Protein AF-A0A2H0RDQ5-F1 (afdb_monomer)

Organism: NCBI:txid1975045

InterPro domains:
  IPR001279 Metallo-beta-lactamase [PF00753] (103-285)
  IPR001279 Metallo-beta-lactamase [SM00849] (85-294)
  IPR035681 ComA-like, MBL domain [cd07731] (76-269)
  IPR036415 Lamin tail domain superfamily [SSF74853] (389-441)
  IPR036866 Ribonuclease Z/Hydroxyacylglutathione hydrolase-like [G3DSA:3.60.15.10] (73-338)
  IPR036866 Ribonuclease Z/Hydroxyacylglutathione hydrolase-like [SSF56281] (77-329)
  IPR052159 Bacterial competence-related DNA uptake protein [PTHR30619] (74-329)

Secondary structure (DSSP, 8-state):
--SSSTTSSSSSTTS--------------THHHHHHHHHHHHHHHHHHHHHHHHHHHHHHHHHHHHHHS--PPPPEEEE---SSS--EEEEEPPPTT-S--EEEEE---STTSHHHHHHHHH--TT--EEEEEE-SSS-HHHHTTHHHHHHH-EEEEEEE-SPPPPTTTHHHHHHHHHHHHHTT--EEE--TT-EEEETTEEEEEEE--HHHHHH--TTTT--EEEEEEEETTEEEEEEE-TT--HHHHHHHHHS-S----SEEEPGGGG-TTSS-HHHHHHH--SEEEE---S-SS-PSPHHHHHHHHHTTPEEEEHHHHSEEEEES-SS----------SHHHHHHHHHHTGGGSPPEEE--HHHHHHHPPP------PPPPTT--------SEEEEEE-TT-BTTBTT--EEEEEE-SSS--B-TT-EEEETTS--EEE--TT-B-SSSEEEEES-TTGGGTT---SEE--S---SEEEEEEEE-TT--EEEEEEEEEE-SS-BTTTTB-EEEEETTEEEE-SSTT-----

pLDDT: mean 84.04, std 17.93, range [32.81, 98.88]

Structure (mmCIF, N/CA/C/O backbone):
data_AF-A0A2H0RDQ5-F1
#
_entry.id   AF-A0A2H0RDQ5-F1
#
loop_
_atom_site.group_PDB
_atom_site.id
_atom_site.type_symbol
_atom_site.label_atom_id
_atom_site.label_alt_id
_atom_site.label_comp_id
_atom_site.label_asym_id
_atom_site.label_entity_id
_atom_site.label_seq_id
_atom_site.pdbx_PDB_ins_code
_atom_site.Cartn_x
_atom_site.Cartn_y
_atom_site.Cartn_z
_atom_site.occupancy
_atom_site.B_iso_or_equiv
_atom_site.auth_seq_id
_atom_site.auth_comp_id
_atom_site.auth_asym_id
_atom_site.auth_atom_id
_atom_site.pdbx_PDB_model_num
ATOM 1 N N . MET A 1 1 ? -41.367 -5.348 68.944 1.00 43.16 1 MET A N 1
ATOM 2 C CA . MET A 1 1 ? -42.322 -4.527 69.720 1.00 43.16 1 MET A CA 1
ATOM 3 C C . MET A 1 1 ? -43.709 -4.784 69.155 1.00 43.16 1 MET A C 1
ATOM 5 O O . MET A 1 1 ? -44.011 -4.296 68.083 1.00 43.16 1 MET A O 1
ATOM 9 N N . SER A 1 2 ? -44.482 -5.665 69.790 1.00 45.16 2 SER A N 1
ATOM 10 C CA . SER A 1 2 ? -45.829 -6.071 69.350 1.00 45.16 2 SER A CA 1
ATOM 11 C C . SER A 1 2 ? -46.594 -6.604 70.563 1.00 45.16 2 SER A C 1
ATOM 13 O O . SER A 1 2 ? -46.839 -7.805 70.663 1.00 45.16 2 SER A O 1
ATOM 15 N N . LYS A 1 3 ? -46.865 -5.726 71.538 1.00 37.56 3 LYS A N 1
ATOM 16 C CA . LYS A 1 3 ? -47.727 -6.021 72.698 1.00 37.56 3 LYS A CA 1
ATOM 17 C C . LYS A 1 3 ? -48.544 -4.830 73.234 1.00 37.56 3 LYS A C 1
ATOM 19 O O . LYS A 1 3 ? -49.211 -5.003 74.242 1.00 37.56 3 LYS A O 1
ATOM 24 N N . ASP A 1 4 ? -48.581 -3.680 72.555 1.00 42.00 4 ASP A N 1
ATOM 25 C CA . ASP A 1 4 ? -49.214 -2.462 73.107 1.00 42.00 4 ASP A CA 1
ATOM 26 C C . ASP A 1 4 ? -50.395 -1.902 72.291 1.00 42.00 4 ASP A C 1
ATOM 28 O O . ASP A 1 4 ? -50.753 -0.740 72.454 1.00 42.00 4 ASP A O 1
ATOM 32 N N . VAL A 1 5 ? -51.039 -2.700 71.429 1.00 45.81 5 VAL A N 1
ATOM 33 C CA . VAL A 1 5 ? -52.200 -2.222 70.638 1.00 45.81 5 VAL A CA 1
ATOM 34 C C . VAL A 1 5 ? -53.548 -2.763 71.145 1.00 45.81 5 VAL A C 1
ATOM 36 O O . VAL A 1 5 ? -54.566 -2.103 70.966 1.00 45.81 5 VAL A O 1
ATOM 39 N N . ASP A 1 6 ? -53.573 -3.866 71.897 1.00 47.53 6 ASP A N 1
ATOM 40 C CA . ASP A 1 6 ? -54.835 -4.514 72.307 1.00 47.53 6 ASP A CA 1
ATOM 41 C C . ASP A 1 6 ? -55.457 -3.980 73.610 1.00 47.53 6 ASP A C 1
ATOM 43 O O . ASP A 1 6 ? -56.505 -4.457 74.033 1.00 47.53 6 ASP A O 1
ATOM 47 N N . LYS A 1 7 ? -54.860 -2.972 74.263 1.00 43.56 7 LYS A N 1
ATOM 48 C CA . LYS A 1 7 ? -55.325 -2.507 75.586 1.00 43.56 7 LYS A CA 1
ATOM 49 C C . LYS A 1 7 ? -56.245 -1.278 75.575 1.00 43.56 7 LYS A C 1
ATOM 51 O O . LYS A 1 7 ? -56.783 -0.931 76.617 1.00 43.56 7 LYS A O 1
ATOM 56 N N . ASN A 1 8 ? -56.469 -0.651 74.418 1.00 47.31 8 ASN A N 1
ATOM 57 C CA . ASN A 1 8 ? -57.258 0.589 74.314 1.00 47.31 8 ASN A CA 1
ATOM 58 C C . ASN A 1 8 ? -58.670 0.405 73.723 1.00 47.31 8 ASN A C 1
ATOM 60 O O . ASN A 1 8 ? -59.388 1.390 73.565 1.00 47.31 8 ASN A O 1
ATOM 64 N N . LEU A 1 9 ? -59.090 -0.827 73.404 1.00 45.56 9 LEU A N 1
ATOM 65 C CA . LEU A 1 9 ? -60.404 -1.087 72.793 1.00 45.56 9 LEU A CA 1
ATOM 66 C C . LEU A 1 9 ? -61.506 -1.449 73.809 1.00 45.56 9 LEU A C 1
ATOM 68 O O . LEU A 1 9 ? -62.681 -1.197 73.550 1.00 45.56 9 LEU A O 1
ATOM 72 N N . GLU A 1 10 ? -61.149 -1.979 74.983 1.00 46.50 10 GLU A N 1
ATOM 73 C CA . GLU A 1 10 ? -62.127 -2.376 76.015 1.00 46.50 10 GLU A CA 1
ATOM 74 C C . GLU A 1 10 ? -62.616 -1.199 76.881 1.00 46.50 10 GLU A C 1
ATOM 76 O O . GLU A 1 10 ? -63.694 -1.263 77.470 1.00 46.50 10 GLU A O 1
ATOM 81 N N . GLU A 1 11 ? -61.892 -0.075 76.911 1.00 44.78 11 GLU A N 1
ATOM 82 C CA . GLU A 1 11 ? -62.228 1.071 77.774 1.00 44.78 11 GLU A CA 1
ATOM 83 C C . GLU A 1 11 ? -63.252 2.043 77.145 1.00 44.78 11 GLU A C 1
ATOM 85 O O . GLU A 1 11 ? -63.847 2.870 77.838 1.00 44.78 11 GLU A O 1
ATOM 90 N N . TYR A 1 12 ? -63.542 1.906 75.843 1.00 44.88 12 TYR A N 1
ATOM 91 C CA . TYR A 1 12 ? -64.518 2.747 75.130 1.00 44.88 12 TYR A CA 1
ATOM 92 C C . TYR A 1 12 ? -65.939 2.156 75.074 1.00 44.88 12 TYR A C 1
ATOM 94 O O . TYR A 1 12 ? -66.896 2.880 74.800 1.00 44.88 12 TYR A O 1
ATOM 102 N N . GLN A 1 13 ? -66.114 0.867 75.391 1.00 43.88 13 GLN A N 1
ATOM 103 C CA . GLN A 1 13 ? -67.421 0.191 75.333 1.00 43.88 13 GLN A CA 1
ATOM 104 C C . GLN A 1 13 ? -68.231 0.266 76.643 1.00 43.88 13 GLN A C 1
ATOM 106 O O . GLN A 1 13 ? -69.400 -0.111 76.667 1.00 43.88 13 GLN A O 1
ATOM 111 N N . ALA A 1 14 ? -67.676 0.833 77.720 1.00 40.91 14 ALA A N 1
ATOM 112 C CA . ALA A 1 14 ? -68.327 0.893 79.035 1.00 40.91 14 ALA A CA 1
ATOM 113 C C . ALA A 1 14 ? -69.081 2.210 79.346 1.00 40.91 14 ALA A C 1
ATOM 115 O O . ALA A 1 14 ? -69.493 2.427 80.486 1.00 40.91 14 ALA A O 1
ATOM 116 N N . LYS A 1 15 ? -69.287 3.109 78.369 1.00 42.56 15 LYS A N 1
ATOM 117 C CA . LYS A 1 15 ? -69.902 4.440 78.601 1.00 42.56 15 LYS A CA 1
ATOM 118 C C . LYS A 1 15 ? -71.188 4.750 77.825 1.00 42.56 15 LYS A C 1
ATOM 120 O O . LYS A 1 15 ? -71.630 5.895 77.831 1.00 42.56 15 LYS A O 1
ATOM 125 N N . ALA A 1 16 ? -71.840 3.752 77.229 1.00 40.50 16 ALA A N 1
ATOM 126 C CA . ALA A 1 16 ? -73.060 3.953 76.439 1.00 40.50 16 ALA A CA 1
ATOM 127 C C . ALA A 1 16 ? -74.215 3.009 76.830 1.00 40.50 16 ALA A C 1
ATOM 129 O O . ALA A 1 16 ? -74.852 2.407 75.973 1.00 40.50 16 ALA A O 1
ATOM 130 N N . SER A 1 17 ? -74.527 2.877 78.123 1.00 39.38 17 SER A N 1
ATOM 131 C CA . SER A 1 17 ? -75.740 2.165 78.555 1.00 39.38 17 SER A CA 1
ATOM 132 C C . SER A 1 17 ? -76.432 2.858 79.730 1.00 39.38 17 SER A C 1
ATOM 134 O O . SER A 1 17 ? -76.298 2.441 80.877 1.00 39.38 17 SER A O 1
ATOM 136 N N . ASN A 1 18 ? -77.166 3.939 79.453 1.00 36.38 18 ASN A N 1
ATOM 137 C CA . ASN A 1 18 ? -78.372 4.310 80.204 1.00 36.38 18 ASN A CA 1
ATOM 138 C C . ASN A 1 18 ? -78.985 5.598 79.645 1.00 36.38 18 ASN A C 1
ATOM 140 O O . ASN A 1 18 ? -78.577 6.679 80.050 1.00 36.38 18 ASN A O 1
ATOM 144 N N . THR A 1 19 ? -79.987 5.503 78.762 1.00 36.56 19 THR A N 1
ATOM 145 C CA . THR A 1 19 ? -81.272 6.228 78.895 1.00 36.56 19 THR A CA 1
ATOM 146 C C . THR A 1 19 ? -82.233 5.957 77.725 1.00 36.56 19 THR A C 1
ATOM 148 O O . THR A 1 19 ? -82.002 6.356 76.597 1.00 36.56 19 THR A O 1
ATOM 151 N N . LYS A 1 20 ? -83.364 5.334 78.081 1.00 33.84 20 LYS A N 1
ATOM 152 C CA . LYS A 1 20 ? -84.758 5.618 77.679 1.00 33.84 20 LYS A CA 1
ATOM 153 C C . LYS A 1 20 ? -85.194 5.689 76.195 1.00 33.84 20 LYS A C 1
ATOM 155 O O . LYS A 1 20 ? -84.941 6.656 75.495 1.00 33.84 20 LYS A O 1
ATOM 160 N N . LYS A 1 21 ? -86.218 4.846 75.981 1.00 32.81 21 LYS A N 1
ATOM 161 C CA . LYS A 1 21 ? -87.572 5.111 75.440 1.00 32.81 21 LYS A CA 1
ATOM 162 C C . LYS A 1 21 ? -87.823 4.877 73.946 1.00 32.81 21 LYS A C 1
ATOM 164 O O . LYS A 1 21 ? -87.295 5.540 73.071 1.00 32.81 21 LYS A O 1
ATOM 169 N N . SER A 1 22 ? -88.788 3.981 73.744 1.00 41.91 22 SER A N 1
ATOM 170 C CA . SER A 1 22 ? -89.616 3.755 72.563 1.00 41.91 22 SER A CA 1
ATOM 171 C C . SER A 1 22 ? -90.131 5.039 71.907 1.00 41.91 22 SER A C 1
ATOM 173 O O . SER A 1 22 ? -90.765 5.827 72.607 1.00 41.91 22 SER A O 1
ATOM 175 N N . VAL A 1 23 ? -89.983 5.152 70.584 1.00 34.81 23 VAL A N 1
ATOM 176 C CA . VAL A 1 23 ? -91.051 5.363 69.579 1.00 34.81 23 VAL A CA 1
ATOM 177 C C . VAL A 1 23 ? -90.502 4.827 68.243 1.00 34.81 23 VAL A C 1
ATOM 179 O O . VAL A 1 23 ? -89.314 4.971 67.974 1.00 34.81 23 VAL A O 1
ATOM 182 N N . GLY A 1 24 ? -91.343 4.143 67.464 1.00 42.44 24 GLY A N 1
ATOM 183 C CA . GLY A 1 24 ? -90.973 3.462 66.222 1.00 42.44 24 GLY A CA 1
ATOM 184 C C . GLY A 1 24 ? -90.476 4.380 65.102 1.00 42.44 24 GLY A C 1
ATOM 185 O O . GLY A 1 24 ? -90.933 5.510 64.947 1.00 42.44 24 GLY A O 1
ATOM 186 N N . GLY A 1 25 ? -89.557 3.832 64.314 1.00 35.56 25 GLY A N 1
ATOM 187 C CA . GLY A 1 25 ? -88.998 4.396 63.090 1.00 35.56 25 GLY A CA 1
ATOM 188 C C . GLY A 1 25 ? -87.800 3.544 62.679 1.00 35.56 25 GLY A C 1
ATOM 189 O O . GLY A 1 25 ? -86.949 3.265 63.521 1.00 35.56 25 GLY A O 1
ATOM 190 N N . ASP A 1 26 ? -87.778 3.074 61.433 1.00 42.59 26 ASP A N 1
ATOM 191 C CA . ASP A 1 26 ? -86.733 2.206 60.885 1.00 42.59 26 ASP A CA 1
ATOM 192 C C . ASP A 1 26 ? -85.334 2.805 61.096 1.00 42.59 26 ASP A C 1
ATOM 194 O O . ASP A 1 26 ? -84.991 3.846 60.533 1.00 42.59 26 ASP A O 1
ATOM 198 N N . ILE A 1 27 ? -84.515 2.136 61.911 1.00 37.66 27 ILE A N 1
ATOM 199 C CA . ILE A 1 27 ? -83.090 2.438 62.060 1.00 37.66 27 ILE A CA 1
ATOM 200 C C . ILE A 1 27 ? -82.342 1.477 61.139 1.00 37.66 27 ILE A C 1
ATOM 202 O O . ILE A 1 27 ? -82.136 0.313 61.476 1.00 37.66 27 ILE A O 1
ATOM 206 N N . ILE A 1 28 ? -81.920 1.972 59.975 1.00 42.31 28 ILE A N 1
ATOM 207 C CA . ILE A 1 28 ? -80.841 1.344 59.208 1.00 42.31 28 ILE A CA 1
ATOM 208 C C . ILE A 1 28 ? -79.576 1.500 60.060 1.00 42.31 28 ILE A C 1
ATOM 210 O O . ILE A 1 28 ? -79.129 2.619 60.322 1.00 42.31 28 ILE A O 1
ATOM 214 N N . SER A 1 29 ? -79.033 0.389 60.561 1.00 41.31 29 SER A N 1
ATOM 215 C CA . SER A 1 29 ? -77.824 0.400 61.378 1.00 41.31 29 SER A CA 1
ATOM 216 C C . SER A 1 29 ? -76.620 0.820 60.536 1.00 41.31 29 SER A C 1
ATOM 218 O O . SER A 1 29 ? -76.196 0.110 59.628 1.00 41.31 29 SER A O 1
ATOM 220 N N . TYR A 1 30 ? -76.031 1.965 60.880 1.00 43.41 30 TYR A N 1
ATOM 221 C CA . TYR A 1 30 ? -74.803 2.509 60.287 1.00 43.41 30 TYR A CA 1
ATOM 222 C C . TYR A 1 30 ? -73.545 1.635 60.504 1.00 43.41 30 TYR A C 1
ATOM 224 O O . TYR A 1 30 ? -72.471 1.985 60.028 1.00 43.41 30 TYR A O 1
ATOM 232 N N . THR A 1 31 ? -73.653 0.497 61.194 1.00 47.44 31 THR A N 1
ATOM 233 C CA . THR A 1 31 ? -72.521 -0.370 61.565 1.00 47.44 31 THR A CA 1
ATOM 234 C C . THR A 1 31 ? -72.053 -1.324 60.459 1.00 47.44 31 THR A C 1
ATOM 236 O O . THR A 1 31 ? -70.894 -1.741 60.482 1.00 47.44 31 THR A O 1
ATOM 239 N N . ASP A 1 32 ? -72.895 -1.637 59.468 1.00 45.34 32 ASP A N 1
ATOM 240 C CA . ASP A 1 32 ? -72.541 -2.595 58.401 1.00 45.34 32 ASP A CA 1
ATOM 241 C C . ASP A 1 32 ? -71.835 -1.934 57.201 1.00 45.34 32 ASP A C 1
ATOM 243 O O . ASP A 1 32 ? -71.043 -2.567 56.507 1.00 45.34 32 ASP A O 1
ATOM 247 N N . VAL A 1 33 ? -72.036 -0.628 56.983 1.00 49.09 33 VAL A N 1
ATOM 248 C CA . VAL A 1 33 ? -71.400 0.104 55.868 1.00 49.09 33 VAL A CA 1
ATOM 249 C C . VAL A 1 33 ? -69.920 0.400 56.156 1.00 49.09 33 VAL A C 1
ATOM 251 O O . VAL A 1 33 ? -69.089 0.373 55.248 1.00 49.09 33 VAL A O 1
ATOM 254 N N . GLU A 1 34 ? -69.555 0.628 57.420 1.00 48.06 34 GLU A N 1
ATOM 255 C CA . GLU A 1 34 ? -68.161 0.876 57.816 1.00 48.06 34 GLU A CA 1
ATOM 256 C C . GLU A 1 34 ? -67.299 -0.396 57.774 1.00 48.06 34 GLU A C 1
ATOM 258 O O . GLU A 1 34 ? -66.130 -0.339 57.394 1.00 48.06 34 GLU A O 1
ATOM 263 N N . THR A 1 35 ? -67.859 -1.565 58.097 1.00 50.41 35 THR A N 1
ATOM 264 C CA . THR A 1 35 ? -67.100 -2.826 58.140 1.00 50.41 35 THR A CA 1
ATOM 265 C C . THR A 1 35 ? -66.796 -3.396 56.753 1.00 50.41 35 THR A C 1
ATOM 267 O O . THR A 1 35 ? -65.694 -3.915 56.546 1.00 50.41 35 THR A O 1
ATOM 270 N N . ASP A 1 36 ? -67.700 -3.248 55.783 1.00 51.41 36 ASP A N 1
ATOM 271 C CA . ASP A 1 36 ? -67.456 -3.672 54.398 1.00 51.41 36 ASP A CA 1
ATOM 272 C C . ASP A 1 36 ? -66.530 -2.712 53.639 1.00 51.41 36 ASP A C 1
ATOM 274 O O . ASP A 1 36 ? -65.670 -3.157 52.872 1.00 51.41 36 ASP A O 1
ATOM 278 N N . MET A 1 37 ? -66.608 -1.406 53.911 1.00 51.28 37 MET A N 1
ATOM 279 C CA . MET A 1 37 ? -65.684 -0.428 53.332 1.00 51.28 37 MET A CA 1
ATOM 280 C C . MET A 1 37 ? -64.254 -0.629 53.860 1.00 51.28 37 MET A C 1
ATOM 282 O O . MET A 1 37 ? -63.300 -0.631 53.083 1.00 51.28 37 MET A O 1
ATOM 286 N N . VAL A 1 38 ? -64.092 -0.895 55.161 1.00 52.03 38 VAL A N 1
ATOM 287 C CA . VAL A 1 38 ? -62.784 -1.188 55.767 1.00 52.03 38 VAL A CA 1
ATOM 288 C C . VAL A 1 38 ? -62.222 -2.524 55.256 1.00 52.03 38 VAL A C 1
ATOM 290 O O . VAL A 1 38 ? -61.055 -2.573 54.871 1.00 52.03 38 VAL A O 1
ATOM 293 N N . LYS A 1 39 ? -63.023 -3.594 55.135 1.00 49.81 39 LYS A N 1
ATOM 294 C CA . LYS A 1 39 ? -62.571 -4.863 54.522 1.00 49.81 39 LYS A CA 1
ATOM 295 C C . LYS A 1 39 ? -62.193 -4.713 53.045 1.00 49.81 39 LYS A C 1
ATOM 297 O O . LYS A 1 39 ? -61.202 -5.307 52.620 1.00 49.81 39 LYS A O 1
ATOM 302 N N . GLY A 1 40 ? -62.932 -3.909 52.279 1.00 51.78 40 GLY A N 1
ATOM 303 C CA . GLY A 1 40 ? -62.617 -3.590 50.884 1.00 51.78 40 GLY A CA 1
ATOM 304 C C . GLY A 1 40 ? -61.300 -2.825 50.740 1.00 51.78 40 GLY A C 1
ATOM 305 O O . GLY A 1 40 ? -60.479 -3.168 49.890 1.00 51.78 40 GLY A O 1
ATOM 306 N N . ILE A 1 41 ? -61.046 -1.858 51.627 1.00 51.47 41 ILE A N 1
ATOM 307 C CA . ILE A 1 41 ? -59.788 -1.107 51.683 1.00 51.47 41 ILE A CA 1
ATOM 308 C C . ILE A 1 41 ? -58.632 -2.042 52.073 1.00 51.47 41 ILE A C 1
ATOM 310 O O . ILE A 1 41 ? -57.660 -2.131 51.331 1.00 51.47 41 ILE A O 1
ATOM 314 N N . TYR A 1 42 ? -58.733 -2.827 53.150 1.00 48.28 42 TYR A N 1
ATOM 315 C CA . TYR A 1 42 ? -57.666 -3.763 53.546 1.00 48.28 42 TYR A CA 1
ATOM 316 C C . TYR A 1 42 ? -57.405 -4.870 52.504 1.00 48.28 42 TYR A C 1
ATOM 318 O O . TYR A 1 42 ? -56.252 -5.247 52.285 1.00 48.28 42 TYR A O 1
ATOM 326 N N . GLY A 1 43 ? -58.441 -5.357 51.813 1.00 50.81 43 GLY A N 1
ATOM 327 C CA . GLY A 1 43 ? -58.311 -6.294 50.694 1.00 50.81 43 GLY A CA 1
ATOM 328 C C . GLY A 1 43 ? -57.627 -5.673 49.472 1.00 50.81 43 GLY A C 1
ATOM 329 O O . GLY A 1 43 ? -56.740 -6.294 48.886 1.00 50.81 43 GLY A O 1
ATOM 330 N N . ALA A 1 44 ? -57.967 -4.426 49.134 1.00 50.88 44 ALA A N 1
ATOM 331 C CA . ALA A 1 44 ? -57.322 -3.666 48.065 1.00 50.88 44 ALA A CA 1
ATOM 332 C C . ALA A 1 44 ? -55.860 -3.325 48.400 1.00 50.88 44 ALA A C 1
ATOM 334 O O . ALA A 1 44 ? -54.994 -3.485 47.545 1.00 50.88 44 ALA A O 1
ATOM 335 N N . TYR A 1 45 ? -55.551 -2.955 49.648 1.00 49.44 45 TYR A N 1
ATOM 336 C CA . TYR A 1 45 ? -54.178 -2.744 50.124 1.00 49.44 45 TYR A CA 1
ATOM 337 C C . TYR A 1 45 ? -53.363 -4.050 50.117 1.00 49.44 45 TYR A C 1
ATOM 339 O O . TYR A 1 45 ? -52.201 -4.049 49.710 1.00 49.44 45 TYR A O 1
ATOM 347 N N . GLY A 1 46 ? -53.955 -5.189 50.495 1.00 54.84 46 GLY A N 1
ATOM 348 C CA . GLY A 1 46 ? -53.314 -6.510 50.434 1.00 54.84 46 GLY A CA 1
ATOM 349 C C . GLY A 1 46 ? -53.086 -7.031 49.007 1.00 54.84 46 GLY A C 1
ATOM 350 O O . GLY A 1 46 ? -52.076 -7.676 48.727 1.00 54.84 46 GLY A O 1
ATOM 351 N N . ALA A 1 47 ? -54.003 -6.739 48.082 1.00 56.25 47 ALA A N 1
ATOM 352 C CA . ALA A 1 47 ? -53.860 -7.077 46.668 1.00 56.25 47 ALA A CA 1
ATOM 353 C C . ALA A 1 47 ? -52.855 -6.155 45.958 1.00 56.25 47 ALA A C 1
ATOM 355 O O . ALA A 1 47 ? -52.006 -6.642 45.215 1.00 56.25 47 ALA A O 1
ATOM 356 N N . ALA A 1 48 ? -52.890 -4.849 46.242 1.00 59.00 48 ALA A N 1
ATOM 357 C CA . ALA A 1 48 ? -51.945 -3.873 45.708 1.00 59.00 48 ALA A CA 1
ATOM 358 C C . ALA A 1 48 ? -50.514 -4.142 46.193 1.00 59.00 48 ALA A C 1
ATOM 360 O O . ALA A 1 48 ? -49.583 -4.109 45.398 1.00 59.00 48 ALA A O 1
ATOM 361 N N . THR A 1 49 ? -50.320 -4.497 47.467 1.00 69.25 49 THR A N 1
ATOM 362 C CA . THR A 1 49 ? -48.992 -4.868 47.994 1.00 69.25 49 THR A CA 1
ATOM 363 C C . THR A 1 49 ? -48.453 -6.161 47.379 1.00 69.25 49 THR A C 1
ATOM 365 O O . THR A 1 49 ? -47.268 -6.226 47.054 1.00 69.25 49 THR A O 1
ATOM 368 N N . LYS A 1 50 ? -49.305 -7.167 47.131 1.00 70.38 50 LYS A N 1
ATOM 369 C CA . LYS A 1 50 ? -48.918 -8.384 46.394 1.00 70.38 50 LYS A CA 1
ATOM 370 C C . LYS A 1 50 ? -48.588 -8.098 44.928 1.00 70.38 50 LYS A C 1
ATOM 372 O O . LYS A 1 50 ? -47.590 -8.612 44.435 1.00 70.38 50 LYS A O 1
ATOM 377 N N . ALA A 1 51 ? -49.376 -7.267 44.246 1.00 73.31 51 ALA A N 1
ATOM 378 C CA . ALA A 1 51 ? -49.115 -6.868 42.864 1.00 73.31 51 ALA A CA 1
ATOM 379 C C . ALA A 1 51 ? -47.800 -6.080 42.738 1.00 73.31 51 ALA A C 1
ATOM 381 O O . ALA A 1 51 ? -46.994 -6.378 41.860 1.00 73.31 51 ALA A O 1
ATOM 382 N N . SER A 1 52 ? -47.532 -5.151 43.661 1.00 75.56 52 SER A N 1
ATOM 383 C CA . SER A 1 52 ? -46.269 -4.406 43.724 1.00 75.56 52 SER A CA 1
ATOM 384 C C . SER A 1 52 ? -45.067 -5.310 44.002 1.00 75.56 52 SER A C 1
ATOM 386 O O . SER A 1 52 ? -44.013 -5.121 43.401 1.00 75.56 52 SER A O 1
ATOM 388 N N . LEU A 1 53 ? -45.215 -6.323 44.863 1.00 83.25 53 LEU A N 1
ATOM 389 C CA . LEU A 1 53 ? -44.155 -7.300 45.128 1.00 83.25 53 LEU A CA 1
ATOM 390 C C . LEU A 1 53 ? -43.863 -8.165 43.892 1.00 83.25 53 LEU A C 1
ATOM 392 O O . LEU A 1 53 ? -42.703 -8.377 43.553 1.00 83.25 53 LEU A O 1
ATOM 396 N N . VAL A 1 54 ? -44.903 -8.626 43.190 1.00 86.81 54 VAL A N 1
ATOM 397 C CA . VAL A 1 54 ? -44.757 -9.389 41.940 1.00 86.81 54 VAL A CA 1
ATOM 398 C C . VAL A 1 54 ? -44.102 -8.537 40.854 1.00 86.81 54 VAL A C 1
ATOM 400 O O . VAL A 1 54 ? -43.190 -9.016 40.186 1.00 86.81 54 VAL A O 1
ATOM 403 N N . ALA A 1 55 ? -44.501 -7.270 40.710 1.00 85.94 55 ALA A N 1
ATOM 404 C CA . ALA A 1 55 ? -43.888 -6.342 39.762 1.00 85.94 55 ALA A CA 1
ATOM 405 C C . ALA A 1 55 ? -42.410 -6.073 40.091 1.00 85.94 55 ALA A C 1
ATOM 407 O O . ALA A 1 55 ? -41.576 -6.083 39.190 1.00 85.94 55 ALA A O 1
ATOM 408 N N . LEU A 1 56 ? -42.062 -5.903 41.371 1.00 90.06 56 LEU A N 1
ATOM 409 C CA . LEU A 1 56 ? -40.678 -5.710 41.812 1.00 90.06 56 LEU A CA 1
ATOM 410 C C . LEU A 1 56 ? -39.810 -6.944 41.533 1.00 90.06 56 LEU A C 1
ATOM 412 O O . LEU A 1 56 ? -38.690 -6.814 41.039 1.00 90.06 56 LEU A O 1
ATOM 416 N N . VAL A 1 57 ? -40.327 -8.142 41.823 1.00 91.88 57 VAL A N 1
ATOM 417 C CA . VAL A 1 57 ? -39.638 -9.408 41.537 1.00 91.88 57 VAL A CA 1
ATOM 418 C C . VAL A 1 57 ? -39.480 -9.601 40.032 1.00 91.88 57 VAL A C 1
ATOM 420 O O . VAL A 1 57 ? -38.385 -9.920 39.587 1.00 91.88 57 VAL A O 1
ATOM 423 N N . ALA A 1 58 ? -40.520 -9.344 39.237 1.00 89.38 58 ALA A N 1
ATOM 424 C CA . ALA A 1 58 ? -40.441 -9.411 37.780 1.00 89.38 58 ALA A CA 1
ATOM 425 C C . ALA A 1 58 ? -39.431 -8.401 37.214 1.00 89.38 58 ALA A C 1
ATOM 427 O O . ALA A 1 58 ? -38.646 -8.758 36.344 1.00 89.38 58 ALA A O 1
ATOM 428 N N . PHE A 1 59 ? -39.389 -7.177 37.746 1.00 89.06 59 PHE A N 1
ATOM 429 C CA . PHE A 1 59 ? -38.416 -6.155 37.357 1.00 89.06 59 PHE A CA 1
ATOM 430 C C . PHE A 1 59 ? -36.986 -6.529 37.758 1.00 89.06 59 PHE A C 1
ATOM 432 O O . PHE A 1 59 ? -36.058 -6.336 36.982 1.00 89.06 59 PHE A O 1
ATOM 439 N N . THR A 1 60 ? -36.800 -7.127 38.935 1.00 90.12 60 THR A N 1
ATOM 440 C CA . THR A 1 60 ? -35.490 -7.610 39.391 1.00 90.12 60 THR A CA 1
ATOM 441 C C . THR A 1 60 ? -35.033 -8.809 38.566 1.00 90.12 60 THR A C 1
ATOM 443 O O . THR A 1 60 ? -33.873 -8.869 38.185 1.00 90.12 60 THR A O 1
ATOM 446 N N . ILE A 1 61 ? -35.934 -9.735 38.222 1.00 88.06 61 ILE A N 1
ATOM 447 C CA . ILE A 1 61 ? -35.645 -10.834 37.294 1.00 88.06 61 ILE A CA 1
ATOM 448 C C . ILE A 1 61 ? -35.319 -10.280 35.909 1.00 88.06 61 ILE A C 1
ATOM 450 O O . ILE A 1 61 ? -34.373 -10.752 35.302 1.00 88.06 61 ILE A O 1
ATOM 454 N N . TRP A 1 62 ? -36.043 -9.273 35.419 1.00 84.50 62 TRP A N 1
ATOM 455 C CA . TRP A 1 62 ? -35.762 -8.625 34.138 1.00 84.50 62 TRP A CA 1
ATOM 456 C C . TRP A 1 62 ? -34.401 -7.911 34.137 1.00 84.50 62 TRP A C 1
ATOM 458 O O . TRP A 1 62 ? -33.640 -8.068 33.188 1.00 84.50 62 TRP A O 1
ATOM 468 N N . LEU A 1 63 ? -34.043 -7.219 35.223 1.00 83.50 63 LEU A N 1
ATOM 469 C CA . LEU A 1 63 ? -32.718 -6.620 35.424 1.00 83.50 63 LEU A CA 1
ATOM 470 C C . LEU A 1 63 ? -31.611 -7.675 35.492 1.00 83.50 63 LEU A C 1
ATOM 472 O O . LEU A 1 63 ? -30.598 -7.545 34.813 1.00 83.50 63 LEU A O 1
ATOM 476 N N . LEU A 1 64 ? -31.799 -8.729 36.292 1.00 80.25 64 LEU A N 1
ATOM 477 C CA . LEU A 1 64 ? -30.848 -9.835 36.409 1.00 80.25 64 LEU A CA 1
ATOM 478 C C . LEU A 1 64 ? -30.717 -10.589 35.089 1.00 80.25 64 LEU A C 1
ATOM 480 O O . LEU A 1 64 ? -29.614 -10.961 34.719 1.00 80.25 64 LEU A O 1
ATOM 484 N N . PHE A 1 65 ? -31.815 -10.778 34.361 1.00 74.38 65 PHE A N 1
ATOM 485 C CA . PHE A 1 65 ? -31.811 -11.362 33.029 1.00 74.38 65 PHE A CA 1
ATOM 486 C C . PHE A 1 65 ? -31.032 -10.467 32.069 1.00 74.38 65 PHE A C 1
ATOM 488 O O . PHE A 1 65 ? -30.105 -10.960 31.456 1.00 74.38 65 PHE A O 1
ATOM 495 N N . GLY A 1 66 ? -31.285 -9.155 32.028 1.00 62.75 66 GLY A N 1
ATOM 496 C CA . GLY A 1 66 ? -30.501 -8.212 31.221 1.00 62.75 66 GLY A CA 1
ATOM 497 C C . GLY A 1 66 ? -29.005 -8.188 31.570 1.00 62.75 66 GLY A C 1
ATOM 498 O O . GLY A 1 66 ? -28.173 -8.092 30.675 1.00 62.75 66 GLY A O 1
ATOM 499 N N . LEU A 1 67 ? -28.652 -8.346 32.851 1.00 64.88 67 LEU A N 1
ATOM 500 C CA . LEU A 1 67 ? -27.265 -8.474 33.317 1.00 64.88 67 LEU A CA 1
ATOM 501 C C . LEU A 1 67 ? -26.631 -9.822 32.930 1.00 64.88 67 LEU A C 1
ATOM 503 O O . LEU A 1 67 ? -25.452 -9.869 32.590 1.00 64.88 67 LEU A O 1
ATOM 507 N N . LEU A 1 68 ? -27.397 -10.916 32.974 1.00 57.03 68 LEU A N 1
ATOM 508 C CA . LEU A 1 68 ? -26.940 -12.277 32.659 1.00 57.03 68 LEU A CA 1
ATOM 509 C C . LEU A 1 68 ? -26.933 -12.575 31.152 1.00 57.03 68 LEU A C 1
ATOM 511 O O . LEU A 1 68 ? -26.160 -13.416 30.700 1.00 57.03 68 LEU A O 1
ATOM 515 N N . THR A 1 69 ? -27.786 -11.904 30.379 1.00 52.91 69 THR A N 1
ATOM 516 C CA . THR A 1 69 ? -27.914 -12.042 28.922 1.00 52.91 69 THR A CA 1
ATOM 517 C C . THR A 1 69 ? -27.369 -10.839 28.169 1.00 52.91 69 THR A C 1
ATOM 519 O O . THR A 1 69 ? -27.680 -10.691 26.986 1.00 52.91 69 THR A O 1
ATOM 522 N N . GLY A 1 70 ? -26.597 -9.971 28.831 1.00 53.59 70 GLY A N 1
ATOM 523 C CA . GLY A 1 70 ? -25.905 -8.871 28.170 1.00 53.59 70 GLY A CA 1
ATOM 524 C C . GLY A 1 70 ? -25.199 -9.398 26.923 1.00 53.59 70 GLY A C 1
ATOM 525 O O . GLY A 1 70 ? -24.498 -10.413 26.980 1.00 53.59 70 GLY A O 1
ATOM 526 N N . THR A 1 71 ? -25.452 -8.763 25.779 1.00 54.84 71 THR A N 1
ATOM 527 C CA . THR A 1 71 ? -24.836 -9.142 24.508 1.00 54.84 71 THR A CA 1
ATOM 528 C C . THR A 1 71 ? -23.329 -9.084 24.686 1.00 54.84 71 THR A C 1
ATOM 530 O O . THR A 1 71 ? -22.774 -8.012 24.930 1.00 54.84 71 THR A O 1
ATOM 533 N N . LYS A 1 72 ? -22.657 -10.237 24.613 1.00 64.81 72 LYS A N 1
ATOM 534 C CA . LYS A 1 72 ? -21.197 -10.256 24.587 1.00 64.81 72 LYS A CA 1
ATOM 535 C C . LYS A 1 72 ? -20.756 -9.476 23.353 1.00 64.81 72 LYS A C 1
ATOM 537 O O . LYS A 1 72 ? -21.078 -9.878 22.239 1.00 64.81 72 LYS A O 1
ATOM 542 N N . VAL A 1 73 ? -20.057 -8.366 23.574 1.00 75.06 73 VAL A N 1
ATOM 543 C CA . VAL A 1 73 ? -19.350 -7.650 22.512 1.00 75.06 73 VAL A CA 1
ATOM 544 C C . VAL A 1 73 ? -18.312 -8.617 21.958 1.00 75.06 73 VAL A C 1
ATOM 546 O O . VAL A 1 73 ? -17.494 -9.132 22.717 1.00 75.06 73 VAL A O 1
ATOM 549 N N . GLU A 1 74 ? -18.397 -8.925 20.668 1.00 82.56 74 GLU A N 1
ATOM 550 C CA . GLU A 1 74 ? -17.433 -9.791 19.993 1.00 82.56 74 GLU A CA 1
ATOM 551 C C . GLU A 1 74 ? -16.293 -8.947 19.423 1.00 82.56 74 GLU A C 1
ATOM 553 O O . GLU A 1 74 ? -16.542 -7.928 18.772 1.00 82.56 74 GLU A O 1
ATOM 558 N N . SER A 1 75 ? -15.051 -9.397 19.622 1.00 90.44 75 SER A N 1
ATOM 559 C CA . SER A 1 75 ? -13.881 -8.772 19.011 1.00 90.44 75 SER A CA 1
ATOM 560 C C . SER A 1 75 ? -14.049 -8.746 17.489 1.00 90.44 75 SER A C 1
ATOM 562 O O . SER A 1 75 ? -14.314 -9.778 16.869 1.00 90.44 75 SER A O 1
ATOM 564 N N . SER A 1 76 ? -13.948 -7.569 16.880 1.00 94.06 76 SER A N 1
ATOM 565 C CA . SER A 1 76 ? -14.196 -7.358 15.451 1.00 94.06 76 SER A CA 1
ATOM 566 C C . SER A 1 76 ? -13.306 -6.244 14.917 1.00 94.06 76 SER A C 1
ATOM 568 O O . SER A 1 76 ? -13.110 -5.229 15.583 1.00 94.06 76 SER A O 1
ATOM 570 N N . LEU A 1 77 ? -12.811 -6.420 13.696 1.00 97.31 77 LEU A N 1
ATOM 571 C CA . LEU A 1 77 ? -12.150 -5.370 12.932 1.00 97.31 77 LEU A CA 1
ATOM 572 C C . LEU A 1 77 ? -13.085 -4.888 11.826 1.00 97.31 77 LEU A C 1
ATOM 574 O O . LEU A 1 77 ? -13.628 -5.703 11.086 1.00 97.31 77 LEU A O 1
ATOM 578 N N . TYR A 1 78 ? -13.242 -3.580 11.692 1.00 97.75 78 TYR A N 1
ATOM 579 C CA . TYR A 1 78 ? -14.012 -2.959 10.628 1.00 97.75 78 TYR A CA 1
ATOM 580 C C . TYR A 1 78 ? -13.103 -2.123 9.732 1.00 97.75 78 TYR A C 1
ATOM 582 O O . TYR A 1 78 ? -12.293 -1.351 10.239 1.00 97.75 78 TYR A O 1
ATOM 590 N N . PHE A 1 79 ? -13.286 -2.229 8.419 1.00 97.81 79 PHE A N 1
ATOM 591 C CA . PHE A 1 79 ? -12.854 -1.223 7.450 1.00 97.81 79 PHE A CA 1
ATOM 592 C C . PHE A 1 79 ? -14.079 -0.371 7.136 1.00 97.81 79 PHE A C 1
ATOM 594 O O . PHE A 1 79 ? -15.032 -0.868 6.533 1.00 97.81 79 PHE A O 1
ATOM 601 N N . LEU A 1 80 ? -14.096 0.861 7.635 1.00 96.62 80 LEU A N 1
ATOM 602 C CA . LEU A 1 80 ? -15.260 1.737 7.560 1.00 96.62 80 LEU A CA 1
ATOM 603 C C . LEU A 1 80 ? -15.374 2.348 6.162 1.00 96.62 80 LEU A C 1
ATOM 605 O O . LEU A 1 80 ? -14.386 2.838 5.619 1.00 96.62 80 LEU A O 1
ATOM 609 N N . ASP A 1 81 ? -16.578 2.340 5.591 1.00 94.38 81 ASP A N 1
ATOM 610 C CA . ASP A 1 81 ? -16.840 3.039 4.335 1.00 94.38 81 ASP A CA 1
ATOM 611 C C . ASP A 1 81 ? -17.040 4.533 4.582 1.00 94.38 81 ASP A C 1
ATOM 613 O O . ASP A 1 81 ? -18.068 4.980 5.088 1.00 94.38 81 ASP A O 1
ATOM 617 N N . ILE A 1 82 ? -16.002 5.289 4.250 1.00 93.12 82 ILE A N 1
ATOM 618 C CA . ILE A 1 82 ? -15.911 6.744 4.398 1.00 93.12 82 ILE A CA 1
ATOM 619 C C . ILE A 1 82 ? -15.618 7.431 3.052 1.00 93.12 82 ILE A C 1
ATOM 621 O O . ILE A 1 82 ? -15.197 8.590 3.009 1.00 93.12 82 ILE A O 1
ATOM 625 N N . GLY A 1 83 ? -15.807 6.714 1.938 1.00 90.88 83 GLY A N 1
ATOM 626 C CA . GLY A 1 83 ? -15.382 7.151 0.614 1.00 90.88 83 GLY A CA 1
ATOM 627 C C . GLY A 1 83 ? -13.866 7.044 0.425 1.00 90.88 83 GLY A C 1
ATOM 628 O O . GLY A 1 83 ? -13.272 6.006 0.701 1.00 90.88 83 GLY A O 1
ATOM 629 N N . GLN A 1 84 ? -13.241 8.099 -0.110 1.00 89.19 84 GLN A N 1
ATOM 630 C CA . GLN A 1 84 ? -11.788 8.139 -0.295 1.00 89.19 84 GLN A CA 1
ATOM 631 C C . GLN A 1 84 ? -11.092 8.520 1.018 1.00 89.19 84 GLN A C 1
ATOM 633 O O . GLN A 1 84 ? -11.284 9.635 1.509 1.00 89.19 84 GLN A O 1
ATOM 638 N N . GLY A 1 85 ? -10.266 7.610 1.532 1.00 91.38 85 GLY A N 1
ATOM 639 C CA . GLY A 1 85 ? -9.489 7.769 2.758 1.00 91.38 85 GLY A CA 1
ATOM 640 C C . GLY A 1 85 ? -9.489 6.484 3.581 1.00 91.38 85 GLY A C 1
ATOM 641 O O . GLY A 1 85 ? -10.104 5.484 3.196 1.00 91.38 85 GLY A O 1
ATOM 642 N N . ASP A 1 86 ? -8.851 6.546 4.748 1.00 94.19 86 ASP A N 1
ATOM 643 C CA . ASP A 1 86 ? -8.751 5.416 5.668 1.00 94.19 86 ASP A CA 1
ATOM 644 C C . ASP A 1 86 ? -9.501 5.625 6.978 1.00 94.19 86 ASP A C 1
ATOM 646 O O . ASP A 1 86 ? -9.473 6.693 7.583 1.00 94.19 86 ASP A O 1
ATOM 650 N N . ALA A 1 87 ? -10.177 4.564 7.417 1.00 97.56 87 ALA A N 1
ATOM 651 C CA . ALA A 1 87 ? -10.728 4.441 8.757 1.00 97.56 87 ALA A CA 1
ATOM 652 C C . ALA A 1 87 ? -10.904 2.958 9.109 1.00 97.56 87 ALA A C 1
ATOM 654 O O . ALA A 1 87 ? -11.591 2.205 8.407 1.00 97.56 87 ALA A O 1
ATOM 655 N N . GLN A 1 88 ? -10.262 2.511 10.185 1.00 98.50 88 GLN A N 1
ATOM 656 C CA . GLN A 1 88 ? -10.415 1.166 10.723 1.00 98.50 88 GLN A CA 1
ATOM 657 C C . GLN A 1 88 ? -10.834 1.220 12.182 1.00 98.50 88 GLN A C 1
ATOM 659 O O . GLN A 1 88 ? -10.165 1.823 13.013 1.00 98.50 88 GLN A O 1
ATOM 664 N N . LEU A 1 89 ? -11.925 0.536 12.512 1.00 97.94 89 LEU A N 1
ATOM 665 C CA . LEU A 1 89 ? -12.386 0.403 13.887 1.00 97.94 89 LEU A CA 1
ATOM 666 C C . LEU A 1 89 ? -12.058 -1.003 14.387 1.00 97.94 89 LEU A C 1
ATOM 668 O O . LEU A 1 89 ? -12.604 -1.988 13.898 1.00 97.94 89 LEU A O 1
ATOM 672 N N . LEU A 1 90 ? -11.193 -1.099 15.387 1.00 97.44 90 LEU A N 1
ATOM 673 C CA . LEU A 1 90 ? -10.919 -2.327 16.117 1.00 97.44 90 LEU A CA 1
ATOM 674 C C . LEU A 1 90 ? -11.700 -2.306 17.433 1.00 97.44 90 LEU A C 1
ATOM 676 O O . LEU A 1 90 ? -11.414 -1.521 18.337 1.00 97.44 90 LEU A O 1
ATOM 680 N N . VAL A 1 91 ? -12.687 -3.189 17.540 1.00 94.38 91 VAL A N 1
ATOM 681 C CA . VAL A 1 91 ? -13.433 -3.434 18.775 1.00 94.38 91 VAL A CA 1
ATOM 682 C C . VAL A 1 91 ? -12.855 -4.684 19.417 1.00 94.38 91 VAL A C 1
ATOM 684 O O . VAL A 1 91 ? -12.877 -5.749 18.805 1.00 94.38 91 VAL A O 1
ATOM 687 N N . LEU A 1 92 ? -12.343 -4.572 20.640 1.00 91.31 92 LEU A N 1
ATOM 688 C CA . LEU A 1 92 ? -11.815 -5.704 21.401 1.00 91.31 92 LEU A CA 1
ATOM 689 C C . LEU A 1 92 ? -12.757 -6.020 22.552 1.00 91.31 92 LEU A C 1
ATOM 691 O O . LEU A 1 92 ? -13.056 -5.156 23.382 1.00 91.31 92 LEU A O 1
ATOM 695 N N . ALA A 1 93 ? -13.229 -7.264 22.597 1.00 86.62 93 ALA A N 1
ATOM 696 C CA . ALA A 1 93 ? -14.033 -7.754 23.699 1.00 86.62 93 ALA A CA 1
ATOM 697 C C . ALA A 1 93 ? -13.250 -7.673 25.014 1.00 86.62 93 ALA A C 1
ATOM 699 O O . ALA A 1 93 ? -12.027 -7.793 25.044 1.00 86.62 93 ALA A O 1
ATOM 700 N N . ALA A 1 94 ? -13.978 -7.496 26.114 1.00 79.62 94 ALA A N 1
ATOM 701 C CA . ALA A 1 94 ? -13.405 -7.479 27.450 1.00 79.62 94 ALA A CA 1
ATOM 702 C C . ALA A 1 94 ? -12.663 -8.800 27.751 1.00 79.62 94 ALA A C 1
ATOM 704 O O . ALA A 1 94 ? -13.313 -9.851 27.734 1.00 79.62 94 ALA A O 1
ATOM 705 N N . PRO A 1 95 ? -11.359 -8.777 28.103 1.00 71.06 95 PRO A N 1
ATOM 706 C CA . PRO A 1 95 ? -10.692 -9.922 28.702 1.00 71.06 95 PRO A CA 1
ATOM 707 C C . PRO A 1 95 ? -11.459 -10.417 29.924 1.00 71.06 95 PRO A C 1
ATOM 709 O O . PRO A 1 95 ? -12.147 -9.639 30.601 1.00 71.06 95 PRO A O 1
ATOM 712 N N . GLU A 1 96 ? -11.299 -11.698 30.244 1.00 63.16 96 GLU A N 1
ATOM 713 C CA . GLU A 1 96 ? -11.872 -12.279 31.453 1.00 63.16 96 GLU A CA 1
ATOM 714 C C . GLU A 1 96 ? -11.442 -11.442 32.678 1.00 63.16 96 GLU A C 1
ATOM 716 O O . GLU A 1 96 ? -10.262 -11.159 32.872 1.00 63.16 96 GLU A O 1
ATOM 721 N N . HIS A 1 97 ? -12.417 -10.970 33.467 1.00 58.28 97 HIS A N 1
ATOM 722 C CA . HIS A 1 97 ? -12.230 -10.080 34.631 1.00 58.28 97 HIS A CA 1
ATOM 723 C C . HIS A 1 97 ? -11.819 -8.611 34.364 1.00 58.28 97 HIS A C 1
ATOM 725 O O . HIS A 1 97 ? -11.367 -7.929 35.286 1.00 58.28 97 HIS A O 1
ATOM 731 N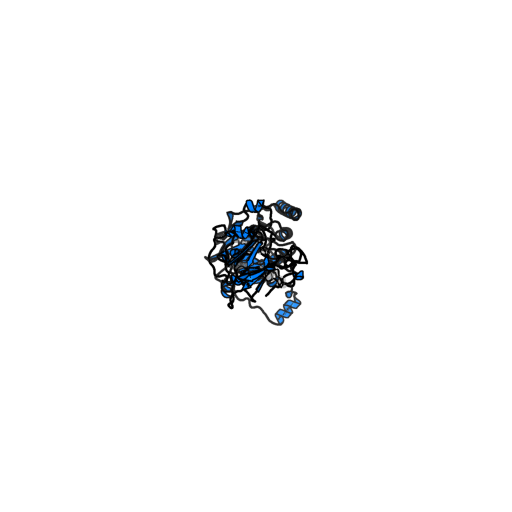 N . SER A 1 98 ? -12.015 -8.081 33.153 1.00 64.12 98 SER A N 1
ATOM 732 C CA . SER A 1 98 ? -11.744 -6.667 32.822 1.00 64.12 98 SER A CA 1
ATOM 733 C C . SER A 1 98 ? -12.988 -5.755 32.854 1.00 64.12 98 SER A C 1
ATOM 735 O O . SER A 1 98 ? -14.124 -6.214 32.977 1.00 64.12 98 SER A O 1
ATOM 737 N N . LYS A 1 99 ? -12.766 -4.430 32.778 1.00 57.78 99 LYS A N 1
ATOM 738 C CA . LYS A 1 99 ? -13.786 -3.379 32.984 1.00 57.78 99 LYS A CA 1
ATOM 739 C C . LYS A 1 99 ? -14.709 -3.096 31.785 1.00 57.78 99 LYS A C 1
ATOM 741 O O . LYS A 1 99 ? -15.592 -2.256 31.922 1.00 57.78 99 LYS A O 1
ATOM 746 N N . GLY A 1 100 ? -14.552 -3.785 30.657 1.00 76.12 100 GLY A N 1
ATOM 747 C CA . GLY A 1 100 ? -15.379 -3.578 29.461 1.00 76.12 100 GLY A CA 1
ATOM 748 C C . GLY A 1 100 ? -14.549 -3.552 28.184 1.00 76.12 100 GLY A C 1
ATOM 749 O O . GLY A 1 100 ? -13.337 -3.377 28.260 1.00 76.12 100 GLY A O 1
ATOM 750 N N . SER A 1 101 ? -15.203 -3.767 27.041 1.00 87.38 101 SER A N 1
ATOM 751 C CA . SER A 1 101 ? -14.598 -3.744 25.702 1.00 87.38 101 SER A CA 1
ATOM 752 C C . SER A 1 101 ? -13.976 -2.390 25.377 1.00 87.38 101 SER A C 1
ATOM 754 O O . SER A 1 101 ? -14.533 -1.375 25.793 1.00 87.38 101 SER A O 1
ATOM 756 N N . ILE A 1 102 ? -12.917 -2.374 24.567 1.00 91.50 102 ILE A N 1
ATOM 757 C CA . ILE A 1 102 ? -12.308 -1.130 24.073 1.00 91.50 102 ILE A CA 1
ATOM 758 C C . ILE A 1 102 ? -12.511 -0.956 22.569 1.00 91.50 102 ILE A C 1
ATOM 760 O O . ILE A 1 102 ? -12.577 -1.935 21.821 1.00 91.50 102 ILE A O 1
ATOM 764 N N . LYS A 1 103 ? -12.598 0.301 22.136 1.00 95.06 103 LYS A N 1
ATOM 765 C CA . LYS A 1 103 ? -12.749 0.731 20.746 1.00 95.06 103 LYS A CA 1
ATOM 766 C C . LYS A 1 103 ? -11.540 1.568 20.340 1.00 95.06 103 LYS A C 1
ATOM 768 O O . LYS A 1 103 ? -11.314 2.647 20.885 1.00 95.06 103 LYS A O 1
ATOM 773 N N . VAL A 1 104 ? -10.770 1.061 19.384 1.00 97.94 104 VAL A N 1
ATOM 774 C CA . VAL A 1 104 ? -9.621 1.751 18.789 1.00 97.94 104 VAL A CA 1
ATOM 775 C C . VAL A 1 104 ? -9.993 2.138 17.366 1.00 97.94 104 VAL A C 1
ATOM 777 O O . VAL A 1 104 ? -10.250 1.261 16.546 1.00 97.94 104 VAL A O 1
ATOM 780 N N . LEU A 1 105 ? -10.047 3.434 17.075 1.00 98.56 105 LEU A N 1
ATOM 781 C CA . LEU A 1 105 ? -10.272 3.949 15.728 1.00 98.56 105 LEU A CA 1
ATOM 782 C C . LEU A 1 105 ? -8.939 4.440 15.159 1.00 98.56 105 LEU A C 1
ATOM 784 O O . LEU A 1 105 ? -8.332 5.357 15.708 1.00 98.56 105 LEU A O 1
ATOM 788 N N . ILE A 1 106 ? -8.488 3.796 14.089 1.00 98.69 106 ILE A N 1
ATOM 789 C CA . ILE A 1 106 ? -7.271 4.117 13.346 1.00 98.69 106 ILE A CA 1
ATOM 790 C C . ILE A 1 106 ? -7.702 4.850 12.081 1.00 98.69 106 ILE A C 1
ATOM 792 O O . ILE A 1 106 ? -8.362 4.255 11.232 1.00 98.69 106 ILE A O 1
ATOM 796 N N . ASP A 1 107 ? -7.344 6.125 11.985 1.00 98.38 107 ASP A N 1
ATOM 797 C CA . ASP A 1 107 ? -7.808 7.079 10.980 1.00 98.38 107 ASP A CA 1
ATOM 798 C C . ASP A 1 107 ? -9.349 7.245 10.947 1.00 98.38 107 ASP A C 1
ATOM 800 O O . ASP A 1 107 ? -10.120 6.525 11.588 1.00 98.38 107 ASP A O 1
ATOM 804 N N . ALA A 1 108 ? -9.820 8.276 10.256 1.00 96.69 108 ALA A N 1
ATOM 805 C CA . ALA A 1 108 ? -11.218 8.690 10.183 1.00 96.69 108 ALA A CA 1
ATOM 806 C C . ALA A 1 108 ? -11.597 9.333 8.842 1.00 96.69 108 ALA A C 1
ATOM 808 O O . ALA A 1 108 ? -12.690 9.894 8.732 1.00 96.69 108 ALA A O 1
ATOM 809 N N . GLY A 1 109 ? -10.734 9.275 7.827 1.00 93.88 109 GLY A N 1
ATOM 810 C CA . GLY A 1 109 ? -11.035 9.894 6.545 1.00 93.88 109 GLY A CA 1
ATOM 811 C C . GLY A 1 109 ? -11.044 11.413 6.571 1.00 93.88 109 GLY A C 1
ATOM 812 O O . GLY A 1 109 ? -10.673 12.062 7.550 1.00 93.88 109 GLY A O 1
ATOM 813 N N . ARG A 1 110 ? -11.598 11.982 5.499 1.00 92.38 110 ARG A N 1
ATOM 814 C CA . ARG A 1 110 ? -12.044 13.380 5.472 1.00 92.38 110 ARG A CA 1
ATOM 815 C C . ARG A 1 110 ? -13.326 13.545 6.301 1.00 92.38 110 ARG A C 1
ATOM 817 O O . ARG A 1 110 ? -14.038 12.584 6.589 1.00 92.38 110 ARG A O 1
ATOM 824 N N . ALA A 1 111 ? -13.670 14.784 6.641 1.00 87.56 111 ALA A N 1
ATOM 825 C CA . ALA A 1 111 ? -14.922 15.079 7.341 1.00 87.56 111 ALA A CA 1
ATOM 826 C C . ALA A 1 111 ? -16.172 14.670 6.528 1.00 87.56 111 ALA A C 1
ATOM 828 O O . ALA A 1 111 ? -16.204 14.828 5.306 1.00 87.56 111 ALA A O 1
ATOM 829 N N . GLY A 1 112 ? -17.224 14.209 7.214 1.00 84.25 112 GLY A N 1
ATOM 830 C CA . GLY A 1 112 ? -18.573 14.030 6.668 1.00 84.25 112 GLY A CA 1
ATOM 831 C C . GLY A 1 112 ? -19.141 12.609 6.718 1.00 84.25 112 GLY A C 1
ATOM 832 O O . GLY A 1 112 ? -20.361 12.465 6.763 1.00 84.25 112 GLY A O 1
ATOM 833 N N . GLN A 1 113 ? -18.311 11.557 6.693 1.00 85.50 113 GLN A N 1
ATOM 834 C CA . GLN A 1 113 ? -18.810 10.170 6.580 1.00 85.50 113 GLN A CA 1
ATOM 835 C C . GLN A 1 113 ? -18.525 9.286 7.799 1.00 85.50 113 GLN A C 1
ATOM 837 O O . GLN A 1 113 ? -19.277 8.346 8.055 1.00 85.50 113 GLN A O 1
ATOM 842 N N . VAL A 1 114 ? -17.500 9.602 8.599 1.00 91.69 114 VAL A N 1
ATOM 843 C CA . VAL A 1 114 ? -17.065 8.731 9.705 1.00 91.69 114 VAL A CA 1
ATOM 844 C C . VAL A 1 114 ? -18.159 8.479 10.744 1.00 91.69 114 VAL A C 1
ATOM 846 O O . VAL A 1 114 ? -18.290 7.361 11.230 1.00 91.69 114 VAL A O 1
ATOM 849 N N . LEU A 1 115 ? -18.996 9.476 11.058 1.00 90.88 115 LEU A N 1
ATOM 850 C CA . LEU A 1 115 ? -20.086 9.304 12.024 1.00 90.88 115 LEU A CA 1
ATOM 851 C C . LEU A 1 115 ? -21.125 8.287 11.553 1.00 90.88 115 LEU A C 1
ATOM 853 O O . LEU A 1 115 ? -21.577 7.468 12.350 1.00 90.88 115 LEU A O 1
ATOM 857 N N . HIS A 1 116 ? -21.482 8.337 10.268 1.00 88.00 116 HIS A N 1
ATOM 858 C CA . HIS A 1 116 ? -22.418 7.392 9.670 1.00 88.00 116 HIS A CA 1
ATOM 859 C C . HIS A 1 116 ? -21.833 5.980 9.669 1.00 88.00 116 HIS A C 1
ATOM 861 O O . HIS A 1 116 ? -22.485 5.051 10.135 1.00 88.00 116 HIS A O 1
ATOM 867 N N . ALA A 1 117 ? -20.571 5.834 9.258 1.00 90.81 117 ALA A N 1
ATOM 868 C CA . ALA A 1 117 ? -19.906 4.538 9.257 1.00 90.81 117 ALA A CA 1
ATOM 869 C C . ALA A 1 117 ? -19.763 3.941 10.672 1.00 90.81 117 ALA A C 1
ATOM 871 O O . ALA A 1 117 ? -19.909 2.731 10.852 1.00 90.81 117 ALA A O 1
ATOM 872 N N . LEU A 1 118 ? -19.518 4.776 11.690 1.00 92.00 118 LEU A N 1
ATOM 873 C CA . LEU A 1 118 ? -19.483 4.352 13.093 1.00 92.00 118 LEU A CA 1
ATOM 874 C C . LEU A 1 118 ? -20.864 3.954 13.624 1.00 92.00 118 LEU A C 1
ATOM 876 O O . LEU A 1 118 ? -20.956 2.974 14.363 1.00 92.00 118 LEU A O 1
ATOM 880 N N . ASP A 1 119 ? -21.921 4.687 13.264 1.00 87.31 119 ASP A N 1
ATOM 881 C CA . ASP A 1 119 ? -23.300 4.336 13.626 1.00 87.31 119 ASP A CA 1
ATOM 882 C C . ASP A 1 119 ? -23.684 2.956 13.075 1.00 87.31 119 ASP A C 1
ATOM 884 O O . ASP A 1 119 ? -24.289 2.155 13.793 1.00 87.31 119 ASP A O 1
ATOM 888 N N . ASP A 1 120 ? -23.282 2.659 11.839 1.00 82.88 120 ASP A N 1
ATOM 889 C CA . ASP A 1 120 ? -23.537 1.368 11.202 1.00 82.88 120 ASP A CA 1
ATOM 890 C C . ASP A 1 120 ? -22.688 0.243 11.808 1.00 82.88 120 ASP A C 1
ATOM 892 O O . ASP A 1 120 ? -23.185 -0.861 12.022 1.00 82.88 120 ASP A O 1
ATOM 896 N N . ALA A 1 121 ? -21.414 0.507 12.120 1.00 88.81 121 ALA A N 1
ATOM 897 C CA . ALA A 1 121 ? -20.503 -0.501 12.664 1.00 88.81 121 ALA A CA 1
ATOM 898 C C . ALA A 1 121 ? -20.804 -0.877 14.124 1.00 88.81 121 ALA A C 1
ATOM 900 O O . ALA A 1 121 ? -20.594 -2.024 14.522 1.00 88.81 121 ALA A O 1
ATOM 901 N N . LEU A 1 122 ? -21.255 0.081 14.939 1.00 85.25 122 LEU A N 1
ATOM 902 C CA . LEU A 1 122 ? -21.482 -0.128 16.371 1.00 85.25 122 LEU A CA 1
ATOM 903 C C . LEU A 1 122 ? -22.919 -0.539 16.710 1.00 85.25 122 LEU A C 1
ATOM 905 O O . LEU A 1 122 ? -23.160 -0.932 17.851 1.00 85.25 122 LEU A O 1
ATOM 909 N N . GLU A 1 123 ? -23.866 -0.426 15.769 1.00 72.00 123 GLU A N 1
ATOM 910 C CA . GLU A 1 123 ? -25.302 -0.761 15.903 1.00 72.00 123 GLU A CA 1
ATOM 911 C C . GLU A 1 123 ? -26.035 -0.065 17.084 1.00 72.00 123 GLU A C 1
ATOM 913 O O . GLU A 1 123 ? -27.247 -0.206 17.265 1.00 72.00 123 GLU A O 1
ATOM 918 N N . SER A 1 124 ? -25.326 0.738 17.885 1.00 64.50 124 SER A N 1
ATOM 919 C CA . SER A 1 124 ? -25.783 1.394 19.107 1.00 64.50 124 SER A CA 1
ATOM 920 C C . SER A 1 124 ? -25.583 2.899 19.002 1.00 64.50 124 SER A C 1
ATOM 922 O O . SER A 1 124 ? -24.474 3.418 19.123 1.00 64.50 124 SER A O 1
ATOM 924 N N . LYS A 1 125 ? -26.691 3.634 18.879 1.00 61.94 125 LYS A N 1
ATOM 925 C CA . LYS A 1 125 ? -26.674 5.107 18.858 1.00 61.94 125 LYS A CA 1
ATOM 926 C C . LYS A 1 125 ? -26.269 5.741 20.194 1.00 61.94 125 LYS A C 1
ATOM 928 O O . LYS A 1 125 ? -26.003 6.938 20.233 1.00 61.94 125 LYS A O 1
ATOM 933 N N . ASN A 1 126 ? -26.235 4.959 21.274 1.00 68.94 126 ASN A N 1
ATOM 934 C CA . ASN A 1 126 ? -26.000 5.453 22.632 1.00 68.94 126 ASN A CA 1
ATOM 935 C C . ASN A 1 126 ? -24.567 5.207 23.129 1.00 68.94 126 ASN A C 1
ATOM 937 O O . ASN A 1 126 ? -24.203 5.718 24.184 1.00 68.94 126 ASN A O 1
ATOM 941 N N . ASP A 1 127 ? -23.763 4.431 22.398 1.00 77.69 127 ASP A N 1
ATOM 942 C CA . ASP A 1 127 ? -22.369 4.155 22.750 1.00 77.69 127 ASP A CA 1
ATOM 943 C C . ASP A 1 127 ? -21.440 5.124 22.004 1.00 77.69 127 ASP A C 1
ATOM 945 O O . ASP A 1 127 ? -20.922 4.838 20.924 1.00 77.69 127 ASP A O 1
ATOM 949 N N . LYS A 1 128 ? -21.310 6.330 22.567 1.00 89.00 128 LYS A N 1
ATOM 950 C CA . LYS A 1 128 ? -20.588 7.466 21.975 1.00 89.00 128 LYS A CA 1
ATOM 951 C C . LYS A 1 128 ? -19.252 7.742 22.671 1.00 89.00 128 LYS A C 1
ATOM 953 O O . LYS A 1 128 ? -18.920 8.883 22.979 1.00 89.00 128 LYS A O 1
ATOM 958 N N . TYR A 1 129 ? -18.485 6.681 22.911 1.00 93.00 129 TYR A N 1
ATOM 959 C CA . TYR A 1 129 ? -17.135 6.750 23.471 1.00 93.00 129 TYR A CA 1
ATOM 960 C C . TYR A 1 129 ? -16.152 5.985 22.584 1.00 93.00 129 TYR A C 1
ATOM 962 O O . TYR A 1 129 ? -16.439 4.852 22.206 1.00 93.00 129 TYR A O 1
ATOM 970 N N . ILE A 1 130 ? -15.004 6.575 22.257 1.00 96.12 130 ILE A N 1
ATOM 971 C CA . ILE A 1 130 ? -13.886 5.884 21.602 1.00 96.12 130 ILE A CA 1
ATOM 972 C C . ILE A 1 130 ? -12.686 5.913 22.548 1.00 96.12 130 ILE A C 1
ATOM 974 O O . ILE A 1 130 ? -12.214 6.981 22.933 1.00 96.12 130 ILE A O 1
ATOM 978 N N . ASP A 1 131 ? -12.183 4.744 22.937 1.00 96.81 131 ASP A N 1
ATOM 979 C CA . ASP A 1 131 ? -11.094 4.646 23.909 1.00 96.81 131 ASP A CA 1
ATOM 980 C C . ASP A 1 131 ? -9.797 5.249 23.364 1.00 96.81 131 ASP A C 1
ATOM 982 O O . ASP A 1 131 ? -9.124 6.004 24.067 1.00 96.81 131 ASP A O 1
ATOM 986 N N . ILE A 1 132 ? -9.455 4.933 22.110 1.00 98.31 132 ILE A N 1
ATOM 987 C CA . ILE A 1 132 ? -8.219 5.386 21.468 1.00 98.31 132 ILE A CA 1
ATOM 988 C C . ILE A 1 132 ? -8.510 5.820 20.032 1.00 98.31 132 ILE A C 1
ATOM 990 O O . ILE A 1 132 ? -9.016 5.038 19.229 1.00 98.31 132 ILE A O 1
ATOM 994 N N . LEU A 1 133 ? -8.139 7.054 19.708 1.00 98.69 133 LEU A N 1
ATOM 995 C CA . LEU A 1 133 ? -7.956 7.519 18.340 1.00 98.69 133 LEU A CA 1
ATOM 996 C C . LEU A 1 133 ? -6.479 7.402 17.971 1.00 98.69 133 LEU A C 1
ATOM 998 O O . LEU A 1 133 ? -5.620 7.842 18.732 1.00 98.69 133 LEU A O 1
ATOM 1002 N N . ILE A 1 134 ? -6.187 6.843 16.805 1.00 98.75 134 ILE A N 1
ATOM 1003 C CA . ILE A 1 134 ? -4.842 6.775 16.234 1.00 98.75 134 ILE A CA 1
ATOM 1004 C C . ILE A 1 134 ? -4.899 7.431 14.862 1.00 98.75 134 ILE A C 1
ATOM 1006 O O . ILE A 1 134 ? -5.764 7.076 14.072 1.00 98.75 134 ILE A O 1
ATOM 1010 N N . THR A 1 135 ? -3.989 8.353 14.566 1.00 98.25 135 THR A N 1
ATOM 1011 C CA . THR A 1 135 ? -3.768 8.830 13.197 1.00 98.25 135 THR A CA 1
ATOM 1012 C C . THR A 1 135 ? -2.455 8.284 12.669 1.00 98.25 135 THR A C 1
ATOM 1014 O O . THR A 1 135 ? -1.429 8.401 13.342 1.00 98.25 135 THR A O 1
ATOM 1017 N N . THR A 1 136 ? -2.470 7.687 11.481 1.00 98.19 136 THR A N 1
ATOM 1018 C CA . THR A 1 136 ? -1.272 7.092 10.881 1.00 98.19 136 THR A CA 1
ATOM 1019 C C . THR A 1 136 ? -0.268 8.164 10.484 1.00 98.19 136 THR A C 1
ATOM 1021 O O . THR A 1 136 ? 0.901 8.064 10.845 1.00 98.19 136 THR A O 1
ATOM 1024 N N . HIS A 1 137 ? -0.737 9.217 9.823 1.00 97.62 137 HIS A N 1
ATOM 1025 C CA . HIS A 1 137 ? 0.024 10.412 9.471 1.00 97.62 137 HIS A CA 1
ATOM 1026 C C . HIS A 1 137 ? -0.919 11.619 9.327 1.00 97.62 137 HIS A C 1
ATOM 1028 O O . HIS A 1 137 ? -2.136 11.498 9.489 1.00 97.62 137 HIS A O 1
ATOM 1034 N N . ALA A 1 138 ? -0.361 12.804 9.079 1.00 95.81 138 ALA A N 1
ATOM 1035 C CA . ALA A 1 138 ? -1.086 14.073 9.141 1.00 95.81 138 ALA A CA 1
ATOM 1036 C C . ALA A 1 138 ? -1.620 14.567 7.780 1.00 95.81 138 ALA A C 1
ATOM 1038 O O . ALA A 1 138 ? -1.561 15.764 7.503 1.00 95.81 138 ALA A O 1
ATOM 1039 N N . HIS A 1 139 ? -2.171 13.672 6.954 1.00 95.31 139 HIS A N 1
ATOM 1040 C CA . HIS A 1 139 ? -2.963 14.052 5.778 1.00 95.31 139 HIS A CA 1
ATOM 1041 C C . HIS A 1 139 ? -4.465 14.102 6.098 1.00 95.31 139 HIS A C 1
ATOM 1043 O O . HIS A 1 139 ? -4.993 13.287 6.857 1.00 95.31 139 HIS A O 1
ATOM 1049 N N . GLU A 1 140 ? -5.171 15.084 5.529 1.00 92.69 140 GLU A N 1
ATOM 1050 C CA . GLU A 1 140 ? -6.596 15.332 5.798 1.00 92.69 140 GLU A CA 1
ATOM 1051 C C . GLU A 1 140 ? -7.503 14.103 5.596 1.00 92.69 140 GLU A C 1
ATOM 1053 O O . GLU A 1 140 ? -8.484 13.945 6.319 1.00 92.69 140 GLU A O 1
ATOM 1058 N N . ASP A 1 141 ? -7.204 13.221 4.642 1.00 90.50 141 ASP A N 1
ATOM 1059 C CA . ASP A 1 141 ? -7.954 11.984 4.384 1.00 90.50 141 ASP A CA 1
ATOM 1060 C C . ASP A 1 141 ? -7.658 10.841 5.366 1.00 90.50 141 ASP A C 1
ATOM 1062 O O . ASP A 1 141 ? -8.191 9.745 5.206 1.00 90.50 141 ASP A O 1
ATOM 1066 N N . HIS A 1 142 ? -6.898 11.127 6.424 1.00 95.75 142 HIS A N 1
ATOM 1067 C CA . HIS A 1 142 ? -6.660 10.232 7.553 1.00 95.75 142 HIS A CA 1
ATOM 1068 C C . HIS A 1 142 ? -7.228 10.803 8.854 1.00 95.75 142 HIS A C 1
ATOM 1070 O O . HIS A 1 142 ? -7.934 10.099 9.566 1.00 95.75 142 HIS A O 1
ATOM 1076 N N . TYR A 1 143 ? -7.008 12.083 9.169 1.00 95.81 143 TYR A N 1
ATOM 1077 C CA . TYR A 1 143 ? -7.449 12.656 10.454 1.00 95.81 143 TYR A CA 1
ATOM 1078 C C . TYR A 1 143 ? -8.669 13.584 10.365 1.00 95.81 143 TYR A C 1
ATOM 1080 O O . TYR A 1 143 ? -9.242 13.947 11.398 1.00 95.81 143 TYR A O 1
ATOM 1088 N N . GLY A 1 144 ? -9.068 14.015 9.165 1.00 94.69 144 GLY A N 1
ATOM 1089 C CA . GLY A 1 144 ? -10.059 15.077 8.969 1.00 94.69 144 GLY A CA 1
ATOM 1090 C C . GLY A 1 144 ? -11.413 14.788 9.626 1.00 94.69 144 GLY A C 1
ATOM 1091 O O . GLY A 1 144 ? -12.045 15.690 10.184 1.00 94.69 144 GLY A O 1
ATOM 1092 N N . GLY A 1 145 ? -11.836 13.523 9.635 1.00 95.94 145 GLY A N 1
ATOM 1093 C CA . GLY A 1 145 ? -13.060 13.058 10.285 1.00 95.94 145 GLY A CA 1
ATOM 1094 C C . GLY A 1 145 ? -13.065 13.206 11.810 1.00 95.94 145 GLY A C 1
ATOM 1095 O O . GLY A 1 145 ? -14.140 13.308 12.407 1.00 95.94 145 GLY A O 1
ATOM 1096 N N . PHE A 1 146 ? -11.902 13.304 12.467 1.00 97.12 146 PHE A N 1
ATOM 1097 C CA . PHE A 1 146 ? -11.844 13.425 13.927 1.00 97.12 146 PHE A CA 1
ATOM 1098 C C . PHE A 1 146 ? -12.490 14.709 14.450 1.00 97.12 146 PHE A C 1
ATOM 1100 O O . PHE A 1 146 ? -13.110 14.689 15.510 1.00 97.12 146 PHE A O 1
ATOM 1107 N N . LEU A 1 147 ? -12.423 15.817 13.706 1.00 95.00 147 LEU A N 1
ATOM 1108 C CA . LEU A 1 147 ? -13.046 17.084 14.116 1.00 95.00 147 LEU A CA 1
ATOM 1109 C C . LEU A 1 147 ? -14.572 16.990 14.212 1.00 95.00 147 LEU A C 1
ATOM 1111 O O . LEU A 1 147 ? -15.201 17.661 15.031 1.00 95.00 147 LEU A O 1
ATOM 1115 N N . GLU A 1 148 ? -15.187 16.181 13.356 1.00 93.25 148 GLU A N 1
ATOM 1116 C CA . GLU A 1 148 ? -16.619 15.911 13.412 1.00 93.25 148 GLU A CA 1
ATOM 1117 C C . GLU A 1 148 ? -16.947 14.871 14.490 1.00 93.25 148 GLU A C 1
ATOM 1119 O O . GLU A 1 148 ? -17.924 15.025 15.231 1.00 93.25 148 GLU A O 1
ATOM 1124 N N . LEU A 1 149 ? -16.092 13.853 14.617 1.00 95.25 149 LEU A N 1
ATOM 1125 C CA . LEU A 1 149 ? -16.194 12.821 15.640 1.00 95.25 149 LEU A CA 1
ATOM 1126 C C . LEU A 1 149 ? -16.187 13.419 17.045 1.00 95.25 149 LEU A C 1
ATOM 1128 O O . LEU A 1 149 ? -17.097 13.135 17.819 1.00 95.25 149 LEU A O 1
ATOM 1132 N N . LEU A 1 150 ? -15.239 14.309 17.352 1.00 96.38 150 LEU A N 1
ATOM 1133 C CA . LEU A 1 150 ? -15.105 14.940 18.668 1.00 96.38 150 LEU A CA 1
ATOM 1134 C C . LEU A 1 150 ? -16.366 15.715 19.076 1.00 96.38 150 LEU A C 1
ATOM 1136 O O . LEU A 1 150 ? -16.674 15.811 20.259 1.00 96.38 150 LEU A O 1
ATOM 1140 N N . LYS A 1 151 ? -17.173 16.212 18.131 1.00 93.75 151 LYS A N 1
ATOM 1141 C CA . LYS A 1 151 ? -18.448 16.880 18.457 1.00 93.75 151 LYS A CA 1
ATOM 1142 C C . LYS A 1 151 ? -19.495 15.926 19.035 1.00 93.75 151 LYS A C 1
ATOM 1144 O O . LYS A 1 151 ? -20.373 16.384 19.760 1.00 93.75 151 LYS A O 1
ATOM 1149 N N . ASN A 1 152 ? -19.415 14.638 18.703 1.00 92.00 152 ASN A N 1
ATOM 1150 C CA . ASN A 1 152 ? -20.449 13.643 18.994 1.00 92.00 152 ASN A CA 1
ATOM 1151 C C . ASN A 1 152 ? -19.968 12.490 19.883 1.00 92.00 152 ASN A C 1
ATOM 1153 O O . ASN A 1 152 ? -20.803 11.792 20.449 1.00 92.00 152 ASN A O 1
ATOM 1157 N N . TYR A 1 153 ? -18.655 12.289 19.991 1.00 94.88 153 TYR A N 1
ATOM 1158 C CA . TYR A 1 153 ? -18.025 11.229 20.767 1.00 94.88 153 TYR A CA 1
ATOM 1159 C C . TYR A 1 153 ? -17.089 11.813 21.824 1.00 94.88 153 TYR A C 1
ATOM 1161 O O . TYR A 1 153 ? -16.348 12.768 21.577 1.00 94.88 153 TYR A O 1
ATOM 1169 N N . GLU A 1 154 ? -17.092 11.192 22.997 1.00 95.44 154 GLU A N 1
ATOM 1170 C CA . GLU A 1 154 ? -16.018 11.337 23.973 1.00 95.44 154 GLU A CA 1
ATOM 1171 C C . GLU A 1 154 ? -14.835 10.441 23.582 1.00 95.44 154 GLU A C 1
ATOM 1173 O O . GLU A 1 154 ? -15.021 9.353 23.032 1.00 95.44 154 GLU A O 1
ATOM 1178 N N . VAL A 1 155 ? -13.614 10.904 23.856 1.00 97.62 155 VAL A N 1
ATOM 1179 C CA . VAL A 1 155 ? -12.377 10.217 23.462 1.00 97.62 155 VAL A CA 1
ATOM 1180 C C . VAL A 1 155 ? -11.451 10.064 24.662 1.00 97.62 155 VAL A C 1
ATOM 1182 O O . VAL A 1 155 ? -11.228 11.025 25.398 1.00 97.62 155 VAL A O 1
ATOM 1185 N N . GLY A 1 156 ? -10.908 8.861 24.856 1.00 97.69 156 GLY A N 1
ATOM 1186 C CA . GLY A 1 156 ? -9.999 8.553 25.962 1.00 97.69 156 GLY A CA 1
ATOM 1187 C C . GLY A 1 156 ? -8.548 8.978 25.731 1.00 97.69 156 GLY A C 1
ATOM 1188 O O . GLY A 1 156 ? -7.915 9.504 26.645 1.00 97.69 156 GLY A O 1
ATOM 1189 N N . LEU A 1 157 ? -8.020 8.753 24.527 1.00 98.31 157 LEU A N 1
ATOM 1190 C CA . LEU A 1 157 ? -6.624 8.997 24.160 1.00 98.31 157 LEU A CA 1
ATOM 1191 C C . LEU A 1 157 ? -6.512 9.299 22.661 1.00 98.31 157 LEU A C 1
ATOM 1193 O O . LEU A 1 157 ? -7.164 8.641 21.853 1.00 98.31 157 LEU A O 1
ATOM 1197 N N . PHE A 1 158 ? -5.652 10.246 22.290 1.00 98.69 158 PHE A N 1
ATOM 1198 C CA . PHE A 1 158 ? -5.245 10.486 20.906 1.00 98.69 158 PHE A CA 1
ATOM 1199 C C . PHE A 1 158 ? -3.773 10.105 20.702 1.00 98.69 158 PHE A C 1
ATOM 1201 O O . PHE A 1 158 ? -2.910 10.470 21.502 1.00 98.69 158 PHE A O 1
ATOM 1208 N N . ILE A 1 159 ? -3.486 9.363 19.636 1.00 98.75 159 ILE A N 1
ATOM 1209 C CA . ILE A 1 159 ? -2.151 8.892 19.263 1.00 98.75 159 ILE A CA 1
ATOM 1210 C C . ILE A 1 159 ? -1.819 9.365 17.848 1.00 98.75 159 ILE A C 1
ATOM 1212 O O . ILE A 1 159 ? -2.652 9.272 16.949 1.00 98.75 159 ILE A O 1
ATOM 1216 N N . HIS A 1 160 ? -0.586 9.825 17.642 1.00 98.06 160 HIS A N 1
ATOM 1217 C CA . HIS A 1 160 ? -0.050 10.196 16.330 1.00 98.06 160 HIS A CA 1
ATOM 1218 C C . HIS A 1 160 ? 1.405 9.722 16.156 1.00 98.06 160 HIS A C 1
ATOM 1220 O O . HIS A 1 160 ? 2.012 9.196 17.089 1.00 98.06 160 HIS A O 1
ATOM 1226 N N . ASN A 1 161 ? 1.976 9.916 14.966 1.00 96.62 161 ASN A N 1
ATOM 1227 C CA . ASN A 1 161 ? 3.317 9.442 14.585 1.00 96.62 161 ASN A CA 1
ATOM 1228 C C . ASN A 1 161 ? 4.483 10.369 14.999 1.00 96.62 161 ASN A C 1
ATOM 1230 O O . ASN A 1 161 ? 5.629 10.137 14.629 1.00 96.62 161 ASN A O 1
ATOM 1234 N N . GLY A 1 162 ? 4.205 11.464 15.714 1.00 95.06 162 GLY A N 1
ATOM 1235 C CA . GLY A 1 162 ? 5.212 12.452 16.127 1.00 95.06 162 GLY A CA 1
ATOM 1236 C C . GLY A 1 162 ? 5.722 13.412 15.041 1.00 95.06 162 GLY A C 1
ATOM 1237 O O . GLY A 1 162 ? 6.406 14.375 15.387 1.00 95.06 162 GLY A O 1
ATOM 1238 N N . GLN A 1 163 ? 5.381 13.210 13.765 1.00 95.75 163 GLN A N 1
ATOM 1239 C CA . GLN A 1 163 ? 5.810 14.088 12.675 1.00 95.75 163 GLN A CA 1
ATOM 1240 C C . GLN A 1 163 ? 4.967 15.371 12.636 1.00 95.75 163 GLN A C 1
ATOM 1242 O O . GLN A 1 163 ? 3.767 15.364 12.920 1.00 95.75 163 GLN A O 1
ATOM 1247 N N . ALA A 1 164 ? 5.598 16.496 12.294 1.00 93.75 164 ALA A N 1
ATOM 1248 C CA . ALA A 1 164 ? 4.872 17.737 12.048 1.00 93.75 164 ALA A CA 1
ATOM 1249 C C . ALA A 1 164 ? 4.065 17.632 10.737 1.00 93.75 164 ALA A C 1
ATOM 1251 O O . ALA A 1 164 ? 4.565 17.046 9.778 1.00 93.75 164 ALA A O 1
ATOM 1252 N N . PRO A 1 165 ? 2.852 18.210 10.667 1.00 95.12 165 PRO A N 1
ATOM 1253 C CA . PRO A 1 165 ? 2.069 18.219 9.435 1.00 95.12 165 PRO A CA 1
ATOM 1254 C C . PRO A 1 165 ? 2.765 19.031 8.337 1.00 95.12 165 PRO A C 1
ATOM 1256 O O . PRO A 1 165 ? 3.453 20.018 8.618 1.00 95.12 165 PRO A O 1
ATOM 1259 N N . GLU A 1 166 ? 2.518 18.662 7.081 1.00 93.88 166 GLU A N 1
ATOM 1260 C CA . GLU A 1 166 ? 2.910 19.478 5.932 1.00 93.88 166 GLU A CA 1
ATOM 1261 C C . GLU A 1 166 ? 2.229 20.856 5.970 1.00 93.88 166 GLU A C 1
ATOM 1263 O O . GLU A 1 166 ? 1.167 21.033 6.569 1.00 93.88 166 GLU A O 1
ATOM 1268 N N . GLU A 1 167 ? 2.803 21.846 5.278 1.00 94.50 167 GLU A N 1
ATOM 1269 C CA . GLU A 1 167 ? 2.294 23.228 5.265 1.00 94.50 167 GLU A CA 1
ATOM 1270 C C . GLU A 1 167 ? 0.802 23.313 4.895 1.00 94.50 167 GLU A C 1
ATOM 1272 O O . GLU A 1 167 ? 0.058 24.104 5.478 1.00 94.50 167 GLU A O 1
ATOM 1277 N N . LYS A 1 168 ? 0.355 22.460 3.963 1.00 94.50 168 LYS A N 1
ATOM 1278 C CA . LYS A 1 168 ? -1.037 22.406 3.494 1.00 94.50 168 LYS A CA 1
ATOM 1279 C C . LYS A 1 168 ? -2.015 21.908 4.573 1.00 94.50 168 LYS A C 1
ATOM 1281 O O . LYS A 1 168 ? -3.152 22.372 4.606 1.00 94.50 168 LYS A O 1
ATOM 1286 N N . ASP A 1 169 ? -1.571 21.014 5.461 1.00 94.12 169 ASP A N 1
ATOM 1287 C CA . ASP A 1 169 ? -2.391 20.370 6.499 1.00 94.12 169 ASP A CA 1
ATOM 1288 C C . ASP A 1 169 ? -2.247 21.042 7.873 1.00 94.12 169 ASP A C 1
ATOM 1290 O O . ASP A 1 169 ? -3.139 20.940 8.720 1.00 94.12 169 ASP A O 1
ATOM 1294 N N . ALA A 1 170 ? -1.154 21.780 8.097 1.00 95.38 170 ALA A N 1
ATOM 1295 C CA . ALA A 1 170 ? -0.829 22.406 9.375 1.00 95.38 170 ALA A CA 1
ATOM 1296 C C . ALA A 1 170 ? -1.966 23.242 10.002 1.00 95.38 170 ALA A C 1
ATOM 1298 O O . ALA A 1 170 ? -2.162 23.134 11.219 1.00 95.38 170 ALA A O 1
ATOM 1299 N N . PRO A 1 171 ? -2.756 24.038 9.246 1.00 96.81 171 PRO A N 1
ATOM 1300 C CA . PRO A 1 171 ? -3.860 24.794 9.830 1.00 96.81 171 PRO A CA 1
ATOM 1301 C C . PRO A 1 171 ? -4.946 23.900 10.441 1.00 96.81 171 PRO A C 1
ATOM 1303 O O . PRO A 1 171 ? -5.371 24.143 11.570 1.00 96.81 171 PRO A O 1
ATOM 1306 N N . LEU A 1 172 ? -5.388 22.864 9.719 1.00 95.38 172 LEU A N 1
ATOM 1307 C CA . LEU A 1 172 ? -6.467 21.983 10.173 1.00 95.38 172 LEU A CA 1
ATOM 1308 C C . LEU A 1 172 ? -5.987 21.045 11.288 1.00 95.38 172 LEU A C 1
ATOM 1310 O O . LEU A 1 172 ? -6.706 20.836 12.266 1.00 95.38 172 LEU A O 1
ATOM 1314 N N . TRP A 1 173 ? -4.744 20.574 11.201 1.00 97.00 173 TRP A N 1
ATOM 1315 C CA . TRP A 1 173 ? -4.085 19.832 12.273 1.00 97.00 173 TRP A CA 1
ATOM 1316 C C . TRP A 1 173 ? -4.032 20.632 13.585 1.00 97.00 173 TRP A C 1
ATOM 1318 O O . TRP A 1 173 ? -4.359 20.117 14.654 1.00 97.00 173 TRP A O 1
ATOM 1328 N N . GLY A 1 174 ? -3.700 21.926 13.515 1.00 97.38 174 GLY A N 1
ATOM 1329 C CA . GLY A 1 174 ? -3.716 22.815 14.680 1.00 97.38 174 GLY A CA 1
ATOM 1330 C C . GLY A 1 174 ? -5.102 22.954 15.322 1.00 97.38 174 GLY A C 1
ATOM 1331 O O . GLY A 1 174 ? -5.208 23.004 16.547 1.00 97.38 174 GLY A O 1
ATOM 1332 N N . VAL A 1 175 ? -6.175 22.962 14.518 1.00 97.62 175 VAL A N 1
ATOM 1333 C CA . VAL A 1 175 ? -7.559 22.956 15.029 1.00 97.62 175 VAL A CA 1
ATOM 1334 C C . VAL A 1 175 ? -7.849 21.665 15.795 1.00 97.62 175 VAL A C 1
ATOM 1336 O O . VAL A 1 175 ? -8.412 21.733 16.886 1.00 97.62 175 VAL A O 1
ATOM 1339 N N . LEU A 1 176 ? -7.423 20.510 15.274 1.00 97.69 176 LEU A N 1
ATOM 1340 C CA . LEU A 1 176 ? -7.590 19.223 15.955 1.00 97.69 176 LEU A CA 1
ATOM 1341 C C . LEU A 1 176 ? -6.890 19.212 17.320 1.00 97.69 176 LEU A C 1
ATOM 1343 O O . LEU A 1 176 ? -7.510 18.857 18.321 1.00 97.69 176 LEU A O 1
ATOM 1347 N N . LEU A 1 177 ? -5.628 19.646 17.383 1.00 97.62 177 LEU A N 1
ATOM 1348 C CA . LEU A 1 177 ? -4.878 19.683 18.643 1.00 97.62 177 LEU A CA 1
ATOM 1349 C C . LEU A 1 177 ? -5.511 20.624 19.678 1.00 97.62 177 LEU A C 1
ATOM 1351 O O . LEU A 1 177 ? -5.547 20.291 20.863 1.00 97.62 177 LEU A O 1
ATOM 1355 N N . ASN A 1 178 ? -6.042 21.771 19.246 1.00 98.00 178 ASN A N 1
ATOM 1356 C CA . ASN A 1 178 ? -6.752 22.689 20.138 1.00 98.00 178 ASN A CA 1
ATOM 1357 C C . ASN A 1 178 ? -8.038 22.059 20.689 1.00 98.00 178 ASN A C 1
ATOM 1359 O O . ASN A 1 178 ? -8.259 22.106 21.896 1.00 98.00 178 ASN A O 1
ATOM 1363 N N . GLU A 1 179 ? -8.845 21.415 19.841 1.00 97.56 179 GLU A N 1
ATOM 1364 C CA . GLU A 1 179 ? -10.078 20.737 20.265 1.00 97.56 179 GLU A CA 1
ATOM 1365 C C . GLU A 1 179 ? -9.784 19.617 21.281 1.00 97.56 179 GLU A C 1
ATOM 1367 O O . GLU A 1 179 ? -10.463 19.491 22.304 1.00 97.56 179 GLU A O 1
ATOM 1372 N N . LEU A 1 180 ? -8.732 18.826 21.042 1.00 98.12 180 LEU A N 1
ATOM 1373 C CA . LEU A 1 180 ? -8.271 17.788 21.970 1.00 98.12 180 LEU A CA 1
ATOM 1374 C C . LEU A 1 180 ? -7.823 18.388 23.312 1.00 98.12 180 LEU A C 1
ATOM 1376 O O . LEU A 1 180 ? -8.193 17.874 24.371 1.00 98.12 180 LEU A O 1
ATOM 1380 N N . ALA A 1 181 ? -7.073 19.493 23.283 1.00 97.88 181 ALA A N 1
ATOM 1381 C CA . ALA A 1 181 ? -6.601 20.180 24.482 1.00 97.88 181 ALA A CA 1
ATOM 1382 C C . ALA A 1 181 ? -7.752 20.789 25.301 1.00 97.88 181 ALA A C 1
ATOM 1384 O O . ALA A 1 181 ? -7.784 20.631 26.524 1.00 97.88 181 ALA A O 1
ATOM 1385 N N . GLU A 1 182 ? -8.725 21.431 24.647 1.00 97.75 182 GLU A N 1
ATOM 1386 C CA . GLU A 1 182 ? -9.926 21.981 25.293 1.00 97.75 182 GLU A CA 1
ATOM 1387 C C . GLU A 1 182 ? -10.741 20.889 25.996 1.00 97.75 182 GLU A C 1
ATOM 1389 O O . GLU A 1 182 ? -11.218 21.075 27.121 1.00 97.75 182 GLU A O 1
ATOM 1394 N N . ARG A 1 183 ? -10.826 19.710 25.373 1.00 97.00 183 ARG A N 1
ATOM 1395 C CA . ARG A 1 183 ? -11.484 18.516 25.924 1.00 97.00 183 ARG A CA 1
ATOM 1396 C C . ARG A 1 183 ? -10.630 17.739 26.919 1.00 97.00 183 ARG A C 1
ATOM 1398 O O . ARG A 1 183 ? -11.136 16.810 27.543 1.00 97.00 183 ARG A O 1
ATOM 1405 N N . LYS A 1 184 ? -9.367 18.131 27.107 1.00 97.69 184 LYS A N 1
ATOM 1406 C CA . LYS A 1 184 ? -8.385 17.464 27.977 1.00 97.69 184 LYS A CA 1
ATOM 1407 C C . LYS A 1 184 ? -8.139 16.004 27.589 1.00 97.69 184 LYS A C 1
ATOM 1409 O O . LYS A 1 184 ? -7.891 15.173 28.462 1.00 97.69 184 LYS A O 1
ATOM 1414 N N . VAL A 1 185 ? -8.198 15.702 26.294 1.00 98.25 185 VAL A N 1
ATOM 1415 C CA . VAL A 1 185 ? -7.833 14.389 25.758 1.00 98.25 185 VAL A CA 1
ATOM 1416 C C . VAL A 1 185 ? -6.303 14.281 25.771 1.00 98.25 185 VAL A C 1
ATOM 1418 O O . VAL A 1 185 ? -5.630 15.104 25.143 1.00 98.25 185 VAL A O 1
ATOM 1421 N N . PRO A 1 186 ? -5.712 13.306 26.486 1.00 97.69 186 PRO A N 1
ATOM 1422 C CA . PRO A 1 186 ? -4.278 13.056 26.426 1.00 97.69 186 PRO A CA 1
ATOM 1423 C C . PRO A 1 186 ? -3.836 12.777 24.987 1.00 97.69 186 PRO A C 1
ATOM 1425 O O . PRO A 1 186 ? -4.528 12.082 24.248 1.00 97.69 186 PRO A O 1
ATOM 1428 N N . THR A 1 187 ? -2.678 13.310 24.601 1.00 98.00 187 THR A N 1
ATOM 1429 C CA . THR A 1 187 ? -2.088 13.115 23.271 1.00 98.00 187 THR A CA 1
ATOM 1430 C C . THR A 1 187 ? -0.699 12.506 23.412 1.00 98.00 187 THR A C 1
ATOM 1432 O O . THR A 1 187 ? 0.104 13.007 24.201 1.00 98.00 187 THR A O 1
ATOM 1435 N N . LEU A 1 188 ? -0.421 11.431 22.671 1.00 97.50 188 LEU A N 1
ATOM 1436 C CA . LEU A 1 188 ? 0.869 10.740 22.659 1.00 97.50 188 LEU A CA 1
ATOM 1437 C C . LEU A 1 188 ? 1.394 10.579 21.230 1.00 97.50 188 LEU A C 1
ATOM 1439 O O . LEU A 1 188 ? 0.637 10.271 20.313 1.00 97.50 188 LEU A O 1
ATOM 1443 N N . ALA A 1 189 ? 2.704 10.730 21.068 1.00 97.75 189 ALA A N 1
ATOM 1444 C CA . ALA A 1 189 ? 3.404 10.317 19.860 1.00 97.75 189 ALA A CA 1
ATOM 1445 C C . ALA A 1 189 ? 3.995 8.924 20.089 1.00 97.75 189 ALA A C 1
ATOM 1447 O O . ALA A 1 189 ? 4.688 8.733 21.090 1.00 97.75 189 ALA A O 1
ATOM 1448 N N . LEU A 1 190 ? 3.726 7.983 19.185 1.00 98.06 190 LEU A N 1
ATOM 1449 C CA . LEU A 1 190 ? 4.367 6.667 19.184 1.00 98.06 190 LEU A CA 1
ATOM 1450 C C . LEU A 1 190 ? 5.299 6.521 17.982 1.00 98.06 190 LEU A C 1
ATOM 1452 O O . LEU A 1 190 ? 5.116 7.177 16.957 1.00 98.06 190 LEU A O 1
ATOM 1456 N N . LYS A 1 191 ? 6.287 5.640 18.116 1.00 97.25 191 LYS A N 1
ATOM 1457 C CA . LYS A 1 191 ? 7.243 5.281 17.067 1.00 97.25 191 LYS A CA 1
ATOM 1458 C C . LYS A 1 191 ? 7.659 3.813 17.162 1.00 97.25 191 LYS A C 1
ATOM 1460 O O . LYS A 1 191 ? 7.218 3.085 18.051 1.00 97.25 191 LYS A O 1
ATOM 1465 N N . ALA A 1 192 ? 8.503 3.378 16.230 1.00 97.19 192 ALA A N 1
ATOM 1466 C CA . ALA A 1 192 ? 9.037 2.022 16.173 1.00 97.19 192 ALA A CA 1
ATOM 1467 C C . ALA A 1 192 ? 9.524 1.533 17.551 1.00 97.19 192 ALA A C 1
ATOM 1469 O O . ALA A 1 192 ? 10.355 2.176 18.197 1.00 97.19 192 ALA A O 1
ATOM 1470 N N . GLY A 1 193 ? 9.010 0.381 17.985 1.00 96.06 193 GLY A N 1
ATOM 1471 C CA . GLY A 1 193 ? 9.326 -0.246 19.271 1.00 96.06 193 GLY A CA 1
ATOM 1472 C C . GLY A 1 193 ? 8.332 0.050 20.399 1.00 96.06 193 GLY A C 1
ATOM 1473 O O . GLY A 1 193 ? 8.347 -0.663 21.405 1.00 96.06 193 GLY A O 1
ATOM 1474 N N . ASP A 1 194 ? 7.444 1.035 20.243 1.00 98.06 194 ASP A N 1
ATOM 1475 C CA . ASP A 1 194 ? 6.355 1.265 21.193 1.00 98.06 194 ASP A CA 1
ATOM 1476 C C . ASP A 1 194 ? 5.276 0.177 21.093 1.00 98.06 194 ASP A C 1
ATOM 1478 O O . ASP A 1 194 ? 5.149 -0.550 20.104 1.00 98.06 194 ASP A O 1
ATOM 1482 N N . THR A 1 195 ? 4.481 0.010 22.152 1.00 97.56 195 THR A N 1
ATOM 1483 C CA . THR A 1 195 ? 3.465 -1.049 22.209 1.00 97.56 195 THR A CA 1
ATOM 1484 C C . THR A 1 195 ? 2.272 -0.654 23.070 1.00 97.56 195 THR A C 1
ATOM 1486 O O . THR A 1 195 ? 2.433 -0.257 24.225 1.00 97.56 195 THR A O 1
ATOM 1489 N N . ILE A 1 196 ? 1.062 -0.862 22.547 1.00 95.94 196 ILE A N 1
ATOM 1490 C CA . ILE A 1 196 ? -0.194 -0.739 23.297 1.00 95.94 196 ILE A CA 1
ATOM 1491 C C . ILE A 1 196 ? -0.666 -2.147 23.678 1.00 95.94 196 ILE A C 1
ATOM 1493 O O . ILE A 1 196 ? -0.700 -3.046 22.839 1.00 95.94 196 ILE A O 1
ATOM 1497 N N . ARG A 1 197 ? -1.029 -2.359 24.949 1.00 92.94 197 ARG A N 1
ATOM 1498 C CA . ARG A 1 197 ? -1.475 -3.666 25.462 1.00 92.94 197 ARG A CA 1
ATOM 1499 C C . ARG A 1 197 ? -2.870 -3.578 26.059 1.00 92.94 197 ARG A C 1
ATOM 1501 O O . ARG A 1 197 ? -3.148 -2.682 26.855 1.00 92.94 197 ARG A O 1
ATOM 1508 N N . TYR A 1 198 ? -3.709 -4.556 25.738 1.00 89.44 198 TYR A N 1
ATOM 1509 C CA . TYR A 1 198 ? -5.029 -4.721 26.335 1.00 89.44 198 TYR A CA 1
ATOM 1510 C C . TYR A 1 198 ? -5.341 -6.208 26.540 1.00 89.44 198 TYR A C 1
ATOM 1512 O O . TYR A 1 198 ? -5.560 -6.958 25.588 1.00 89.44 198 TYR A O 1
ATOM 1520 N N . GLY A 1 199 ? -5.318 -6.653 27.800 1.00 87.19 199 GLY A N 1
ATOM 1521 C CA . GLY A 1 199 ? -5.316 -8.082 28.115 1.00 87.19 199 GLY A CA 1
ATOM 1522 C C . GLY A 1 199 ? -4.099 -8.768 27.490 1.00 87.19 199 GLY A C 1
ATOM 1523 O O . GLY A 1 199 ? -2.968 -8.344 27.717 1.00 87.19 199 GLY A O 1
ATOM 1524 N N . GLU A 1 200 ? -4.344 -9.801 26.686 1.00 87.56 200 GLU A N 1
ATOM 1525 C CA . GLU A 1 200 ? -3.311 -10.506 25.914 1.00 87.56 200 GLU A CA 1
ATOM 1526 C C . GLU A 1 200 ? -3.125 -9.953 24.491 1.00 87.56 200 GLU A C 1
ATOM 1528 O O . GLU A 1 200 ? -2.239 -10.410 23.771 1.00 87.56 200 GLU A O 1
ATOM 1533 N N . THR A 1 201 ? -3.949 -8.982 24.077 1.00 91.06 201 THR A N 1
ATOM 1534 C CA . THR A 1 201 ? -3.812 -8.330 22.771 1.00 91.06 201 THR A CA 1
ATOM 1535 C C . THR A 1 201 ? -2.695 -7.292 22.812 1.00 91.06 201 THR A C 1
ATOM 1537 O O . THR A 1 201 ? -2.612 -6.482 23.742 1.00 91.06 201 THR A O 1
ATOM 1540 N N . GLU A 1 202 ? -1.855 -7.303 21.781 1.00 95.56 202 GLU A N 1
ATOM 1541 C CA . GLU A 1 202 ? -0.710 -6.411 21.622 1.00 95.56 202 GLU A CA 1
ATOM 1542 C C . GLU A 1 202 ? -0.789 -5.675 20.284 1.00 95.56 202 GLU A C 1
ATOM 1544 O O . GLU A 1 202 ? -0.900 -6.310 19.242 1.00 95.56 202 GLU A O 1
ATOM 1549 N N . LEU A 1 203 ? -0.725 -4.344 20.302 1.00 97.75 203 LEU A N 1
ATOM 1550 C CA . LEU A 1 203 ? -0.573 -3.500 19.116 1.00 97.75 203 LEU A CA 1
ATOM 1551 C C . LEU A 1 203 ? 0.858 -2.959 19.134 1.00 97.75 203 LEU A C 1
ATOM 1553 O O . LEU A 1 203 ? 1.148 -1.984 19.832 1.00 97.75 203 LEU A O 1
ATOM 1557 N N . ALA A 1 204 ? 1.753 -3.635 18.416 1.00 98.25 204 ALA A N 1
ATOM 1558 C CA . ALA A 1 204 ? 3.152 -3.245 18.300 1.00 98.25 204 ALA A CA 1
ATOM 1559 C C . ALA A 1 204 ? 3.314 -2.200 17.192 1.00 98.25 204 ALA A C 1
ATOM 1561 O O . ALA A 1 204 ? 2.868 -2.421 16.063 1.00 98.25 204 ALA A O 1
ATOM 1562 N N . VAL A 1 205 ? 3.961 -1.080 17.508 1.00 98.44 205 VAL A N 1
ATOM 1563 C CA . VAL A 1 205 ? 4.296 -0.040 16.535 1.00 98.44 205 VAL A CA 1
ATOM 1564 C C . VAL A 1 205 ? 5.606 -0.433 15.866 1.00 98.44 205 VAL A C 1
ATOM 1566 O O . VAL A 1 205 ? 6.661 -0.440 16.499 1.00 98.44 205 VAL A O 1
ATOM 1569 N N . LEU A 1 206 ? 5.530 -0.807 14.591 1.00 98.31 206 LEU A N 1
ATOM 1570 C CA . LEU A 1 206 ? 6.695 -1.210 13.803 1.00 98.31 206 LEU A CA 1
ATOM 1571 C C . LEU A 1 206 ? 7.452 0.008 13.270 1.00 98.31 206 LEU A C 1
ATOM 1573 O O . LEU A 1 206 ? 8.673 -0.008 13.186 1.00 98.31 206 LEU A O 1
ATOM 1577 N N . LEU A 1 207 ? 6.718 1.068 12.931 1.00 97.75 207 LEU A N 1
ATOM 1578 C CA . LEU A 1 207 ? 7.206 2.290 12.296 1.00 97.75 207 LEU A CA 1
ATOM 1579 C C . LEU A 1 207 ? 6.340 3.488 12.710 1.00 97.75 207 LEU A C 1
ATOM 1581 O O . LEU A 1 207 ? 5.220 3.264 13.174 1.00 97.75 207 LEU A O 1
ATOM 1585 N N . PRO A 1 208 ? 6.816 4.735 12.539 1.00 97.56 208 PRO A N 1
ATOM 1586 C CA . PRO A 1 208 ? 8.072 5.135 11.887 1.00 97.56 208 PRO A CA 1
ATOM 1587 C C . PRO A 1 208 ? 9.305 5.034 12.792 1.00 97.56 208 PRO A C 1
ATOM 1589 O O . PRO A 1 208 ? 9.202 5.014 14.017 1.00 97.56 208 PRO A O 1
ATOM 1592 N N . THR A 1 209 ? 10.493 4.995 12.185 1.00 95.69 209 THR A N 1
ATOM 1593 C CA . THR A 1 209 ? 11.761 5.281 12.877 1.00 95.69 209 THR A CA 1
ATOM 1594 C C . THR A 1 209 ? 12.014 6.791 12.905 1.00 95.69 209 THR A C 1
ATOM 1596 O O . THR A 1 209 ? 11.432 7.533 12.114 1.00 95.69 209 THR A O 1
ATOM 1599 N N . ASP A 1 210 ? 12.928 7.260 13.763 1.00 94.81 210 ASP A N 1
ATOM 1600 C CA . ASP A 1 210 ? 13.317 8.681 13.780 1.00 94.81 210 ASP A CA 1
ATOM 1601 C C . ASP A 1 210 ? 13.854 9.137 12.401 1.00 94.81 210 ASP A C 1
ATOM 1603 O O . ASP A 1 210 ? 13.554 10.241 11.956 1.00 94.81 210 ASP A O 1
ATOM 1607 N N . ALA A 1 211 ? 14.547 8.256 11.667 1.00 94.69 211 ALA A N 1
ATOM 1608 C CA . ALA A 1 211 ? 15.063 8.551 10.328 1.00 94.69 211 ALA A CA 1
ATOM 1609 C C . ALA A 1 211 ? 13.954 8.791 9.284 1.00 94.69 211 ALA A C 1
ATOM 1611 O O . ALA A 1 211 ? 14.092 9.679 8.446 1.00 94.69 211 ALA A O 1
ATOM 1612 N N . LEU A 1 212 ? 12.847 8.038 9.338 1.00 94.69 212 LEU A N 1
ATOM 1613 C CA . LEU A 1 212 ? 11.701 8.256 8.443 1.00 94.69 212 LEU A CA 1
ATOM 1614 C C . LEU A 1 212 ? 10.978 9.569 8.765 1.00 94.69 212 LEU A C 1
ATOM 1616 O O . LEU A 1 212 ? 10.597 10.299 7.854 1.00 94.69 212 LEU A O 1
ATOM 1620 N N . ILE A 1 213 ? 10.847 9.910 10.052 1.00 94.62 213 ILE A N 1
ATOM 1621 C CA . ILE A 1 213 ? 10.280 11.200 10.475 1.00 94.62 213 ILE A CA 1
ATOM 1622 C C . ILE A 1 213 ? 11.136 12.356 9.937 1.00 94.62 213 ILE A C 1
ATOM 1624 O O . ILE A 1 213 ? 10.594 13.312 9.378 1.00 94.62 213 ILE A O 1
ATOM 1628 N N . GLU A 1 214 ? 12.463 12.261 10.081 1.00 93.56 214 GLU A N 1
ATOM 1629 C CA . GLU A 1 214 ? 13.427 13.265 9.610 1.00 93.56 214 GLU A CA 1
ATOM 1630 C C . GLU A 1 214 ? 13.479 13.388 8.079 1.00 93.56 214 GLU A C 1
ATOM 1632 O O . GLU A 1 214 ? 13.732 14.482 7.571 1.00 93.56 214 GLU A O 1
ATOM 1637 N N . ALA A 1 215 ? 13.204 12.306 7.340 1.00 93.31 215 ALA A N 1
ATOM 1638 C CA . ALA A 1 215 ? 13.110 12.330 5.879 1.00 93.31 215 ALA A CA 1
ATOM 1639 C C . ALA A 1 215 ? 11.955 13.216 5.373 1.00 93.31 215 ALA A C 1
ATOM 1641 O O . ALA A 1 215 ? 12.037 13.760 4.272 1.00 93.31 215 ALA A O 1
ATOM 1642 N N . GLY A 1 216 ? 10.915 13.411 6.192 1.00 90.88 216 GLY A N 1
ATOM 1643 C CA . GLY A 1 216 ? 9.892 14.438 5.984 1.00 90.88 216 GLY A CA 1
ATOM 1644 C C . GLY A 1 216 ? 8.764 14.077 5.016 1.00 90.88 216 GLY A C 1
ATOM 1645 O O . GLY A 1 216 ? 7.887 14.910 4.810 1.00 90.88 216 GLY A O 1
ATOM 1646 N N . ASP A 1 217 ? 8.749 12.870 4.447 1.00 95.31 217 ASP A N 1
ATOM 1647 C CA . ASP A 1 217 ? 7.595 12.369 3.694 1.00 95.31 217 ASP A CA 1
ATOM 1648 C C . ASP A 1 217 ? 6.528 11.863 4.677 1.00 95.31 217 ASP A C 1
ATOM 1650 O O . ASP A 1 217 ? 6.803 11.002 5.518 1.00 95.31 217 ASP A O 1
ATOM 1654 N N . ALA A 1 218 ? 5.324 12.436 4.614 1.00 95.69 218 ALA A N 1
ATOM 1655 C CA . ALA A 1 218 ? 4.255 12.118 5.555 1.00 95.69 218 ALA A CA 1
ATOM 1656 C C . ALA A 1 218 ? 3.719 10.688 5.396 1.00 95.69 218 ALA A C 1
ATOM 1658 O O . ALA A 1 218 ? 3.393 10.040 6.391 1.00 95.69 218 ALA A O 1
ATOM 1659 N N . ASN A 1 219 ? 3.661 10.184 4.162 1.00 97.06 219 ASN A N 1
ATOM 1660 C CA . ASN A 1 219 ? 3.164 8.844 3.875 1.00 97.06 219 ASN A CA 1
ATOM 1661 C C . ASN A 1 219 ? 4.158 7.794 4.372 1.00 97.06 219 ASN A C 1
ATOM 1663 O O . ASN A 1 219 ? 3.783 6.871 5.098 1.00 97.06 219 ASN A O 1
ATOM 1667 N N . GLU A 1 220 ? 5.438 7.973 4.041 1.00 97.31 220 GLU A N 1
ATOM 1668 C CA . GLU A 1 220 ? 6.500 7.035 4.421 1.00 97.31 220 GLU A CA 1
ATOM 1669 C C . GLU A 1 220 ? 6.754 7.018 5.936 1.00 97.31 220 GLU A C 1
ATOM 1671 O O . GLU A 1 220 ? 7.236 6.016 6.465 1.00 97.31 220 GLU A O 1
ATOM 1676 N N . ALA A 1 221 ? 6.374 8.080 6.654 1.00 97.31 221 ALA A N 1
ATOM 1677 C CA . ALA A 1 221 ? 6.415 8.152 8.112 1.00 97.31 221 ALA A CA 1
ATOM 1678 C C . ALA A 1 221 ? 5.103 7.717 8.803 1.00 97.31 221 ALA A C 1
ATOM 1680 O O . ALA A 1 221 ? 4.911 8.002 9.990 1.00 97.31 221 ALA A O 1
ATOM 1681 N N . SER A 1 222 ? 4.193 7.030 8.103 1.00 98.38 222 SER A N 1
ATOM 1682 C CA . SER A 1 222 ? 2.958 6.502 8.699 1.00 98.38 222 SER A CA 1
ATOM 1683 C C . SER A 1 222 ? 3.230 5.577 9.896 1.00 98.38 222 SER A C 1
ATOM 1685 O O . SER A 1 222 ? 4.177 4.786 9.891 1.00 98.38 222 SER A O 1
ATOM 1687 N N . LEU A 1 223 ? 2.355 5.609 10.911 1.00 98.44 223 LEU A N 1
ATOM 1688 C CA . LEU A 1 223 ? 2.325 4.568 11.944 1.00 98.44 223 LEU A CA 1
ATOM 1689 C C . LEU A 1 223 ? 1.935 3.226 11.325 1.00 98.44 223 LEU A C 1
ATOM 1691 O O . LEU A 1 223 ? 0.792 3.034 10.909 1.00 98.44 223 LEU A O 1
ATOM 1695 N N . VAL A 1 224 ? 2.867 2.276 11.353 1.00 98.62 224 VAL A N 1
ATOM 1696 C CA . VAL A 1 224 ? 2.599 0.884 10.983 1.00 98.62 224 VAL A CA 1
ATOM 1697 C C . VAL A 1 224 ? 2.393 0.080 12.255 1.00 98.62 224 VAL A C 1
ATOM 1699 O O . VAL A 1 224 ? 3.280 0.017 13.107 1.00 98.62 224 VAL A O 1
ATOM 1702 N N . ILE A 1 225 ? 1.224 -0.544 12.392 1.00 98.75 225 ILE A N 1
ATOM 1703 C CA . ILE A 1 225 ? 0.823 -1.252 13.611 1.00 98.75 225 ILE A CA 1
ATOM 1704 C C . ILE A 1 225 ? 0.542 -2.713 13.290 1.00 98.75 225 ILE A C 1
ATOM 1706 O O . ILE A 1 225 ? -0.323 -3.030 12.476 1.00 98.75 225 ILE A O 1
ATOM 1710 N N . LEU A 1 226 ? 1.231 -3.612 13.989 1.00 98.69 226 LEU A N 1
ATOM 1711 C CA . LEU A 1 226 ? 0.942 -5.039 13.976 1.00 98.69 226 LEU A CA 1
ATOM 1712 C C . LEU A 1 226 ? 0.162 -5.407 15.236 1.00 98.69 226 LEU A C 1
ATOM 1714 O O . LEU A 1 226 ? 0.721 -5.477 16.331 1.00 98.69 226 LEU A O 1
ATOM 1718 N N . ALA A 1 227 ? -1.134 -5.652 15.071 1.00 98.06 227 ALA A N 1
ATOM 1719 C CA . ALA A 1 227 ? -2.002 -6.133 16.132 1.00 98.06 227 ALA A CA 1
ATOM 1720 C C . ALA A 1 227 ? -1.945 -7.665 16.201 1.00 98.06 227 ALA A C 1
ATOM 1722 O O . ALA A 1 227 ? -2.359 -8.337 15.260 1.00 98.06 227 ALA A O 1
ATOM 1723 N N . ASP A 1 228 ? -1.456 -8.226 17.304 1.00 96.69 228 ASP A N 1
ATOM 1724 C CA . ASP A 1 228 ? -1.603 -9.637 17.667 1.00 96.69 228 ASP A CA 1
ATOM 1725 C C . ASP A 1 228 ? -2.757 -9.770 18.665 1.00 96.69 228 ASP A C 1
ATOM 1727 O O . ASP A 1 228 ? -2.618 -9.454 19.847 1.00 96.69 228 ASP A O 1
ATOM 1731 N N . ILE A 1 229 ? -3.912 -10.204 18.164 1.00 93.94 229 ILE A N 1
ATOM 1732 C CA . ILE A 1 229 ? -5.159 -10.312 18.920 1.00 93.94 229 ILE A CA 1
ATOM 1733 C C . ILE A 1 229 ? -5.339 -11.762 19.366 1.00 93.94 229 ILE A C 1
ATOM 1735 O O . ILE A 1 229 ? -5.383 -12.673 18.534 1.00 93.94 229 ILE A O 1
ATOM 1739 N N . LYS A 1 230 ? -5.454 -11.984 20.680 1.00 87.88 230 LYS A N 1
ATOM 1740 C CA . LYS A 1 230 ? -5.729 -13.309 21.255 1.00 87.88 230 LYS A CA 1
ATOM 1741 C C . LYS A 1 230 ? -7.223 -13.471 21.505 1.00 87.88 230 LYS A C 1
ATOM 1743 O O . LYS A 1 230 ? -7.786 -12.768 22.337 1.00 87.88 230 LYS A O 1
ATOM 1748 N N . GLU A 1 231 ? -7.853 -14.421 20.820 1.00 77.94 231 GLU A N 1
ATOM 1749 C CA . GLU A 1 231 ? -9.274 -14.737 20.992 1.00 77.94 231 GLU A CA 1
ATOM 1750 C C . GLU A 1 231 ? -9.478 -16.257 20.921 1.00 77.94 231 GLU A C 1
ATOM 1752 O O . GLU A 1 231 ? -8.975 -16.928 20.019 1.00 77.94 231 GLU A O 1
ATOM 1757 N N . GLY A 1 232 ? -10.206 -16.829 21.885 1.00 73.31 232 GLY A N 1
ATOM 1758 C CA . GLY A 1 232 ? -10.515 -18.266 21.893 1.00 73.31 232 GLY A CA 1
ATOM 1759 C C . GLY A 1 232 ? -9.292 -19.197 21.960 1.00 73.31 232 GLY A C 1
ATOM 1760 O O . GLY A 1 232 ? -9.375 -20.334 21.503 1.00 73.31 232 GLY A O 1
ATOM 1761 N N . GLY A 1 233 ? -8.165 -18.725 22.508 1.00 75.69 233 GLY A N 1
ATOM 1762 C CA . GLY A 1 233 ? -6.902 -19.474 22.581 1.00 75.69 233 GLY A CA 1
ATOM 1763 C C . GLY A 1 233 ? -6.070 -19.451 21.293 1.00 75.69 233 GLY A C 1
ATOM 1764 O O . GLY A 1 233 ? -5.030 -20.104 21.229 1.00 75.69 233 GLY A O 1
ATOM 1765 N N . GLU A 1 234 ? -6.494 -18.696 20.278 1.00 82.25 234 GLU A N 1
ATOM 1766 C CA . GLU A 1 234 ? -5.775 -18.532 19.017 1.00 82.25 234 GLU A CA 1
ATOM 1767 C C . GLU A 1 234 ? -5.347 -17.074 18.805 1.00 82.25 234 GLU A C 1
ATOM 1769 O O . GLU A 1 234 ? -5.903 -16.144 19.384 1.00 82.25 234 GLU A O 1
ATOM 1774 N N . SER A 1 235 ? -4.325 -16.882 17.971 1.00 91.00 235 SER A N 1
ATOM 1775 C CA . SER A 1 235 ? -3.809 -15.568 17.580 1.00 91.00 235 SER A CA 1
ATOM 1776 C C . SER A 1 235 ? -4.305 -15.215 16.185 1.00 91.00 235 SER A C 1
ATOM 1778 O O . SER A 1 235 ? -4.162 -16.016 15.257 1.00 91.00 235 SER A O 1
ATOM 1780 N N . ILE A 1 236 ? -4.876 -14.024 16.047 1.00 95.31 236 ILE A N 1
ATOM 1781 C CA . ILE A 1 236 ? -5.202 -13.397 14.769 1.00 95.31 236 ILE A CA 1
ATOM 1782 C C . ILE A 1 236 ? -4.344 -12.149 14.654 1.00 95.31 236 ILE A C 1
ATOM 1784 O O . ILE A 1 236 ? -4.363 -11.298 15.543 1.00 95.31 236 ILE A O 1
ATOM 1788 N N . ARG A 1 237 ? -3.594 -12.039 13.558 1.00 97.75 237 ARG A N 1
ATOM 1789 C CA . ARG A 1 237 ? -2.713 -10.890 13.332 1.00 97.75 237 ARG A CA 1
ATOM 1790 C C . ARG A 1 237 ? -3.287 -9.964 12.268 1.00 97.75 237 ARG A C 1
ATOM 1792 O O . ARG A 1 237 ? -3.642 -10.438 11.190 1.00 97.75 237 ARG A O 1
ATOM 1799 N N . ALA A 1 238 ? -3.352 -8.670 12.557 1.00 98.50 238 ALA A N 1
ATOM 1800 C CA . ALA A 1 238 ? -3.750 -7.635 11.607 1.00 98.50 238 ALA A CA 1
AT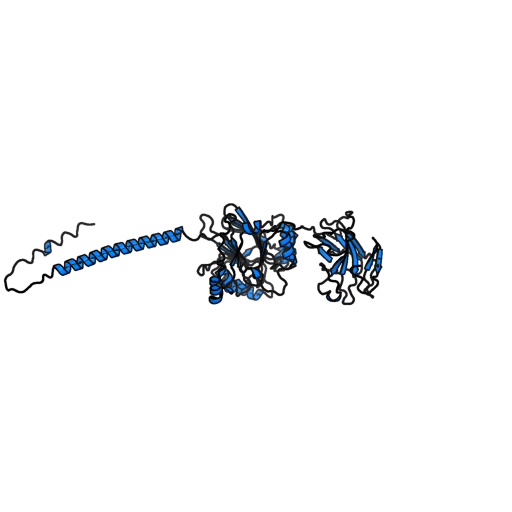OM 1801 C C . ALA A 1 238 ? -2.628 -6.603 11.458 1.00 98.50 238 ALA A C 1
ATOM 1803 O O . ALA A 1 238 ? -2.109 -6.119 12.462 1.00 98.50 238 ALA A O 1
ATOM 1804 N N . LEU A 1 239 ? -2.247 -6.287 10.220 1.00 98.88 239 LEU A N 1
ATOM 1805 C CA . LEU A 1 239 ? -1.234 -5.281 9.909 1.00 98.88 239 LEU A CA 1
ATOM 1806 C C . LEU A 1 239 ? -1.905 -4.038 9.317 1.00 98.88 239 LEU A C 1
ATOM 1808 O O . LEU A 1 239 ? -2.525 -4.109 8.253 1.00 98.88 239 LEU A O 1
ATOM 1812 N N . PHE A 1 240 ? -1.769 -2.914 10.016 1.00 98.81 240 PHE A N 1
ATOM 1813 C CA . PHE A 1 240 ? -2.213 -1.591 9.586 1.00 98.81 240 PHE A CA 1
ATOM 1814 C C . PHE A 1 240 ? -1.015 -0.831 9.041 1.00 98.81 240 PHE A C 1
ATOM 1816 O O . PHE A 1 240 ? -0.027 -0.673 9.752 1.00 98.81 240 PHE A O 1
ATOM 1823 N N . THR A 1 241 ? -1.088 -0.410 7.783 1.00 98.38 241 THR A N 1
ATOM 1824 C CA . THR A 1 241 ? 0.063 0.136 7.051 1.00 98.38 241 THR A CA 1
ATOM 1825 C C . THR A 1 241 ? -0.042 1.635 6.785 1.00 98.38 241 THR A C 1
ATOM 1827 O O . THR A 1 241 ? 0.952 2.229 6.388 1.00 98.38 241 THR A O 1
ATOM 1830 N N . GLY A 1 242 ? -1.206 2.256 7.012 1.00 97.69 242 GLY A N 1
ATOM 1831 C CA . GLY A 1 242 ? -1.451 3.632 6.575 1.00 97.69 242 GLY A CA 1
ATOM 1832 C C . GLY A 1 242 ? -1.139 3.785 5.086 1.00 97.69 242 GLY A C 1
ATOM 1833 O O . GLY A 1 242 ? -1.535 2.937 4.280 1.00 97.69 242 GLY A O 1
ATOM 1834 N N . ASP A 1 243 ? -0.353 4.806 4.746 1.00 97.94 243 ASP A N 1
ATOM 1835 C CA . ASP A 1 243 ? -0.024 5.142 3.358 1.00 97.94 243 ASP A CA 1
ATOM 1836 C C . ASP A 1 243 ? 1.437 4.865 2.972 1.00 97.94 243 ASP A C 1
ATOM 1838 O O . ASP A 1 243 ? 1.921 5.410 1.978 1.00 97.94 243 ASP A O 1
ATOM 1842 N N . ILE A 1 244 ? 2.130 3.976 3.705 1.00 98.50 244 ILE A N 1
ATOM 1843 C CA . ILE A 1 244 ? 3.519 3.606 3.379 1.00 98.50 244 ILE A CA 1
ATOM 1844 C C . ILE A 1 244 ? 3.665 3.145 1.922 1.00 98.50 244 ILE A C 1
ATOM 1846 O O . ILE A 1 244 ? 2.803 2.448 1.370 1.00 98.50 244 ILE A O 1
ATOM 1850 N N . GLY A 1 245 ? 4.777 3.541 1.308 1.00 97.12 245 GLY A N 1
ATOM 1851 C CA . GLY A 1 245 ? 5.183 3.126 -0.025 1.00 97.12 245 GLY A CA 1
ATOM 1852 C C . GLY A 1 245 ? 6.292 2.080 0.015 1.00 97.12 245 GLY A C 1
ATOM 1853 O O . GLY A 1 245 ? 6.662 1.551 1.065 1.00 97.12 245 GLY A O 1
ATOM 1854 N N . PHE A 1 246 ? 6.847 1.784 -1.161 1.00 93.31 246 PHE A N 1
ATOM 1855 C CA . PHE A 1 246 ? 7.930 0.809 -1.309 1.00 93.31 246 PHE A CA 1
ATOM 1856 C C . PHE A 1 246 ? 9.144 1.104 -0.418 1.00 93.31 246 PHE A C 1
ATOM 1858 O O . PHE A 1 246 ? 9.701 0.175 0.155 1.00 93.31 246 PHE A O 1
ATOM 1865 N N . THR A 1 247 ? 9.516 2.377 -0.233 1.00 92.00 247 THR A N 1
ATOM 1866 C CA . THR A 1 247 ? 10.680 2.762 0.588 1.00 92.00 247 THR A CA 1
ATOM 1867 C C . THR A 1 247 ? 10.551 2.231 2.016 1.00 92.00 247 THR A C 1
ATOM 1869 O O . THR A 1 247 ? 11.473 1.633 2.581 1.00 92.00 247 THR A O 1
ATOM 1872 N N . THR A 1 248 ? 9.380 2.440 2.610 1.00 96.50 248 THR A N 1
ATOM 1873 C CA . THR A 1 248 ? 9.117 2.043 3.987 1.00 96.50 248 THR A CA 1
ATOM 1874 C C . THR A 1 248 ? 8.779 0.555 4.109 1.00 96.50 248 THR A C 1
ATOM 1876 O O . THR A 1 248 ? 9.119 -0.075 5.112 1.00 96.50 248 THR A O 1
ATOM 1879 N N . GLU A 1 249 ? 8.195 -0.054 3.078 1.00 97.44 249 GLU A N 1
ATOM 1880 C CA . GLU A 1 249 ? 8.053 -1.511 2.994 1.00 97.44 249 GLU A CA 1
ATOM 1881 C C . GLU A 1 249 ? 9.403 -2.231 2.983 1.00 97.44 249 GLU A C 1
ATOM 1883 O O . GLU A 1 249 ? 9.570 -3.211 3.709 1.00 97.44 249 GLU A O 1
ATOM 1888 N N . ASP A 1 250 ? 10.376 -1.731 2.222 1.00 93.38 250 ASP A N 1
ATOM 1889 C CA . ASP A 1 250 ? 11.730 -2.287 2.191 1.00 93.38 250 ASP A CA 1
ATOM 1890 C C . ASP A 1 250 ? 12.398 -2.179 3.567 1.00 93.38 250 ASP A C 1
ATOM 1892 O O . ASP A 1 250 ? 13.000 -3.142 4.044 1.00 93.38 250 ASP A O 1
ATOM 1896 N N . THR A 1 251 ? 12.181 -1.066 4.278 1.00 94.31 251 THR A N 1
ATOM 1897 C CA . THR A 1 251 ? 12.642 -0.909 5.670 1.00 94.31 251 THR A CA 1
ATOM 1898 C C . THR A 1 251 ? 12.051 -1.988 6.592 1.00 94.31 251 THR A C 1
ATOM 1900 O O . THR A 1 251 ? 12.762 -2.543 7.431 1.00 94.31 251 THR A O 1
ATOM 1903 N N . LEU A 1 252 ? 10.766 -2.334 6.435 1.00 96.25 252 LEU A N 1
ATOM 1904 C CA . LEU A 1 252 ? 10.132 -3.419 7.199 1.00 96.25 252 LEU A CA 1
ATOM 1905 C C . LEU A 1 252 ? 10.687 -4.801 6.831 1.00 96.25 252 LEU A C 1
ATOM 1907 O O . LEU A 1 252 ? 10.739 -5.681 7.686 1.00 96.25 252 LEU A O 1
ATOM 1911 N N . LEU A 1 253 ? 11.058 -5.011 5.567 1.00 94.81 253 LEU A N 1
ATOM 1912 C CA . LEU A 1 253 ? 11.611 -6.277 5.078 1.00 94.81 253 LEU A CA 1
ATOM 1913 C C . LEU A 1 253 ? 13.056 -6.509 5.533 1.00 94.81 253 LEU A C 1
ATOM 1915 O O . LEU A 1 253 ? 13.472 -7.658 5.699 1.00 94.81 253 LEU A O 1
ATOM 1919 N N . GLU A 1 254 ? 13.818 -5.435 5.730 1.00 92.06 254 GLU A N 1
ATOM 1920 C CA . GLU A 1 254 ? 15.157 -5.487 6.318 1.00 92.06 254 GLU A CA 1
ATOM 1921 C C . GLU A 1 254 ? 15.121 -5.814 7.816 1.00 92.06 254 GLU A C 1
ATOM 1923 O O . GLU A 1 254 ? 16.054 -6.439 8.344 1.00 92.06 254 GLU A O 1
ATOM 1928 N N . ASP A 1 255 ? 14.038 -5.438 8.502 1.00 85.69 255 ASP A N 1
ATOM 1929 C CA . ASP A 1 255 ? 13.806 -5.862 9.873 1.00 85.69 255 ASP A CA 1
ATOM 1930 C C . ASP A 1 255 ? 13.588 -7.384 9.922 1.00 85.69 255 ASP A C 1
ATOM 1932 O O . ASP A 1 255 ? 12.811 -7.988 9.186 1.00 85.69 255 ASP A O 1
ATOM 1936 N N . LYS A 1 256 ? 14.289 -8.052 10.839 1.00 80.06 256 LYS A N 1
ATOM 1937 C CA . LYS A 1 256 ? 14.212 -9.511 11.007 1.00 80.06 256 LYS A CA 1
ATOM 1938 C C . LYS A 1 256 ? 12.921 -9.950 11.701 1.00 80.06 256 LYS A C 1
ATOM 1940 O O . LYS A 1 256 ? 12.739 -11.146 11.955 1.00 80.06 256 LYS A O 1
ATOM 1945 N N . GLN A 1 257 ? 12.046 -9.012 12.058 1.00 88.19 257 GLN A N 1
ATOM 1946 C CA . GLN A 1 257 ? 10.751 -9.306 12.647 1.00 88.19 257 GLN A CA 1
ATOM 1947 C C . GLN A 1 257 ? 9.795 -9.945 11.628 1.00 88.19 257 GLN A C 1
ATOM 1949 O O . GLN A 1 257 ? 9.693 -9.563 10.469 1.00 88.19 257 GLN A O 1
ATOM 1954 N N . SER A 1 258 ? 9.029 -10.941 12.077 1.00 93.19 258 SER A N 1
ATOM 1955 C CA . SER A 1 258 ? 8.016 -11.576 11.233 1.00 93.19 258 SER A CA 1
ATOM 1956 C C . SER A 1 258 ? 6.815 -10.653 10.994 1.00 93.19 258 SER A C 1
ATOM 1958 O O . SER A 1 258 ? 5.957 -10.519 11.877 1.00 93.19 258 SER A O 1
ATOM 1960 N N . LEU A 1 259 ? 6.680 -10.170 9.757 1.00 96.88 259 LEU A N 1
ATOM 1961 C CA . LEU A 1 259 ? 5.544 -9.372 9.267 1.00 96.88 259 LEU A CA 1
ATOM 1962 C C . LEU A 1 259 ? 4.258 -10.174 9.002 1.00 96.88 259 LEU A C 1
ATOM 1964 O O . LEU A 1 259 ? 3.242 -9.596 8.630 1.00 96.88 259 LEU A O 1
ATOM 1968 N N . LYS A 1 260 ? 4.275 -11.502 9.190 1.00 97.56 260 LYS A N 1
ATOM 1969 C CA . LYS A 1 260 ? 3.105 -12.361 8.941 1.00 97.56 260 LYS A CA 1
ATOM 1970 C C . LYS A 1 260 ? 1.836 -11.829 9.614 1.00 97.56 260 LYS A C 1
ATOM 1972 O O . LYS A 1 260 ? 1.817 -11.720 10.846 1.00 97.56 260 LYS A O 1
ATOM 1977 N N . ALA A 1 261 ? 0.780 -11.614 8.834 1.00 98.19 261 ALA A N 1
ATOM 1978 C CA . ALA A 1 261 ? -0.533 -11.183 9.307 1.00 98.19 261 ALA A CA 1
ATOM 1979 C C . ALA A 1 261 ? -1.658 -11.923 8.567 1.00 98.19 261 ALA A C 1
ATOM 1981 O O . ALA A 1 261 ? -1.543 -12.194 7.378 1.00 98.19 261 ALA A O 1
ATOM 1982 N N . ASP A 1 262 ? -2.748 -12.261 9.262 1.00 97.81 262 ASP A N 1
ATOM 1983 C CA . ASP A 1 262 ? -3.944 -12.843 8.637 1.00 97.81 262 ASP A CA 1
ATOM 1984 C C . ASP A 1 262 ? -4.735 -11.770 7.861 1.00 97.81 262 ASP A C 1
ATOM 1986 O O . ASP A 1 262 ? -5.334 -12.068 6.827 1.00 97.81 262 ASP A O 1
ATOM 1990 N N . ILE A 1 263 ? -4.743 -10.531 8.363 1.00 98.62 263 ILE A N 1
ATOM 1991 C CA . ILE A 1 263 ? -5.480 -9.398 7.794 1.00 98.62 263 ILE A CA 1
ATOM 1992 C C . ILE A 1 263 ? -4.493 -8.275 7.469 1.00 98.62 263 ILE A C 1
ATOM 1994 O O . ILE A 1 263 ? -3.696 -7.887 8.321 1.00 98.62 263 ILE A O 1
ATOM 1998 N N . LEU A 1 264 ? -4.564 -7.730 6.258 1.00 98.88 264 LEU A N 1
ATOM 1999 C CA . LEU A 1 264 ? -3.770 -6.585 5.822 1.00 98.88 264 LEU A CA 1
ATOM 2000 C C . LEU A 1 264 ? -4.693 -5.410 5.494 1.00 98.88 264 LEU A C 1
ATOM 2002 O O . LEU A 1 264 ? -5.585 -5.538 4.655 1.00 98.88 264 LEU A O 1
ATOM 2006 N N . LYS A 1 265 ? -4.452 -4.249 6.106 1.00 98.50 265 LYS A N 1
ATOM 2007 C CA . LYS A 1 265 ? -4.869 -2.980 5.509 1.00 98.50 265 LYS A CA 1
ATOM 2008 C C . LYS A 1 265 ? -3.887 -2.669 4.386 1.00 98.50 265 LYS A C 1
ATOM 2010 O O . LYS A 1 265 ? -2.694 -2.540 4.643 1.00 98.50 265 LYS A O 1
ATOM 2015 N N . VAL A 1 266 ? -4.375 -2.612 3.151 1.00 98.56 266 VAL A N 1
ATOM 2016 C CA . VAL A 1 266 ? -3.541 -2.312 1.978 1.00 98.56 266 VAL A CA 1
ATOM 2017 C C . VAL A 1 266 ? -3.064 -0.868 2.057 1.00 98.56 266 VAL A C 1
ATOM 2019 O O . VAL A 1 266 ? -3.874 0.022 2.344 1.00 98.56 266 VAL A O 1
ATOM 2022 N N . GLY A 1 267 ? -1.769 -0.667 1.808 1.00 97.75 267 GLY A N 1
ATOM 2023 C CA . GLY A 1 267 ? -1.123 0.631 1.944 1.00 97.75 267 GLY A CA 1
ATOM 2024 C C . GLY A 1 267 ? -1.590 1.616 0.880 1.00 97.75 267 GLY A C 1
ATOM 2025 O O . GLY A 1 267 ? -1.737 1.245 -0.292 1.00 97.75 267 GLY A O 1
ATOM 2026 N N . HIS A 1 268 ? -1.804 2.870 1.266 1.00 96.94 268 HIS A N 1
ATOM 2027 C CA . HIS A 1 268 ? -2.026 3.987 0.343 1.00 96.94 268 HIS A CA 1
ATOM 2028 C C . HIS A 1 268 ? -3.184 3.746 -0.627 1.00 96.94 268 HIS A C 1
ATOM 2030 O O . HIS A 1 268 ? -3.074 3.951 -1.840 1.00 96.94 268 HIS A O 1
ATOM 2036 N N . HIS A 1 269 ? -4.293 3.226 -0.096 1.00 96.31 269 HIS A N 1
ATOM 2037 C CA . HIS A 1 269 ? -5.521 2.923 -0.848 1.00 96.31 269 HIS A CA 1
ATOM 2038 C C . HIS A 1 269 ? -5.312 1.959 -2.039 1.00 96.31 269 HIS A C 1
ATOM 2040 O O . HIS A 1 269 ? -6.169 1.854 -2.917 1.00 96.31 269 HIS A O 1
ATOM 2046 N N . GLY A 1 270 ? -4.178 1.247 -2.093 1.00 96.75 270 GLY A N 1
ATOM 2047 C CA . GLY A 1 270 ? -3.772 0.423 -3.235 1.00 96.75 270 GLY A CA 1
ATOM 2048 C C . GLY A 1 270 ? -3.079 1.200 -4.361 1.00 96.75 270 GLY A C 1
ATOM 2049 O O . GLY A 1 270 ? -3.302 0.898 -5.534 1.00 96.75 270 GLY A O 1
ATOM 2050 N N . SER A 1 271 ? -2.262 2.198 -4.023 1.00 96.00 271 SER A N 1
ATOM 2051 C CA . SER A 1 271 ? -1.414 2.937 -4.965 1.00 96.00 271 SER A CA 1
ATOM 2052 C C . SER A 1 271 ? -0.482 2.033 -5.775 1.00 96.00 271 SER A C 1
ATOM 2054 O O . SER A 1 271 ? 0.001 1.002 -5.307 1.00 96.00 271 SER A O 1
ATOM 2056 N N . ASN A 1 272 ? -0.139 2.451 -6.999 1.00 91.56 272 ASN A N 1
ATOM 2057 C CA . ASN A 1 272 ? 0.847 1.733 -7.807 1.00 91.56 272 ASN A CA 1
ATOM 2058 C C . ASN A 1 272 ? 2.250 1.704 -7.164 1.00 91.56 272 ASN A C 1
ATOM 2060 O O . ASN A 1 272 ? 3.053 0.854 -7.541 1.00 91.56 272 ASN A O 1
ATOM 2064 N N . HIS A 1 273 ? 2.522 2.554 -6.171 1.00 92.06 273 HIS A N 1
ATOM 2065 C CA . HIS A 1 273 ? 3.813 2.652 -5.477 1.00 92.06 273 HIS A CA 1
ATOM 2066 C C . HIS A 1 273 ? 3.802 2.115 -4.032 1.00 92.06 273 HIS A C 1
ATOM 2068 O O . HIS A 1 273 ? 4.698 2.432 -3.254 1.00 92.06 273 HIS A O 1
ATOM 2074 N N . SER A 1 274 ? 2.795 1.314 -3.671 1.00 96.19 274 SER A N 1
ATOM 2075 C CA . SER A 1 274 ? 2.688 0.628 -2.377 1.00 96.19 274 SER A CA 1
ATOM 2076 C C . SER A 1 274 ? 2.292 -0.837 -2.563 1.00 96.19 274 SER A C 1
ATOM 2078 O O . SER A 1 274 ? 1.934 -1.280 -3.651 1.00 96.19 274 SER A O 1
ATOM 2080 N N . THR A 1 275 ? 2.312 -1.622 -1.498 1.00 97.38 275 THR A N 1
ATOM 2081 C CA . THR A 1 275 ? 1.971 -3.047 -1.482 1.00 97.38 275 THR A CA 1
ATOM 2082 C C . THR A 1 275 ? 2.784 -3.818 -2.528 1.00 97.38 275 THR A C 1
ATOM 2084 O O . THR A 1 275 ? 2.254 -4.345 -3.514 1.00 97.38 275 THR A O 1
ATOM 2087 N N . SER A 1 276 ? 4.107 -3.806 -2.356 1.00 95.25 276 SER A N 1
ATOM 2088 C CA . SER A 1 276 ? 5.052 -4.533 -3.206 1.00 95.25 276 SER A CA 1
ATOM 2089 C C . SER A 1 276 ? 4.902 -6.051 -3.067 1.00 95.25 276 SER A C 1
ATOM 2091 O O . SER A 1 276 ? 4.355 -6.587 -2.101 1.00 95.25 276 SER A O 1
ATOM 2093 N N . GLU A 1 277 ? 5.425 -6.777 -4.051 1.00 94.75 277 GLU A N 1
ATOM 2094 C CA . GLU A 1 277 ? 5.379 -8.241 -4.084 1.00 94.75 277 GLU A CA 1
ATOM 2095 C C . GLU A 1 277 ? 6.175 -8.867 -2.941 1.00 94.75 277 GLU A C 1
ATOM 2097 O O . GLU A 1 277 ? 5.696 -9.793 -2.290 1.00 94.75 277 GLU A O 1
ATOM 2102 N N . ASN A 1 278 ? 7.358 -8.330 -2.643 1.00 94.88 278 ASN A N 1
ATOM 2103 C CA . ASN A 1 278 ? 8.179 -8.805 -1.534 1.00 94.88 278 ASN A CA 1
ATOM 2104 C C . ASN A 1 278 ? 7.491 -8.562 -0.189 1.00 94.88 278 ASN A C 1
ATOM 2106 O O . ASN A 1 278 ? 7.468 -9.460 0.659 1.00 94.88 278 ASN A O 1
ATOM 2110 N N . PHE A 1 279 ? 6.857 -7.397 -0.026 1.00 97.50 279 PHE A N 1
ATOM 2111 C CA . PHE A 1 279 ? 6.079 -7.078 1.163 1.00 97.50 279 PHE A CA 1
ATOM 2112 C C . PHE A 1 279 ? 4.907 -8.048 1.350 1.00 97.50 279 PHE A C 1
ATOM 2114 O O . PHE A 1 279 ? 4.805 -8.708 2.387 1.00 97.50 279 PHE A O 1
ATOM 2121 N N . VAL A 1 280 ? 4.065 -8.238 0.329 1.00 98.06 280 VAL A N 1
ATOM 2122 C CA . VAL A 1 280 ? 2.932 -9.178 0.406 1.00 98.06 280 VAL A CA 1
ATOM 2123 C C . VAL A 1 280 ? 3.410 -10.619 0.609 1.00 98.06 280 VAL A C 1
ATOM 2125 O O . VAL A 1 280 ? 2.794 -11.368 1.372 1.00 98.06 280 VAL A O 1
ATOM 2128 N N . HIS A 1 281 ? 4.534 -11.012 0.005 1.00 96.75 281 HIS A N 1
ATOM 2129 C CA . HIS A 1 281 ? 5.132 -12.329 0.210 1.00 96.75 281 HIS A CA 1
ATOM 2130 C C . HIS A 1 281 ? 5.588 -12.542 1.664 1.00 96.75 281 HIS A C 1
ATOM 2132 O O . HIS A 1 281 ? 5.457 -13.651 2.191 1.00 96.75 281 HIS A O 1
ATOM 2138 N N . ALA A 1 282 ? 6.086 -11.503 2.342 1.00 97.31 282 ALA A N 1
ATOM 2139 C CA . ALA A 1 282 ? 6.446 -11.562 3.759 1.00 97.31 282 ALA A CA 1
ATOM 2140 C C . ALA A 1 282 ? 5.214 -11.571 4.685 1.00 97.31 282 ALA A C 1
ATOM 2142 O O . ALA A 1 282 ? 5.172 -12.340 5.653 1.00 97.31 282 ALA A O 1
ATOM 2143 N N . VAL A 1 283 ? 4.195 -10.762 4.374 1.00 98.38 283 VAL A N 1
ATOM 2144 C CA . VAL A 1 283 ? 2.966 -10.626 5.176 1.00 98.38 283 VAL A CA 1
ATOM 2145 C C . VAL A 1 283 ? 2.060 -11.858 5.056 1.00 98.38 283 VAL A C 1
ATOM 2147 O O . VAL A 1 283 ? 1.516 -12.318 6.059 1.00 98.38 283 VAL A O 1
ATOM 2150 N N . ARG A 1 284 ? 1.921 -12.426 3.852 1.00 97.19 284 ARG A N 1
ATOM 2151 C CA . ARG A 1 284 ? 1.030 -13.557 3.516 1.00 97.19 284 ARG A CA 1
ATOM 2152 C C . ARG A 1 284 ? -0.417 -13.389 4.024 1.00 97.19 284 ARG A C 1
ATOM 2154 O O . ARG A 1 284 ? -0.904 -14.266 4.747 1.00 97.19 284 ARG A O 1
ATOM 2161 N N . PRO A 1 285 ? -1.106 -12.294 3.657 1.00 98.00 285 PRO A N 1
ATOM 2162 C CA . PRO A 1 285 ? -2.450 -12.023 4.145 1.00 98.00 285 PRO A CA 1
ATOM 2163 C C . PRO A 1 285 ? -3.486 -12.991 3.575 1.00 98.00 285 PRO A C 1
ATOM 2165 O O . PRO A 1 285 ? -3.422 -13.404 2.420 1.00 98.00 285 PRO A O 1
ATOM 2168 N N . VAL A 1 286 ? -4.490 -13.312 4.385 1.00 97.31 286 VAL A N 1
ATOM 2169 C CA . VAL A 1 286 ? -5.681 -14.067 3.967 1.00 97.31 286 VAL A CA 1
ATOM 2170 C C . VAL A 1 286 ? -6.747 -13.100 3.458 1.00 97.31 286 VAL A C 1
ATOM 2172 O O . VAL A 1 286 ? -7.390 -13.351 2.442 1.00 97.31 286 VAL A O 1
ATOM 2175 N N . ILE A 1 287 ? -6.917 -11.987 4.173 1.00 98.06 287 ILE A N 1
ATOM 2176 C CA . ILE A 1 287 ? -7.836 -10.901 3.839 1.00 98.06 287 ILE A CA 1
ATOM 2177 C C . ILE A 1 287 ? -7.018 -9.630 3.628 1.00 98.06 287 ILE A C 1
ATOM 2179 O O . ILE A 1 287 ? -6.186 -9.284 4.467 1.00 98.06 287 ILE A O 1
ATOM 2183 N N . ALA A 1 288 ? -7.301 -8.911 2.548 1.00 98.50 288 ALA A N 1
ATOM 2184 C CA . ALA A 1 288 ? -6.810 -7.563 2.308 1.00 98.50 288 ALA A CA 1
ATOM 2185 C C . ALA A 1 288 ? -7.992 -6.590 2.238 1.00 98.50 288 ALA A C 1
ATOM 2187 O O . ALA A 1 288 ? -8.863 -6.729 1.379 1.00 98.50 288 ALA A O 1
ATOM 2188 N N . GLY A 1 289 ? -8.030 -5.621 3.151 1.00 98.19 289 GLY A N 1
ATOM 2189 C CA . GLY A 1 289 ? -9.005 -4.533 3.145 1.00 98.19 289 GLY A CA 1
ATOM 2190 C C . GLY A 1 289 ? -8.420 -3.284 2.494 1.00 98.19 289 GLY A C 1
ATOM 2191 O O . GLY A 1 289 ? -7.296 -2.894 2.814 1.00 98.19 289 GLY A O 1
ATOM 2192 N N . ILE A 1 290 ? -9.176 -2.651 1.598 1.00 97.94 290 ILE A N 1
ATOM 2193 C CA . ILE A 1 290 ? -8.793 -1.406 0.923 1.00 97.94 290 ILE A CA 1
ATOM 2194 C C . ILE A 1 290 ? -9.860 -0.344 1.202 1.00 97.94 290 ILE A C 1
ATOM 2196 O O . ILE A 1 290 ? -10.987 -0.457 0.714 1.00 97.94 290 ILE A O 1
ATOM 2200 N N . GLY A 1 291 ? -9.498 0.675 1.986 1.00 94.81 291 GLY A N 1
ATOM 2201 C CA . GLY A 1 291 ? -10.279 1.908 2.098 1.00 94.81 291 GLY A CA 1
ATOM 2202 C C . GLY A 1 291 ? -10.113 2.686 0.801 1.00 94.81 291 GLY A C 1
ATOM 2203 O O . GLY A 1 291 ? -9.001 3.048 0.440 1.00 94.81 291 GLY A O 1
ATOM 2204 N N . VAL A 1 292 ? -11.176 2.814 0.014 1.00 94.25 292 VAL A N 1
ATOM 2205 C CA . VAL A 1 292 ? -11.130 3.511 -1.276 1.00 94.25 292 VAL A CA 1
ATOM 2206 C C . VAL A 1 292 ? -12.538 3.894 -1.703 1.00 94.25 292 VAL A C 1
ATOM 2208 O O . VAL A 1 292 ? -13.483 3.127 -1.511 1.00 94.25 292 VAL A O 1
ATOM 2211 N N . GLY A 1 293 ? -12.669 5.067 -2.319 1.00 90.56 293 GLY A N 1
ATOM 2212 C CA . GLY A 1 293 ? -13.904 5.542 -2.935 1.00 90.56 293 GLY A CA 1
ATOM 2213 C C . GLY A 1 293 ? -13.737 5.768 -4.435 1.00 90.56 293 GLY A C 1
ATOM 2214 O O . GLY A 1 293 ? -12.732 5.393 -5.045 1.00 90.56 293 GLY A O 1
ATOM 2215 N N . GLU A 1 294 ? -14.717 6.426 -5.053 1.00 88.44 294 GLU A N 1
ATOM 2216 C CA . GLU A 1 294 ? -14.533 6.945 -6.410 1.00 88.44 294 GLU A CA 1
ATOM 2217 C C . GLU A 1 294 ? -13.381 7.951 -6.434 1.00 88.44 294 GLU A C 1
ATOM 2219 O O . GLU A 1 294 ? -13.376 8.933 -5.689 1.00 88.44 294 GLU A O 1
ATOM 2224 N N . ASN A 1 295 ? -12.396 7.711 -7.295 1.00 91.88 295 ASN A N 1
ATOM 2225 C CA . ASN A 1 295 ? -11.193 8.523 -7.351 1.00 91.88 295 ASN A CA 1
ATOM 2226 C C . ASN A 1 295 ? -10.636 8.623 -8.775 1.00 91.88 295 ASN A C 1
ATOM 2228 O O . ASN A 1 295 ? -10.921 7.807 -9.646 1.00 91.88 295 ASN A O 1
ATOM 2232 N N . ARG A 1 296 ? -9.818 9.653 -8.998 1.00 90.75 296 ARG A N 1
ATOM 2233 C CA . ARG A 1 296 ? -9.120 9.909 -10.271 1.00 90.75 296 ARG A CA 1
ATOM 2234 C C . ARG A 1 296 ? -7.671 9.414 -10.282 1.00 90.75 296 ARG A C 1
ATOM 2236 O O . ARG A 1 296 ? -6.975 9.632 -11.266 1.00 90.75 296 ARG A O 1
ATOM 2243 N N . TYR A 1 297 ? -7.212 8.832 -9.175 1.00 88.19 297 TYR A N 1
ATOM 2244 C CA . TYR A 1 297 ? -5.837 8.362 -9.001 1.00 88.19 297 TYR A CA 1
ATOM 2245 C C . TYR A 1 297 ? -5.618 6.994 -9.659 1.00 88.19 297 TYR A C 1
ATOM 2247 O O . TYR A 1 297 ? -4.482 6.615 -9.918 1.00 88.19 297 TYR A O 1
ATOM 2255 N N . GLY A 1 298 ? -6.704 6.270 -9.954 1.00 90.75 298 GLY A N 1
ATOM 2256 C CA . GLY A 1 298 ? -6.641 4.899 -10.460 1.00 90.75 298 GLY A CA 1
ATOM 2257 C C . GLY A 1 298 ? -6.439 3.875 -9.343 1.00 90.75 298 GLY A C 1
ATOM 2258 O O . GLY A 1 298 ? -5.904 2.802 -9.596 1.00 90.75 298 GLY A O 1
ATOM 2259 N N . HIS A 1 299 ? -6.824 4.217 -8.109 1.00 94.81 299 HIS A N 1
ATOM 2260 C CA . HIS A 1 299 ? -6.743 3.315 -6.962 1.00 94.81 299 HIS A CA 1
ATOM 2261 C C . HIS A 1 299 ? -8.029 2.471 -6.834 1.00 94.81 299 HIS A C 1
ATOM 2263 O O . HIS A 1 299 ? -9.121 3.002 -7.069 1.00 94.81 299 HIS A O 1
ATOM 2269 N N . PRO A 1 300 ? -7.940 1.198 -6.412 1.00 96.44 300 PRO A N 1
ATOM 2270 C CA . PRO A 1 300 ? -6.708 0.424 -6.285 1.00 96.44 300 PRO A CA 1
ATOM 2271 C C . PRO A 1 300 ? -6.136 0.093 -7.671 1.00 96.44 300 PRO A C 1
ATOM 2273 O O . PRO A 1 300 ? -6.876 -0.227 -8.600 1.00 96.44 300 PRO A O 1
ATOM 2276 N N . HIS A 1 301 ? -4.815 0.161 -7.806 1.00 94.62 301 HIS A N 1
ATOM 2277 C CA . HIS A 1 301 ? -4.140 -0.096 -9.072 1.00 94.62 301 HIS A CA 1
ATOM 2278 C C . HIS A 1 301 ? -4.135 -1.596 -9.407 1.00 94.62 301 HIS A C 1
ATOM 2280 O O . HIS A 1 301 ? -3.955 -2.437 -8.521 1.00 94.62 301 HIS A O 1
ATOM 2286 N N . GLU A 1 302 ? -4.256 -1.950 -10.692 1.00 91.00 302 GLU A N 1
ATOM 2287 C CA . GLU A 1 302 ? -4.322 -3.352 -11.143 1.00 91.00 302 GLU A CA 1
ATOM 2288 C C . GLU A 1 302 ? -3.112 -4.180 -10.696 1.00 91.00 302 GLU A C 1
ATOM 2290 O O . GLU A 1 302 ? -3.275 -5.332 -10.299 1.00 91.00 302 GLU A O 1
ATOM 2295 N N . ARG A 1 303 ? -1.913 -3.579 -10.667 1.00 90.75 303 ARG A N 1
ATOM 2296 C CA . ARG A 1 303 ? -0.702 -4.225 -10.133 1.00 90.75 303 ARG A CA 1
ATOM 2297 C C . ARG A 1 303 ? -0.909 -4.725 -8.699 1.00 90.75 303 ARG A C 1
ATOM 2299 O O . ARG A 1 303 ? -0.580 -5.869 -8.413 1.00 90.75 303 ARG A O 1
ATOM 2306 N N . VAL A 1 304 ? -1.467 -3.896 -7.811 1.00 95.44 304 VAL A N 1
ATOM 2307 C CA . VAL A 1 304 ? -1.704 -4.265 -6.402 1.00 95.44 304 VAL A CA 1
ATOM 2308 C C . VAL A 1 304 ? -2.695 -5.422 -6.314 1.00 95.44 304 VAL A C 1
ATOM 2310 O O . VAL A 1 304 ? -2.464 -6.384 -5.582 1.00 95.44 304 VAL A O 1
ATOM 2313 N N . LEU A 1 305 ? -3.777 -5.364 -7.097 1.00 95.81 305 LEU A N 1
ATOM 2314 C CA . LEU A 1 305 ? -4.775 -6.433 -7.147 1.00 95.81 305 LEU A CA 1
ATOM 2315 C C . LEU A 1 305 ? -4.170 -7.747 -7.659 1.00 95.81 305 LEU A C 1
ATOM 2317 O O . LEU A 1 305 ? -4.427 -8.797 -7.075 1.00 95.81 305 LEU A O 1
ATOM 2321 N N . ALA A 1 306 ? -3.330 -7.692 -8.695 1.00 93.06 306 ALA A N 1
ATOM 2322 C CA . ALA A 1 306 ? -2.617 -8.851 -9.222 1.00 93.06 306 ALA A CA 1
ATOM 2323 C C . ALA A 1 306 ? -1.639 -9.442 -8.191 1.00 93.06 306 ALA A C 1
ATOM 2325 O O . ALA A 1 306 ? -1.607 -10.660 -8.010 1.00 93.06 306 ALA A O 1
ATOM 2326 N N . THR A 1 307 ? -0.896 -8.599 -7.464 1.00 95.44 307 THR A N 1
ATOM 2327 C CA . THR A 1 307 ? -0.006 -9.029 -6.375 1.00 95.44 307 THR A CA 1
ATOM 2328 C C . THR A 1 307 ? -0.778 -9.765 -5.272 1.00 95.44 307 THR A C 1
ATOM 2330 O O . THR A 1 307 ? -0.376 -10.856 -4.864 1.00 95.44 307 THR A O 1
ATOM 2333 N N . LEU A 1 308 ? -1.906 -9.214 -4.810 1.00 97.00 308 LEU A N 1
ATOM 2334 C CA . LEU A 1 308 ? -2.736 -9.833 -3.768 1.00 97.00 308 LEU A CA 1
ATOM 2335 C C . LEU A 1 308 ? -3.414 -11.122 -4.258 1.00 97.00 308 LEU A C 1
ATOM 2337 O O . LEU A 1 308 ? -3.449 -12.115 -3.532 1.00 97.00 308 LEU A O 1
ATOM 2341 N N . ALA A 1 309 ? -3.888 -11.147 -5.505 1.00 95.06 309 ALA A N 1
ATOM 2342 C CA . ALA A 1 309 ? -4.462 -12.345 -6.112 1.00 95.06 309 ALA A CA 1
ATOM 2343 C C . ALA A 1 309 ? -3.430 -13.479 -6.225 1.00 95.06 309 ALA A C 1
ATOM 2345 O O . ALA A 1 309 ? -3.734 -14.616 -5.867 1.00 95.06 309 ALA A O 1
ATOM 2346 N N . ALA A 1 310 ? -2.196 -13.176 -6.646 1.00 94.12 310 ALA A N 1
ATOM 2347 C CA . ALA A 1 310 ? -1.099 -14.146 -6.688 1.00 94.12 310 ALA A CA 1
ATOM 2348 C C . ALA A 1 310 ? -0.706 -14.651 -5.288 1.00 94.12 310 ALA A C 1
ATOM 2350 O O . ALA A 1 310 ? -0.217 -15.768 -5.142 1.00 94.12 310 ALA A O 1
ATOM 2351 N N . ALA A 1 311 ? -0.945 -13.869 -4.233 1.00 96.12 311 ALA A N 1
ATOM 2352 C CA . ALA A 1 311 ? -0.774 -14.319 -2.852 1.00 96.12 311 ALA A CA 1
ATOM 2353 C C . ALA A 1 311 ? -1.924 -15.217 -2.352 1.00 96.12 311 ALA A C 1
ATOM 2355 O O . ALA A 1 311 ? -1.892 -15.664 -1.206 1.00 96.12 311 ALA A O 1
ATOM 2356 N N . GLY A 1 312 ? -2.944 -15.479 -3.178 1.00 95.94 312 GLY A N 1
ATOM 2357 C CA . GLY A 1 312 ? -4.151 -16.199 -2.773 1.00 95.94 312 GLY A CA 1
ATOM 2358 C C . GLY A 1 312 ? -5.055 -15.398 -1.827 1.00 95.94 312 GLY A C 1
ATOM 2359 O O . GLY A 1 312 ? -5.969 -15.964 -1.226 1.00 95.94 312 GLY A O 1
ATOM 2360 N N . THR A 1 313 ? -4.806 -14.095 -1.672 1.00 97.25 313 THR A N 1
ATOM 2361 C CA . THR A 1 313 ? -5.502 -13.215 -0.730 1.00 97.25 313 THR A CA 1
ATOM 2362 C C . THR A 1 313 ? -6.866 -12.799 -1.277 1.00 97.25 313 THR A C 1
ATOM 2364 O O . THR A 1 313 ? -6.982 -12.397 -2.435 1.00 97.25 313 THR A O 1
ATOM 2367 N N . LEU A 1 314 ? -7.902 -12.810 -0.432 1.00 97.25 314 LEU A N 1
ATOM 2368 C CA . LEU A 1 314 ? -9.182 -12.200 -0.789 1.00 97.25 314 LEU A CA 1
ATOM 2369 C C . LEU A 1 314 ? -9.167 -10.696 -0.528 1.00 97.25 314 LEU A C 1
ATOM 2371 O O . LEU A 1 314 ? -8.946 -10.247 0.598 1.00 97.25 314 LEU A O 1
ATOM 2375 N N . VAL A 1 315 ? -9.454 -9.932 -1.578 1.00 97.50 315 VAL A N 1
ATOM 2376 C CA . VAL A 1 315 ? -9.463 -8.470 -1.552 1.00 97.50 315 VAL A CA 1
ATOM 2377 C C . VAL A 1 315 ? -10.887 -7.951 -1.367 1.00 97.50 315 VAL A C 1
ATOM 2379 O O . VAL A 1 315 ? -11.804 -8.349 -2.087 1.00 97.50 315 VAL A O 1
ATOM 2382 N N . TYR A 1 316 ? -11.060 -7.027 -0.426 1.00 96.38 316 TYR A N 1
ATOM 2383 C CA . TYR A 1 316 ? -12.316 -6.336 -0.159 1.00 96.38 316 TYR A CA 1
ATOM 2384 C C . TYR A 1 316 ? -12.087 -4.824 -0.179 1.00 96.38 316 TYR A C 1
ATOM 2386 O O . TYR A 1 316 ? -11.279 -4.305 0.589 1.00 96.38 316 TYR A O 1
ATOM 2394 N N . THR A 1 317 ? -12.809 -4.115 -1.045 1.00 96.31 317 THR A N 1
ATOM 2395 C CA . THR A 1 317 ? -12.790 -2.648 -1.126 1.00 96.31 317 THR A CA 1
ATOM 2396 C C . THR A 1 317 ? -14.034 -2.076 -0.447 1.00 96.31 317 THR A C 1
ATOM 2398 O O . THR A 1 317 ? -15.125 -2.646 -0.569 1.00 96.31 317 THR A O 1
ATOM 2401 N N . THR A 1 318 ? -13.902 -0.946 0.249 1.00 94.44 318 THR A N 1
ATOM 2402 C CA . THR A 1 318 ? -15.070 -0.259 0.830 1.00 94.44 318 THR A CA 1
ATOM 2403 C C . THR A 1 318 ? -16.006 0.265 -0.259 1.00 94.44 318 THR A C 1
ATOM 2405 O O . THR A 1 318 ? -17.218 0.118 -0.134 1.00 94.44 318 THR A O 1
ATOM 2408 N N . LYS A 1 319 ? -15.465 0.725 -1.397 1.00 91.81 319 LYS A N 1
ATOM 2409 C CA . LYS A 1 319 ? -16.243 1.104 -2.590 1.00 91.81 319 LYS A CA 1
ATOM 2410 C C . LYS A 1 319 ? -17.252 0.035 -3.038 1.00 91.81 319 LYS A C 1
ATOM 2412 O O . LYS A 1 319 ? -18.394 0.372 -3.343 1.00 91.81 319 LYS A O 1
ATOM 2417 N N . ASP A 1 320 ? -16.860 -1.240 -3.087 1.00 90.56 320 ASP A N 1
ATOM 2418 C CA . ASP A 1 320 ? -17.734 -2.299 -3.621 1.00 90.56 320 ASP A CA 1
ATOM 2419 C C . ASP A 1 320 ? -18.600 -2.965 -2.544 1.00 90.56 320 ASP A C 1
ATOM 2421 O O . ASP A 1 320 ? -19.646 -3.559 -2.842 1.00 90.56 320 ASP A O 1
ATOM 2425 N N . ARG A 1 321 ? -18.151 -2.924 -1.284 1.00 91.31 321 ARG A N 1
ATOM 2426 C CA . ARG A 1 321 ? -18.723 -3.713 -0.183 1.00 91.31 321 ARG A CA 1
ATOM 2427 C C . ARG A 1 321 ? -19.340 -2.881 0.934 1.00 91.31 321 ARG A C 1
ATOM 2429 O O . ARG A 1 321 ? -19.972 -3.478 1.805 1.00 91.31 321 ARG A O 1
ATOM 2436 N N . GLY A 1 322 ? -19.215 -1.558 0.883 1.00 91.81 322 GLY A N 1
ATOM 2437 C CA . GLY A 1 322 ? -19.483 -0.686 2.020 1.00 91.81 322 GLY A CA 1
ATOM 2438 C C . GLY A 1 322 ? -18.546 -1.011 3.185 1.00 91.81 322 GLY A C 1
ATOM 2439 O O . GLY A 1 322 ? -17.421 -1.473 2.982 1.00 91.81 322 GLY A O 1
ATOM 2440 N N . THR A 1 323 ? -19.005 -0.790 4.416 1.00 94.00 323 THR A N 1
ATOM 2441 C CA . THR A 1 323 ? -18.233 -1.135 5.615 1.00 94.00 323 THR A CA 1
ATOM 2442 C C . THR A 1 323 ? -18.006 -2.645 5.671 1.00 94.00 323 THR A C 1
ATOM 2444 O O . THR A 1 323 ? -18.950 -3.433 5.612 1.00 94.00 323 THR A O 1
ATOM 2447 N N . ILE A 1 324 ? -16.754 -3.070 5.826 1.00 95.56 324 ILE A N 1
ATOM 2448 C CA . ILE A 1 324 ? -16.378 -4.486 5.901 1.00 95.56 324 ILE A CA 1
ATOM 2449 C C . ILE A 1 324 ? -16.102 -4.849 7.356 1.00 95.56 324 ILE A C 1
ATOM 2451 O O . ILE A 1 324 ? -15.195 -4.291 7.962 1.00 95.56 324 ILE A O 1
ATOM 2455 N N . LYS A 1 325 ? -16.836 -5.816 7.905 1.00 96.00 325 LYS A N 1
ATOM 2456 C CA . LYS A 1 325 ? -16.631 -6.395 9.236 1.00 96.00 325 LYS A CA 1
ATOM 2457 C C . LYS A 1 325 ? -15.899 -7.727 9.130 1.00 96.00 325 LYS A C 1
ATOM 2459 O O . LYS A 1 325 ? -16.361 -8.645 8.456 1.00 96.00 325 LYS A O 1
ATOM 2464 N N . VAL A 1 326 ? -14.812 -7.861 9.876 1.00 95.44 326 VAL A N 1
ATOM 2465 C CA . VAL A 1 326 ? -14.078 -9.108 10.086 1.00 95.44 326 VAL A CA 1
ATOM 2466 C C . VAL A 1 326 ? -14.206 -9.508 11.556 1.00 95.44 326 VAL A C 1
ATOM 2468 O O . VAL A 1 326 ? -13.507 -8.950 12.406 1.00 95.44 326 VAL A O 1
ATOM 2471 N N . PRO A 1 327 ? -15.094 -10.458 11.897 1.00 92.94 327 PRO A N 1
ATOM 2472 C CA . PRO A 1 327 ? -15.154 -11.012 13.242 1.00 92.94 327 PRO A CA 1
ATOM 2473 C C . PRO A 1 327 ? -13.825 -11.690 13.581 1.00 92.94 327 PRO A C 1
ATOM 2475 O O . PRO A 1 327 ? -13.325 -12.520 12.820 1.00 92.94 327 PRO A O 1
ATOM 2478 N N . LEU A 1 328 ? -13.261 -11.365 14.741 1.00 90.88 328 LEU A N 1
ATOM 2479 C CA . LEU A 1 328 ? -11.948 -11.840 15.179 1.00 90.88 328 LEU A CA 1
ATOM 2480 C C . LEU A 1 328 ? -12.064 -13.113 16.021 1.00 90.88 328 LEU A C 1
ATOM 2482 O O . LEU A 1 328 ? -11.338 -13.298 16.989 1.00 90.88 328 LEU A O 1
ATOM 2486 N N . ASN A 1 329 ? -12.968 -14.015 15.638 1.00 81.31 329 ASN A N 1
ATOM 2487 C CA . ASN A 1 329 ? -12.999 -15.377 16.153 1.00 81.31 329 ASN A CA 1
ATOM 2488 C C . ASN A 1 329 ? -12.715 -16.344 14.997 1.00 81.31 329 ASN A C 1
ATOM 2490 O O . ASN A 1 329 ? -13.207 -16.171 13.882 1.00 81.31 329 ASN A O 1
ATOM 2494 N N . ARG A 1 330 ? -11.907 -17.373 15.247 1.00 66.25 330 ARG A N 1
ATOM 2495 C CA . ARG A 1 330 ? -11.601 -18.397 14.237 1.00 66.25 330 ARG A CA 1
ATOM 2496 C C . ARG A 1 330 ? -12.599 -19.561 14.244 1.00 66.25 330 ARG A C 1
ATOM 2498 O O . ARG A 1 330 ? -12.717 -20.271 13.249 1.00 66.25 330 ARG A O 1
ATOM 2505 N N . SER A 1 331 ? -13.326 -19.756 15.347 1.00 51.91 331 SER A N 1
ATOM 2506 C CA . SER A 1 331 ? -14.064 -20.995 15.640 1.00 51.91 331 SER A CA 1
ATOM 2507 C C . SER A 1 331 ? -15.566 -20.956 15.338 1.00 51.91 331 SER A C 1
ATOM 2509 O O . SER A 1 331 ? -16.200 -22.012 15.357 1.00 51.91 331 SER A O 1
ATOM 2511 N N . ARG A 1 332 ? -16.179 -19.791 15.078 1.00 52.12 332 ARG A N 1
ATOM 2512 C CA . ARG A 1 332 ? -17.591 -19.743 14.668 1.00 52.12 332 ARG A CA 1
ATOM 2513 C C . ARG A 1 332 ? -17.682 -19.724 13.144 1.00 52.12 332 ARG A C 1
ATOM 2515 O O . ARG A 1 332 ? -17.270 -18.741 12.529 1.00 52.12 332 ARG A O 1
ATOM 2522 N N . PRO A 1 333 ? -18.254 -20.761 12.503 1.00 44.69 333 PRO A N 1
ATOM 2523 C CA . PRO A 1 333 ? -18.740 -20.585 11.144 1.00 44.69 333 PRO A CA 1
ATOM 2524 C C . PRO A 1 333 ? -19.756 -19.442 11.161 1.00 44.69 333 PRO A C 1
ATOM 2526 O O . PRO A 1 333 ? -20.561 -19.349 12.096 1.00 44.69 333 PRO A O 1
ATOM 2529 N N . ALA A 1 334 ? -19.705 -18.573 10.150 1.00 43.72 334 ALA A N 1
ATOM 2530 C CA . ALA A 1 334 ? -20.718 -17.549 9.965 1.00 43.72 334 ALA A CA 1
ATOM 2531 C C . ALA A 1 334 ? -22.087 -18.227 10.067 1.00 43.72 334 ALA A C 1
ATOM 2533 O O . ALA A 1 334 ? -22.410 -19.135 9.295 1.00 43.72 334 ALA A O 1
ATOM 2534 N N . LYS A 1 335 ? -22.900 -17.824 11.046 1.00 40.81 335 LYS A N 1
ATOM 2535 C CA . LYS A 1 335 ? -24.328 -18.095 10.947 1.00 40.81 335 LYS A CA 1
ATOM 2536 C C . LYS A 1 335 ? -24.733 -17.329 9.694 1.00 40.81 335 LYS A C 1
ATOM 2538 O O . LYS A 1 335 ? -24.642 -16.109 9.705 1.00 40.81 335 LYS A O 1
ATOM 2543 N N . MET A 1 336 ? -25.062 -18.032 8.607 1.00 38.50 336 MET A N 1
ATOM 2544 C CA . MET A 1 336 ? -25.656 -17.401 7.430 1.00 38.50 336 MET A CA 1
ATOM 2545 C C . MET A 1 336 ? -26.865 -16.618 7.934 1.00 38.50 336 MET A C 1
ATOM 2547 O O . MET A 1 336 ? -27.913 -17.208 8.213 1.00 38.50 336 MET A O 1
ATOM 2551 N N . GLU A 1 337 ? -26.729 -15.305 8.076 1.00 39.38 337 GLU A N 1
ATOM 2552 C CA . GLU A 1 337 ? -27.891 -14.450 7.988 1.00 39.38 337 GLU A CA 1
ATOM 2553 C C . GLU A 1 337 ? -28.431 -14.691 6.588 1.00 39.38 337 GLU A C 1
ATOM 2555 O O . GLU A 1 337 ? -27.763 -14.463 5.577 1.00 39.38 337 GLU A O 1
ATOM 2560 N N . ARG A 1 338 ? -29.604 -15.321 6.530 1.00 34.44 338 ARG A N 1
ATOM 2561 C CA . ARG A 1 338 ? -30.314 -15.480 5.272 1.00 34.44 338 ARG A CA 1
ATOM 2562 C C . ARG A 1 338 ? -30.483 -14.080 4.710 1.00 34.44 338 ARG A C 1
ATOM 2564 O O . ARG A 1 338 ? -31.180 -13.271 5.311 1.00 34.44 338 ARG A O 1
ATOM 2571 N N . ALA A 1 339 ? -29.905 -13.835 3.540 1.00 38.59 339 ALA A N 1
ATOM 2572 C CA . ALA A 1 339 ? -30.401 -12.790 2.672 1.00 38.59 339 ALA A CA 1
ATOM 2573 C C . ALA A 1 339 ? -31.905 -13.049 2.505 1.00 38.59 339 ALA A C 1
ATOM 2575 O O . ALA A 1 339 ? -32.303 -14.046 1.895 1.00 38.59 339 ALA A O 1
ATOM 2576 N N . GLU A 1 340 ? -32.747 -12.208 3.101 1.00 41.84 340 GLU A N 1
ATOM 2577 C CA . GLU A 1 340 ? -34.187 -12.214 2.860 1.00 41.84 340 GLU A CA 1
ATOM 2578 C C . GLU A 1 340 ? -34.440 -11.683 1.440 1.00 41.84 340 GLU A C 1
ATOM 2580 O O . GLU A 1 340 ? -34.949 -10.592 1.220 1.00 41.84 340 GLU A O 1
ATOM 2585 N N . GLY A 1 341 ? -34.016 -12.447 0.434 1.00 44.12 341 GLY A N 1
ATOM 2586 C CA . GLY A 1 341 ? -34.168 -12.130 -0.980 1.00 44.12 341 GLY A CA 1
ATOM 2587 C C . GLY A 1 341 ? -35.556 -12.520 -1.474 1.00 44.12 341 GLY A C 1
ATOM 2588 O O . GLY A 1 341 ? -35.711 -13.523 -2.166 1.00 44.12 341 GLY A O 1
ATOM 2589 N N . GLY A 1 342 ? -36.574 -11.746 -1.098 1.00 45.28 342 GLY A N 1
ATOM 2590 C CA . GLY A 1 342 ? -37.940 -11.865 -1.613 1.00 45.28 342 GLY A CA 1
ATOM 2591 C C . GLY A 1 342 ? -38.416 -10.571 -2.276 1.00 45.28 342 GLY A C 1
ATOM 2592 O O . GLY A 1 342 ? -37.972 -9.482 -1.928 1.00 45.28 342 GLY A O 1
ATOM 2593 N N . MET A 1 343 ? -39.375 -10.662 -3.205 1.00 50.22 343 MET A N 1
ATOM 2594 C CA . MET A 1 343 ? -39.976 -9.495 -3.882 1.00 50.22 343 MET A CA 1
ATOM 2595 C C . MET A 1 343 ? -40.519 -8.441 -2.896 1.00 50.22 343 MET A C 1
ATOM 2597 O O . MET A 1 343 ? -40.434 -7.247 -3.165 1.00 50.22 343 MET A O 1
ATOM 2601 N N . LEU A 1 344 ? -41.028 -8.876 -1.738 1.00 47.88 344 LEU A N 1
ATOM 2602 C CA . LEU A 1 344 ? -41.501 -7.991 -0.668 1.00 47.88 344 LEU A CA 1
ATOM 2603 C C . LEU A 1 344 ? -40.360 -7.254 0.043 1.00 47.88 344 LEU A C 1
ATOM 2605 O O . LEU A 1 344 ? -40.514 -6.069 0.320 1.00 47.88 344 LEU A O 1
ATOM 2609 N N . ALA A 1 345 ? -39.215 -7.909 0.264 1.00 50.66 345 ALA A N 1
ATOM 2610 C CA . ALA A 1 345 ? -38.024 -7.259 0.805 1.00 50.66 345 ALA A CA 1
ATOM 2611 C C . ALA A 1 345 ? -37.517 -6.189 -0.168 1.00 50.66 345 ALA A C 1
ATOM 2613 O O . ALA A 1 345 ? -37.312 -5.059 0.242 1.00 50.66 345 ALA A O 1
ATOM 2614 N N . ASN A 1 346 ? -37.469 -6.481 -1.474 1.00 54.25 346 ASN A N 1
ATOM 2615 C CA . ASN A 1 346 ? -37.069 -5.506 -2.496 1.00 54.25 346 ASN A CA 1
ATOM 2616 C C . ASN A 1 346 ? -38.008 -4.289 -2.571 1.00 54.25 346 ASN A C 1
ATOM 2618 O O . ASN A 1 346 ? -37.546 -3.160 -2.723 1.00 54.25 346 ASN A O 1
ATOM 2622 N N . ILE A 1 347 ? -39.324 -4.494 -2.442 1.00 60.34 347 ILE A N 1
ATOM 2623 C CA . ILE A 1 347 ? -40.295 -3.389 -2.390 1.00 60.34 347 ILE A CA 1
ATOM 2624 C C . ILE A 1 347 ? -40.122 -2.589 -1.097 1.00 60.34 347 ILE A C 1
ATOM 2626 O O . ILE A 1 347 ? -40.123 -1.362 -1.143 1.00 60.34 347 ILE A O 1
ATOM 2630 N N . GLN A 1 348 ? -39.929 -3.257 0.042 1.00 50.97 348 GLN A N 1
ATOM 2631 C CA . GLN A 1 348 ? -39.679 -2.595 1.318 1.00 50.97 348 GLN A CA 1
ATOM 2632 C C . GLN A 1 348 ? -38.396 -1.762 1.259 1.00 50.97 348 GLN A C 1
ATOM 2634 O O . GLN A 1 348 ? -38.451 -0.590 1.599 1.00 50.97 348 GLN A O 1
ATOM 2639 N N . THR A 1 349 ? -37.298 -2.302 0.724 1.00 53.00 349 THR A N 1
ATOM 2640 C CA . THR A 1 349 ? -36.026 -1.594 0.530 1.00 53.00 349 THR A CA 1
ATOM 2641 C C . THR A 1 349 ? -36.191 -0.333 -0.320 1.00 53.00 349 THR A C 1
ATOM 2643 O O . THR A 1 349 ? -35.625 0.704 0.022 1.00 53.00 349 THR A O 1
ATOM 2646 N N . VAL A 1 350 ? -36.980 -0.390 -1.401 1.00 61.53 350 VAL A N 1
ATOM 2647 C CA . VAL A 1 350 ? -37.289 0.776 -2.249 1.00 61.53 350 VAL A CA 1
ATOM 2648 C C . VAL A 1 350 ? -38.160 1.797 -1.511 1.00 61.53 350 VAL A C 1
ATOM 2650 O O . VAL A 1 350 ? -37.888 2.991 -1.578 1.00 61.53 350 VAL A O 1
ATOM 2653 N N . LEU A 1 351 ? -39.182 1.347 -0.777 1.00 63.59 351 LEU A N 1
ATOM 2654 C CA . LEU A 1 351 ? -40.101 2.224 -0.043 1.00 63.59 351 LEU A CA 1
ATOM 2655 C C . LEU A 1 351 ? -39.458 2.890 1.183 1.00 63.59 351 LEU A C 1
ATOM 2657 O O . LEU A 1 351 ? -39.853 3.995 1.543 1.00 63.59 351 LEU A O 1
ATOM 2661 N N . THR A 1 352 ? -38.485 2.240 1.826 1.00 63.38 352 THR A N 1
ATOM 2662 C CA . THR A 1 352 ? -37.778 2.762 3.008 1.00 63.38 352 THR A CA 1
ATOM 2663 C C . THR A 1 352 ? -36.521 3.552 2.658 1.00 63.38 352 THR A C 1
ATOM 2665 O O . THR A 1 352 ? -35.896 4.115 3.553 1.00 63.38 352 THR A O 1
ATOM 2668 N N . GLY A 1 353 ? -36.113 3.577 1.385 1.00 46.53 353 GLY A N 1
ATOM 2669 C CA . GLY A 1 353 ? -34.830 4.148 0.974 1.00 46.53 353 GLY A CA 1
ATOM 2670 C C . GLY A 1 353 ? -33.619 3.318 1.413 1.00 46.53 353 GLY A C 1
ATOM 2671 O O . GLY A 1 353 ? -32.491 3.769 1.258 1.00 46.53 353 GLY A O 1
ATOM 2672 N N . SER A 1 354 ? -33.811 2.099 1.931 1.00 46.44 354 SER A N 1
ATOM 2673 C CA . SER A 1 354 ? -32.726 1.255 2.455 1.00 46.44 354 SER A CA 1
ATOM 2674 C C . SER A 1 354 ? -31.740 0.773 1.384 1.00 46.44 354 SER A C 1
ATOM 2676 O O . SER A 1 354 ? -30.681 0.270 1.730 1.00 46.44 354 SER A O 1
ATOM 2678 N N . TYR A 1 355 ? -32.030 0.952 0.089 1.00 51.25 355 TYR A N 1
ATOM 2679 C CA . TYR A 1 355 ? -31.040 0.749 -0.982 1.00 51.25 355 TYR A CA 1
ATOM 2680 C C . TYR A 1 355 ? -29.944 1.828 -0.990 1.00 51.25 355 TYR A C 1
ATOM 2682 O O . TYR A 1 355 ? -28.917 1.629 -1.632 1.00 51.25 355 TYR A O 1
ATOM 2690 N N . LEU A 1 356 ? -30.174 2.953 -0.304 1.00 43.62 356 LEU A N 1
ATOM 2691 C CA . LEU A 1 356 ? -29.192 4.008 -0.045 1.00 43.62 356 LEU A CA 1
ATOM 2692 C C . LEU A 1 356 ? -28.473 3.814 1.300 1.00 43.62 356 LEU A C 1
ATOM 2694 O O . LEU A 1 356 ? -27.575 4.592 1.605 1.00 43.62 356 LEU A O 1
ATOM 2698 N N . ALA A 1 357 ? -28.878 2.834 2.119 1.00 46.25 357 ALA A N 1
ATOM 2699 C CA . ALA A 1 357 ? -28.221 2.570 3.395 1.00 46.25 357 ALA A CA 1
ATOM 2700 C C . ALA A 1 357 ? -26.844 1.927 3.149 1.00 46.25 357 ALA A C 1
ATOM 2702 O O . ALA A 1 357 ? -26.737 1.064 2.265 1.00 46.25 357 ALA A O 1
ATOM 2703 N N . PRO A 1 358 ? -25.804 2.316 3.906 1.00 52.44 358 PRO A N 1
ATOM 2704 C CA . PRO A 1 358 ? -24.484 1.717 3.774 1.00 52.44 358 PRO A CA 1
ATOM 2705 C C . PRO A 1 358 ? -24.559 0.204 3.986 1.00 52.44 358 PRO A C 1
ATOM 2707 O O . PRO A 1 358 ? -25.286 -0.303 4.844 1.00 52.44 358 PRO A O 1
ATOM 2710 N N . ARG A 1 359 ? -23.846 -0.544 3.143 1.00 69.25 359 ARG A N 1
ATOM 2711 C CA . ARG A 1 359 ? -23.830 -2.007 3.204 1.00 69.25 359 ARG A CA 1
ATOM 2712 C C . ARG A 1 359 ? -22.782 -2.435 4.222 1.00 69.25 359 ARG A C 1
ATOM 2714 O O . ARG A 1 359 ? -21.604 -2.187 4.014 1.00 69.25 359 ARG A O 1
ATOM 2721 N N . LEU A 1 360 ? -23.199 -3.097 5.297 1.00 85.12 360 LEU A N 1
ATOM 2722 C CA . LEU A 1 360 ? -22.279 -3.813 6.177 1.00 85.12 360 LEU A CA 1
ATOM 2723 C C . LEU A 1 360 ? -22.029 -5.211 5.595 1.00 85.12 360 LEU A C 1
ATOM 2725 O O . LEU A 1 360 ? -22.917 -6.062 5.594 1.00 85.12 360 LEU A O 1
ATOM 2729 N N . THR A 1 361 ? -20.821 -5.459 5.099 1.00 90.12 361 THR A N 1
ATOM 2730 C CA . THR A 1 361 ? -20.397 -6.773 4.604 1.00 90.12 361 THR A CA 1
ATOM 2731 C C . THR A 1 361 ? -19.598 -7.489 5.684 1.00 90.12 361 THR A C 1
ATOM 2733 O O . THR A 1 361 ? -18.540 -7.017 6.079 1.00 90.12 361 THR A O 1
ATOM 2736 N N . THR A 1 362 ? -20.059 -8.652 6.147 1.00 91.75 362 THR A N 1
ATOM 2737 C CA . THR A 1 362 ? -19.299 -9.474 7.105 1.00 91.75 362 THR A CA 1
ATOM 2738 C C . THR A 1 362 ? -18.540 -10.583 6.380 1.00 91.75 362 THR A C 1
ATOM 2740 O O . THR A 1 362 ? -19.151 -11.350 5.638 1.00 91.75 362 THR A O 1
ATOM 2743 N N . VAL A 1 363 ? -17.235 -10.704 6.631 1.00 91.44 363 VAL A N 1
ATOM 2744 C CA . VAL A 1 363 ? -16.390 -11.795 6.120 1.00 91.44 363 VAL A CA 1
ATOM 2745 C C . VAL A 1 363 ? -15.602 -12.438 7.260 1.00 91.44 363 VAL A C 1
ATOM 2747 O O . VAL A 1 363 ? -15.036 -11.745 8.103 1.00 91.44 363 VAL A O 1
ATOM 2750 N N . THR A 1 364 ? -15.541 -13.770 7.311 1.00 91.81 364 THR A N 1
ATOM 2751 C CA 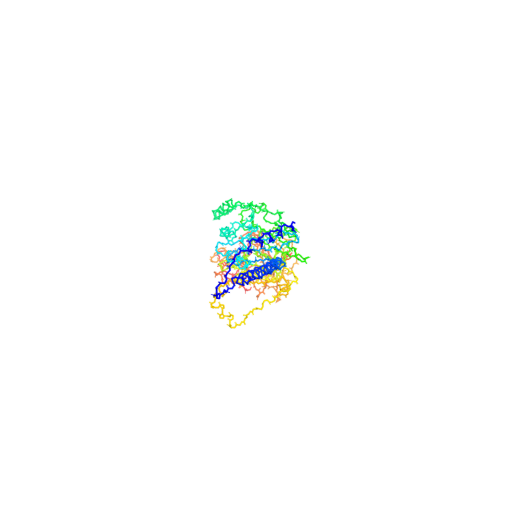. THR A 1 364 ? -14.714 -14.476 8.302 1.00 91.81 364 THR A CA 1
ATOM 2752 C C . THR A 1 364 ? -13.384 -14.937 7.711 1.00 91.81 364 THR A C 1
ATOM 2754 O O . THR A 1 364 ? -13.279 -15.265 6.529 1.00 91.81 364 THR A O 1
ATOM 2757 N N . LEU A 1 365 ? -12.361 -15.065 8.561 1.00 91.31 365 LEU A N 1
ATOM 2758 C CA . LEU A 1 365 ? -11.079 -15.659 8.163 1.00 91.31 365 LEU A CA 1
ATOM 2759 C C . LEU A 1 365 ? -11.219 -17.108 7.684 1.00 91.31 365 LEU A C 1
ATOM 2761 O O . LEU A 1 365 ? -10.463 -17.544 6.825 1.00 91.31 365 LEU A O 1
ATOM 2765 N N . SER A 1 366 ? -12.169 -17.867 8.234 1.00 88.94 366 SER A N 1
ATOM 2766 C CA . SER A 1 366 ? -12.426 -19.248 7.817 1.00 88.94 366 SER A CA 1
ATOM 2767 C C . SER A 1 366 ? -13.016 -19.329 6.408 1.00 88.94 366 SER A C 1
ATOM 2769 O O . SER A 1 366 ? -12.576 -20.171 5.629 1.00 88.94 366 SER A O 1
ATOM 2771 N N . GLN A 1 367 ? -13.949 -18.435 6.062 1.00 89.62 367 GLN A N 1
ATOM 2772 C CA . GLN A 1 367 ? -14.476 -18.304 4.701 1.00 89.62 367 GLN A CA 1
ATOM 2773 C C . GLN A 1 367 ? -13.371 -17.872 3.741 1.00 89.62 367 GLN A C 1
ATOM 2775 O O . GLN A 1 367 ? -13.132 -18.545 2.744 1.00 89.62 367 GLN A O 1
ATOM 2780 N N . ALA A 1 368 ? -12.621 -16.826 4.097 1.00 91.00 368 ALA A N 1
ATOM 2781 C CA . ALA A 1 368 ? -11.553 -16.320 3.247 1.00 91.00 368 ALA A CA 1
ATOM 2782 C C . ALA A 1 368 ? -10.433 -17.348 3.007 1.00 91.00 368 ALA A C 1
ATOM 2784 O O . ALA A 1 368 ? -9.925 -17.440 1.897 1.00 91.00 368 ALA A O 1
ATOM 2785 N N . LYS A 1 369 ? -10.093 -18.188 3.997 1.00 90.94 369 LYS A N 1
ATOM 2786 C CA . LYS A 1 369 ? -9.146 -19.307 3.811 1.00 90.94 369 LYS A CA 1
ATOM 2787 C C . LYS A 1 369 ? -9.679 -20.403 2.887 1.00 90.94 369 LYS A C 1
ATOM 2789 O O . LYS A 1 369 ? -8.880 -21.068 2.241 1.00 90.94 369 LYS A O 1
ATOM 2794 N N . ALA A 1 370 ? -10.992 -20.631 2.864 1.00 89.81 370 ALA A N 1
ATOM 2795 C CA . ALA A 1 370 ? -11.611 -21.657 2.026 1.00 89.81 370 ALA A CA 1
ATOM 2796 C C . ALA A 1 370 ? -11.806 -21.199 0.571 1.00 89.81 370 ALA A C 1
ATOM 2798 O O . ALA A 1 370 ? -11.772 -22.023 -0.338 1.00 89.81 370 ALA A O 1
ATOM 2799 N N . GLU A 1 371 ? -12.030 -19.901 0.369 1.00 91.56 371 GLU A N 1
ATOM 2800 C CA . GLU A 1 371 ? -12.249 -19.272 -0.939 1.00 91.56 371 GLU A CA 1
ATOM 2801 C C . GLU A 1 371 ? -10.965 -18.702 -1.564 1.00 91.56 371 GLU A C 1
ATOM 2803 O O . GLU A 1 371 ? -10.936 -18.435 -2.764 1.00 91.56 371 GLU A O 1
ATOM 2808 N N . GLY A 1 372 ? -9.915 -18.506 -0.760 1.00 86.38 372 GLY A N 1
ATOM 2809 C CA . GLY A 1 372 ? -8.623 -17.989 -1.199 1.00 86.38 372 GLY A CA 1
ATOM 2810 C C . GLY A 1 372 ? -7.962 -18.857 -2.270 1.00 86.38 372 GLY A C 1
ATOM 2811 O O . GLY A 1 372 ? -8.128 -20.079 -2.313 1.00 86.38 372 GLY A O 1
ATOM 2812 N N . GLY A 1 373 ? -7.205 -18.201 -3.148 1.00 87.44 373 GLY A N 1
ATOM 2813 C CA . GLY A 1 373 ? -6.446 -18.864 -4.204 1.00 87.44 373 GLY A CA 1
ATOM 2814 C C . GLY A 1 373 ? -5.216 -19.607 -3.677 1.00 87.44 373 GLY A C 1
ATOM 2815 O O . GLY A 1 373 ? -4.822 -19.479 -2.517 1.00 87.44 373 GLY A O 1
ATOM 2816 N N . GLU A 1 374 ? -4.572 -20.374 -4.554 1.00 90.19 374 GLU A N 1
ATOM 2817 C CA . GLU A 1 374 ? -3.250 -20.923 -4.257 1.00 90.19 374 GLU A CA 1
ATOM 2818 C C . GLU A 1 374 ? -2.217 -19.791 -4.167 1.00 90.19 374 GLU A C 1
ATOM 2820 O O . GLU A 1 374 ? -2.246 -18.840 -4.946 1.00 90.19 374 GLU A O 1
ATOM 2825 N N . PHE A 1 375 ? -1.292 -19.893 -3.210 1.00 92.56 375 PHE A N 1
ATOM 2826 C CA . PHE A 1 375 ? -0.195 -18.939 -3.088 1.00 92.56 375 PHE A CA 1
ATOM 2827 C C . PHE A 1 375 ? 0.835 -19.201 -4.196 1.00 92.56 375 PHE A C 1
ATOM 2829 O O . PHE A 1 375 ? 1.596 -20.166 -4.115 1.00 92.56 375 PHE A O 1
ATOM 2836 N N . SER A 1 376 ? 0.878 -18.329 -5.200 1.00 91.62 376 SER A N 1
ATOM 2837 C CA . SER A 1 376 ? 1.799 -18.381 -6.343 1.00 91.62 376 SER A CA 1
ATOM 2838 C C . SER A 1 376 ? 2.682 -17.134 -6.477 1.00 91.62 376 SER A C 1
ATOM 2840 O O . SER A 1 376 ? 3.364 -16.978 -7.487 1.00 91.62 376 SER A O 1
ATOM 2842 N N . LEU A 1 377 ? 2.647 -16.232 -5.492 1.00 92.56 377 LEU A N 1
ATOM 2843 C CA . LEU A 1 377 ? 3.415 -14.990 -5.483 1.00 92.56 377 LEU A CA 1
ATOM 2844 C C . LEU A 1 377 ? 4.922 -15.280 -5.435 1.00 92.56 377 LEU A C 1
ATOM 2846 O O . LEU A 1 377 ? 5.403 -15.950 -4.519 1.00 92.56 377 LEU A O 1
ATOM 2850 N N . VAL A 1 378 ? 5.668 -14.745 -6.401 1.00 88.12 378 VAL A N 1
ATOM 2851 C CA . VAL A 1 378 ? 7.125 -14.895 -6.499 1.00 88.12 378 VAL A CA 1
ATOM 2852 C C . VAL A 1 378 ? 7.812 -13.679 -5.881 1.00 88.12 378 VAL A C 1
ATOM 2854 O O . VAL A 1 378 ? 7.703 -12.580 -6.414 1.00 88.12 378 VAL A O 1
ATOM 2857 N N . ALA A 1 379 ? 8.540 -13.865 -4.780 1.00 88.94 379 ALA A N 1
ATOM 2858 C CA . ALA A 1 379 ? 9.442 -12.829 -4.279 1.00 88.94 379 ALA A CA 1
ATOM 2859 C C . ALA A 1 379 ? 10.635 -12.647 -5.229 1.00 88.94 379 ALA A C 1
ATOM 2861 O O . ALA A 1 379 ? 11.133 -13.623 -5.804 1.00 88.94 379 ALA A O 1
ATOM 2862 N N . HIS A 1 380 ? 11.113 -11.413 -5.351 1.00 87.94 380 HIS A N 1
ATOM 2863 C CA . HIS A 1 380 ? 12.250 -11.062 -6.190 1.00 87.94 380 HIS A CA 1
ATOM 2864 C C . HIS A 1 380 ? 13.406 -10.497 -5.371 1.00 87.94 380 HIS A C 1
ATOM 2866 O O . HIS A 1 380 ? 13.218 -9.855 -4.336 1.00 87.94 380 HIS A O 1
ATOM 2872 N N . LYS A 1 381 ? 14.628 -10.729 -5.850 1.00 89.00 381 LYS A N 1
ATOM 2873 C CA . LYS A 1 381 ? 15.839 -10.123 -5.295 1.00 89.00 381 LYS A CA 1
ATOM 2874 C C . LYS A 1 381 ? 16.141 -8.835 -6.053 1.00 89.00 381 LYS A C 1
ATOM 2876 O O . LYS A 1 381 ? 16.129 -8.851 -7.276 1.00 89.00 381 LYS A O 1
ATOM 2881 N N . THR A 1 382 ? 16.471 -7.751 -5.359 1.00 89.62 382 THR A N 1
ATOM 2882 C CA . THR A 1 382 ? 16.998 -6.534 -5.995 1.00 89.62 382 THR A CA 1
ATOM 2883 C C . THR A 1 382 ? 18.317 -6.848 -6.699 1.00 89.62 382 THR A C 1
ATOM 2885 O O . THR A 1 382 ? 19.268 -7.306 -6.060 1.00 89.62 382 THR A O 1
ATOM 2888 N N . CYS A 1 383 ? 18.365 -6.635 -8.012 1.00 91.75 383 CYS A N 1
ATOM 2889 C CA . CYS A 1 383 ? 19.556 -6.856 -8.821 1.00 91.75 383 CYS A CA 1
ATOM 2890 C C . CYS A 1 383 ? 20.285 -5.537 -9.063 1.00 91.75 383 CYS A C 1
ATOM 2892 O O . CYS A 1 383 ? 19.677 -4.542 -9.447 1.00 91.75 383 CYS A O 1
ATOM 2894 N N . HIS A 1 384 ? 21.601 -5.555 -8.880 1.00 94.12 384 HIS A N 1
ATOM 2895 C CA . HIS A 1 384 ? 22.469 -4.409 -9.139 1.00 94.12 384 HIS A CA 1
ATOM 2896 C C . HIS A 1 384 ? 23.211 -4.567 -10.459 1.00 94.12 384 HIS A C 1
ATOM 2898 O O . HIS A 1 384 ? 23.472 -5.680 -10.923 1.00 94.12 384 HIS A O 1
ATOM 2904 N N . PHE A 1 385 ? 23.628 -3.452 -11.056 1.00 93.38 385 PHE A N 1
ATOM 2905 C CA . PHE A 1 385 ? 24.327 -3.504 -12.336 1.00 93.38 385 PHE A CA 1
ATOM 2906 C C . PHE A 1 385 ? 25.599 -4.351 -12.245 1.00 93.38 385 PHE A C 1
ATOM 2908 O O . PHE A 1 385 ? 25.906 -5.108 -13.160 1.00 93.38 385 PHE A O 1
ATOM 2915 N N . ASN A 1 386 ? 26.314 -4.278 -11.121 1.00 93.00 386 ASN A N 1
ATOM 2916 C CA . ASN A 1 386 ? 27.587 -4.964 -10.894 1.00 93.00 386 ASN A CA 1
ATOM 2917 C C . ASN A 1 386 ? 27.456 -6.395 -10.333 1.00 93.00 386 ASN A C 1
ATOM 2919 O O . ASN A 1 386 ? 28.429 -6.920 -9.788 1.00 93.00 386 ASN A O 1
ATOM 2923 N N . GLU A 1 387 ? 26.286 -7.034 -10.454 1.00 90.12 387 GLU A N 1
ATOM 2924 C CA . GLU A 1 387 ? 26.087 -8.418 -10.004 1.00 90.12 387 GLU A CA 1
ATOM 2925 C C . GLU A 1 387 ? 27.067 -9.410 -10.685 1.00 90.12 387 GLU A C 1
ATOM 2927 O O . GLU A 1 387 ? 27.455 -9.223 -11.852 1.00 90.12 387 GLU A O 1
ATOM 2932 N N . PRO A 1 388 ? 27.503 -10.476 -9.976 1.00 79.31 388 PRO A N 1
ATOM 2933 C CA . PRO A 1 388 ? 28.422 -11.473 -10.511 1.00 79.31 388 PRO A CA 1
ATOM 2934 C C . PRO A 1 388 ? 27.869 -12.183 -11.749 1.00 79.31 388 PRO A C 1
ATOM 2936 O O . PRO A 1 388 ? 26.717 -12.606 -11.805 1.00 79.31 388 PRO A O 1
ATOM 2939 N N . GLN A 1 389 ? 28.739 -12.382 -12.735 1.00 74.81 389 GLN A N 1
ATOM 2940 C CA . GLN A 1 389 ? 28.369 -12.954 -14.024 1.00 74.81 389 GLN A CA 1
ATOM 2941 C C . GLN A 1 389 ? 28.213 -14.479 -13.932 1.00 74.81 389 GLN A C 1
ATOM 2943 O O . GLN A 1 389 ? 29.198 -15.220 -13.886 1.00 74.81 389 GLN A O 1
ATOM 2948 N N . GLY A 1 390 ? 26.966 -14.951 -13.893 1.00 63.00 390 GLY A N 1
ATOM 2949 C CA . GLY A 1 390 ? 26.608 -16.354 -14.100 1.00 63.00 390 GLY A CA 1
ATOM 2950 C C . GLY A 1 390 ? 26.353 -16.643 -15.580 1.00 63.00 390 GLY A C 1
ATOM 2951 O O . GLY A 1 390 ? 25.784 -15.819 -16.286 1.00 63.00 390 GLY A O 1
ATOM 2952 N N . VAL A 1 391 ? 26.756 -17.818 -16.069 1.00 55.75 391 VAL A N 1
ATOM 2953 C CA . VAL A 1 391 ? 26.478 -18.225 -17.456 1.00 55.75 391 VAL A CA 1
ATOM 2954 C C . VAL A 1 391 ? 25.049 -18.762 -17.534 1.00 55.75 391 VAL A C 1
ATOM 2956 O O . VAL A 1 391 ? 24.797 -19.894 -17.121 1.00 55.75 391 VAL A O 1
ATOM 2959 N N . SER A 1 392 ? 24.121 -17.967 -18.068 1.00 59.72 392 SER A N 1
ATOM 2960 C CA . SER A 1 392 ? 22.774 -18.416 -18.433 1.00 59.72 392 SER A CA 1
ATOM 2961 C C . SER A 1 392 ? 22.627 -18.413 -19.962 1.00 59.72 392 SER A C 1
ATOM 2963 O O . SER A 1 392 ? 23.000 -17.430 -20.605 1.00 59.72 392 SER A O 1
ATOM 2965 N N . PRO A 1 393 ? 22.126 -19.487 -20.603 1.00 65.00 393 PRO A N 1
ATOM 2966 C CA . PRO A 1 393 ? 21.741 -19.426 -22.008 1.00 65.00 393 PRO A CA 1
ATOM 2967 C C . PRO A 1 393 ? 20.586 -18.433 -22.145 1.00 65.00 393 PRO A C 1
ATOM 2969 O O . PRO A 1 393 ? 19.492 -18.735 -21.692 1.00 65.00 393 PRO A O 1
ATOM 2972 N N . ALA A 1 394 ? 20.828 -17.268 -22.751 1.00 72.38 394 ALA A N 1
ATOM 2973 C CA . ALA A 1 394 ? 19.874 -16.161 -22.817 1.00 72.38 394 ALA A CA 1
ATOM 2974 C C . ALA A 1 394 ? 18.597 -16.543 -23.595 1.00 72.38 394 ALA A C 1
ATOM 2976 O O . ALA A 1 394 ? 18.618 -16.532 -24.834 1.00 72.38 394 ALA A O 1
ATOM 2977 N N . PRO A 1 395 ? 17.476 -16.885 -22.926 1.00 86.12 395 PRO A N 1
ATOM 2978 C CA . PRO A 1 395 ? 16.252 -17.265 -23.622 1.00 86.12 395 PRO A CA 1
ATOM 2979 C C . PRO A 1 395 ? 15.486 -16.012 -24.097 1.00 86.12 395 PRO A C 1
ATOM 2981 O O . PRO A 1 395 ? 14.524 -16.114 -24.857 1.00 86.12 395 PRO A O 1
ATOM 2984 N N . VAL A 1 396 ? 15.963 -14.832 -23.689 1.00 92.56 396 VAL A N 1
ATOM 2985 C CA . VAL A 1 396 ? 15.515 -13.487 -24.045 1.00 92.56 396 VAL A CA 1
ATOM 2986 C C . VAL A 1 396 ? 16.755 -12.636 -24.325 1.00 92.56 396 VAL A C 1
ATOM 2988 O O . VAL A 1 396 ? 17.800 -12.863 -23.717 1.00 92.56 396 VAL A O 1
ATOM 2991 N N . ARG A 1 397 ? 16.658 -11.667 -25.235 1.00 92.50 397 ARG A N 1
ATOM 2992 C CA . ARG A 1 397 ? 17.722 -10.694 -25.526 1.00 92.50 397 ARG A CA 1
ATOM 2993 C C . ARG A 1 397 ? 17.172 -9.286 -25.646 1.00 92.50 397 ARG A C 1
ATOM 2995 O O . ARG A 1 397 ? 16.035 -9.113 -26.069 1.00 92.50 397 ARG A O 1
ATOM 3002 N N . ILE A 1 398 ? 18.010 -8.296 -25.367 1.00 94.75 398 ILE A N 1
ATOM 3003 C CA . ILE A 1 398 ? 17.780 -6.900 -25.732 1.00 94.75 398 ILE A CA 1
ATOM 3004 C C . ILE A 1 398 ? 17.901 -6.812 -27.257 1.00 94.75 398 ILE A C 1
ATOM 3006 O O . ILE A 1 398 ? 18.979 -7.037 -27.808 1.00 94.75 398 ILE A O 1
ATOM 3010 N N . ASN A 1 399 ? 16.791 -6.556 -27.943 1.00 95.44 399 ASN A N 1
ATOM 3011 C CA . ASN A 1 399 ? 16.686 -6.591 -29.401 1.00 95.44 399 ASN A CA 1
ATOM 3012 C C . ASN A 1 399 ? 16.861 -5.213 -30.031 1.00 95.44 399 ASN A C 1
ATOM 3014 O O . ASN A 1 399 ? 17.570 -5.077 -31.024 1.00 95.44 399 ASN A O 1
ATOM 3018 N N . GLU A 1 400 ? 16.246 -4.193 -29.443 1.00 95.44 400 GLU A N 1
ATOM 3019 C CA . GLU A 1 400 ? 16.285 -2.839 -29.979 1.00 95.44 400 GLU A CA 1
ATOM 3020 C C . GLU A 1 400 ? 16.281 -1.811 -28.847 1.00 95.44 400 GLU A C 1
ATOM 3022 O O . GLU A 1 400 ? 15.655 -2.017 -27.809 1.00 95.44 400 GLU A O 1
ATOM 3027 N N . VAL A 1 401 ? 17.023 -0.717 -29.019 1.00 95.56 401 VAL A N 1
ATOM 3028 C CA . VAL A 1 401 ? 17.130 0.349 -28.016 1.00 95.56 401 VAL A CA 1
ATOM 3029 C C . VAL A 1 401 ? 17.070 1.713 -28.695 1.00 95.56 401 VAL A C 1
ATOM 3031 O O . VAL A 1 401 ? 17.912 2.061 -29.531 1.00 95.56 401 VAL A O 1
ATOM 3034 N N . ALA A 1 402 ? 16.107 2.528 -28.283 1.00 94.69 402 ALA A N 1
ATOM 3035 C CA . ALA A 1 402 ? 15.955 3.918 -28.693 1.00 94.69 402 ALA A CA 1
ATOM 3036 C C . ALA A 1 402 ? 16.571 4.875 -27.662 1.00 94.69 402 ALA A C 1
ATOM 3038 O O . ALA A 1 402 ? 15.890 5.725 -27.088 1.00 94.69 402 ALA A O 1
ATOM 3039 N N . TRP A 1 403 ? 17.878 4.747 -27.427 1.00 94.06 403 TRP A N 1
ATOM 3040 C CA . TRP A 1 403 ? 18.607 5.522 -26.410 1.00 94.06 403 TRP A CA 1
ATOM 3041 C C . TRP A 1 403 ? 18.614 7.035 -26.666 1.00 94.06 403 TRP A C 1
ATOM 3043 O O . TRP A 1 403 ? 18.840 7.822 -25.760 1.00 94.06 403 TRP A O 1
ATOM 3053 N N . MET A 1 404 ? 18.383 7.464 -27.907 1.00 93.25 404 MET A N 1
ATOM 3054 C CA . MET A 1 404 ? 18.370 8.877 -28.300 1.00 93.25 404 MET A CA 1
ATOM 3055 C C . MET A 1 404 ? 16.997 9.553 -28.156 1.00 93.25 404 MET A C 1
ATOM 3057 O O . MET A 1 404 ? 16.827 10.714 -28.563 1.00 93.25 404 MET A O 1
ATOM 3061 N N . GLY A 1 405 ? 16.003 8.810 -27.675 1.00 89.81 405 GLY A N 1
ATOM 3062 C CA . GLY A 1 405 ? 14.597 9.180 -27.728 1.00 89.81 405 GLY A CA 1
ATOM 3063 C C . GLY A 1 405 ? 14.020 9.170 -29.149 1.00 89.81 405 GLY A C 1
ATOM 3064 O O . GLY A 1 405 ? 14.689 8.832 -30.127 1.00 89.81 405 GLY A O 1
ATOM 3065 N N . ALA A 1 406 ? 12.773 9.608 -29.288 1.00 87.38 406 ALA A N 1
ATOM 3066 C CA . ALA A 1 406 ? 12.070 9.641 -30.566 1.00 87.38 406 ALA A CA 1
ATOM 3067 C C . ALA A 1 406 ? 11.986 11.048 -31.183 1.00 87.38 406 ALA A C 1
ATOM 3069 O O . ALA A 1 406 ? 12.420 12.047 -30.603 1.00 87.38 406 ALA A O 1
ATOM 3070 N N . LEU A 1 407 ? 11.388 11.146 -32.378 1.00 86.06 407 LEU A N 1
ATOM 3071 C CA . LEU A 1 407 ? 11.134 12.427 -33.060 1.00 86.06 407 LEU A CA 1
ATOM 3072 C C . LEU A 1 407 ? 10.252 13.373 -32.235 1.00 86.06 407 LEU A C 1
ATOM 3074 O O . LEU A 1 407 ? 10.426 14.587 -32.294 1.00 86.06 407 LEU A O 1
ATOM 3078 N N . SER A 1 408 ? 9.328 12.817 -31.455 1.00 84.56 408 SER A N 1
ATOM 3079 C CA . SER A 1 408 ? 8.436 13.557 -30.563 1.00 84.56 408 SER A CA 1
ATOM 3080 C C . SER A 1 408 ? 9.150 14.137 -29.337 1.00 84.56 408 SER A C 1
ATOM 3082 O O . SER A 1 408 ? 8.593 15.007 -28.675 1.00 84.56 408 SER A O 1
ATOM 3084 N N . GLY A 1 409 ? 10.364 13.678 -29.005 1.00 86.56 409 GLY A N 1
ATOM 3085 C CA . GLY A 1 409 ? 11.104 14.172 -27.844 1.00 86.56 409 GLY A CA 1
ATOM 3086 C C . GLY A 1 409 ? 12.222 13.243 -27.379 1.00 86.56 409 GLY A C 1
ATOM 3087 O O . GLY A 1 409 ? 12.134 12.023 -27.493 1.00 86.56 409 GLY A O 1
ATOM 3088 N N . ALA A 1 410 ? 13.267 13.840 -26.801 1.00 86.94 410 ALA A N 1
ATOM 3089 C CA . ALA A 1 410 ? 14.449 13.125 -26.312 1.00 86.94 410 ALA A CA 1
ATOM 3090 C C . ALA A 1 410 ? 14.178 12.229 -25.088 1.00 86.94 410 ALA A C 1
ATOM 3092 O O . ALA A 1 410 ? 15.010 11.401 -24.753 1.00 86.94 410 ALA A O 1
ATOM 3093 N N . THR A 1 411 ? 13.031 12.387 -24.423 1.00 85.94 411 THR A N 1
ATOM 3094 C CA . THR A 1 411 ? 12.610 11.553 -23.286 1.00 85.94 411 THR A CA 1
ATOM 3095 C C . THR A 1 411 ? 11.785 10.334 -23.701 1.00 85.94 411 THR A C 1
ATOM 3097 O O . THR A 1 411 ? 11.425 9.538 -22.841 1.00 85.94 411 THR A O 1
ATOM 3100 N N . HIS A 1 412 ? 11.450 10.194 -24.987 1.00 88.19 412 HIS A N 1
ATOM 3101 C CA . HIS A 1 412 ? 10.693 9.054 -25.514 1.00 88.19 412 HIS A CA 1
ATOM 3102 C C . HIS A 1 412 ? 11.650 7.911 -25.868 1.00 88.19 412 HIS A C 1
ATOM 3104 O O . HIS A 1 412 ? 11.877 7.598 -27.038 1.00 88.19 412 HIS A O 1
ATOM 3110 N N . GLU A 1 413 ? 12.302 7.386 -24.835 1.00 91.31 413 GLU A N 1
ATOM 3111 C CA . GLU A 1 413 ? 13.233 6.262 -24.904 1.00 91.31 413 GLU A CA 1
ATOM 3112 C C . GLU A 1 413 ? 12.470 4.952 -24.698 1.00 91.31 413 GLU A C 1
ATOM 3114 O O . GLU A 1 413 ? 11.555 4.876 -23.873 1.00 91.31 413 GLU A O 1
ATOM 3119 N N . TRP A 1 414 ? 12.873 3.911 -25.421 1.00 93.06 414 TRP A N 1
ATOM 3120 C CA . TRP A 1 414 ? 12.291 2.582 -25.292 1.00 93.06 414 TRP A CA 1
ATOM 3121 C C . TRP A 1 414 ? 13.326 1.485 -25.534 1.00 93.06 414 TRP A C 1
ATOM 3123 O O . TRP A 1 414 ? 14.368 1.705 -26.160 1.00 93.06 414 TRP A O 1
ATOM 3133 N N . VAL A 1 415 ? 13.029 0.307 -24.999 1.00 94.94 415 VAL A N 1
ATOM 3134 C CA . VAL A 1 415 ? 13.834 -0.908 -25.102 1.00 94.94 415 VAL A CA 1
ATOM 3135 C C . VAL A 1 415 ? 12.911 -2.040 -25.515 1.00 94.94 415 VAL A C 1
ATOM 3137 O O . VAL A 1 415 ? 11.864 -2.230 -24.909 1.00 94.94 415 VAL A O 1
ATOM 3140 N N . GLU A 1 416 ? 13.293 -2.813 -26.519 1.00 94.88 416 GLU A N 1
ATOM 3141 C CA . GLU A 1 416 ? 12.596 -4.038 -26.883 1.00 94.88 416 GLU A CA 1
ATOM 3142 C C . GLU A 1 416 ? 13.409 -5.256 -26.479 1.00 94.88 416 GLU A C 1
ATOM 3144 O O . GLU A 1 416 ? 14.611 -5.353 -26.738 1.00 94.88 416 GLU A O 1
ATOM 3149 N N . LEU A 1 417 ? 12.718 -6.215 -25.877 1.00 95.50 417 LEU A N 1
ATOM 3150 C CA . LEU A 1 417 ? 13.217 -7.545 -25.604 1.00 95.50 417 LEU A CA 1
ATOM 3151 C C . LEU A 1 417 ? 12.624 -8.530 -26.612 1.00 95.50 417 LEU A C 1
ATOM 3153 O O . LEU A 1 417 ? 11.435 -8.470 -26.918 1.00 95.50 417 LEU A O 1
ATOM 3157 N N . LYS A 1 418 ? 13.440 -9.474 -27.084 1.00 93.88 418 LYS A N 1
ATOM 3158 C CA . LYS A 1 418 ? 13.033 -10.557 -27.983 1.00 93.88 418 LYS A CA 1
ATOM 3159 C C . LYS A 1 418 ? 13.227 -11.905 -27.321 1.00 93.88 418 LYS A C 1
ATOM 3161 O O . LYS A 1 418 ? 14.310 -12.220 -26.821 1.00 93.88 418 LYS A O 1
ATOM 3166 N N . LYS A 1 419 ? 12.185 -12.722 -27.367 1.00 93.12 419 LYS A N 1
ATOM 3167 C CA . LYS A 1 419 ? 12.222 -14.123 -26.979 1.00 93.12 419 LYS A CA 1
ATOM 3168 C C . LYS A 1 419 ? 12.959 -14.939 -28.042 1.00 93.12 419 LYS A C 1
ATOM 3170 O O . LYS A 1 419 ? 12.671 -14.850 -29.230 1.00 93.12 419 LYS A O 1
ATOM 3175 N N . MET A 1 420 ? 13.896 -15.774 -27.604 1.00 90.88 420 MET A N 1
ATOM 3176 C CA . MET A 1 420 ? 14.744 -16.589 -28.484 1.00 90.88 420 MET A CA 1
ATOM 3177 C C . MET A 1 420 ? 14.295 -18.054 -28.576 1.00 90.88 420 MET A C 1
ATOM 3179 O O . MET A 1 420 ? 14.929 -18.853 -29.266 1.00 90.88 420 MET A O 1
ATOM 3183 N N . THR A 1 421 ? 13.228 -18.422 -27.867 1.00 87.94 421 THR A N 1
ATOM 3184 C CA . THR A 1 421 ? 12.702 -19.788 -27.787 1.00 87.94 421 THR A CA 1
ATOM 3185 C C . THR A 1 421 ? 11.240 -19.832 -28.232 1.00 87.94 421 THR A C 1
ATOM 3187 O O . THR A 1 421 ? 10.520 -18.840 -28.157 1.00 87.94 421 THR A O 1
ATOM 3190 N N . ALA A 1 422 ? 10.779 -20.993 -28.700 1.00 85.75 422 ALA A N 1
ATOM 3191 C CA . ALA A 1 422 ? 9.372 -21.177 -29.064 1.00 85.75 422 ALA A CA 1
ATOM 3192 C C . ALA A 1 422 ? 8.457 -21.320 -27.833 1.00 85.75 422 ALA A C 1
ATOM 3194 O O . ALA A 1 422 ? 7.258 -21.061 -27.915 1.00 85.75 422 ALA A O 1
ATOM 3195 N N . GLU A 1 423 ? 9.015 -21.733 -26.694 1.00 85.69 423 GLU A N 1
ATOM 3196 C CA . GLU A 1 423 ? 8.269 -21.962 -25.458 1.00 85.69 423 GLU A CA 1
ATOM 3197 C C . GLU A 1 423 ? 7.812 -20.640 -24.825 1.00 85.69 423 GLU A C 1
ATOM 3199 O O . GLU A 1 423 ? 8.309 -19.559 -25.145 1.00 85.69 423 GLU A O 1
ATOM 3204 N N . ALA A 1 424 ? 6.810 -20.704 -23.950 1.00 86.19 424 ALA A N 1
ATOM 3205 C CA . ALA A 1 424 ? 6.435 -19.551 -23.141 1.00 86.19 424 ALA A CA 1
ATOM 3206 C C . ALA A 1 424 ? 7.502 -19.325 -22.060 1.00 86.19 424 ALA A C 1
ATOM 3208 O O . ALA A 1 424 ? 7.948 -20.277 -21.423 1.00 86.19 424 ALA A O 1
ATOM 3209 N N . ILE A 1 425 ? 7.891 -18.068 -21.842 1.00 88.88 425 ILE A N 1
ATOM 3210 C CA . ILE A 1 425 ? 8.836 -17.689 -20.787 1.00 88.88 425 ILE A CA 1
ATOM 3211 C C . ILE A 1 425 ? 8.100 -16.803 -19.792 1.00 88.88 425 ILE A C 1
ATOM 3213 O O . ILE A 1 425 ? 7.596 -15.739 -20.158 1.00 88.88 425 ILE A O 1
ATOM 3217 N N . ASN A 1 426 ? 8.064 -17.250 -18.539 1.00 88.69 426 ASN A N 1
ATOM 3218 C CA . ASN A 1 426 ? 7.685 -16.414 -17.412 1.00 88.69 426 ASN A CA 1
ATOM 3219 C C . ASN A 1 426 ? 8.908 -15.588 -16.996 1.00 88.69 426 ASN A C 1
ATOM 3221 O O . ASN A 1 426 ? 9.967 -16.151 -16.719 1.00 88.69 426 ASN A O 1
ATOM 3225 N N . ILE A 1 427 ? 8.751 -14.270 -16.983 1.00 91.94 427 ILE A N 1
ATOM 3226 C CA . ILE A 1 427 ? 9.799 -13.305 -16.631 1.00 91.94 427 ILE A CA 1
ATOM 3227 C C . ILE A 1 427 ? 9.447 -12.540 -15.353 1.00 91.94 427 ILE A C 1
ATOM 3229 O O . ILE A 1 427 ? 10.013 -11.492 -15.076 1.00 91.94 427 ILE A O 1
ATOM 3233 N N . THR A 1 428 ? 8.499 -13.049 -14.567 1.00 91.19 428 THR A N 1
ATOM 3234 C CA . THR A 1 428 ? 8.162 -12.497 -13.253 1.00 91.19 428 THR A CA 1
ATOM 3235 C C . THR A 1 428 ? 9.426 -12.383 -12.389 1.00 91.19 428 THR A C 1
ATOM 3237 O O . THR A 1 428 ? 10.2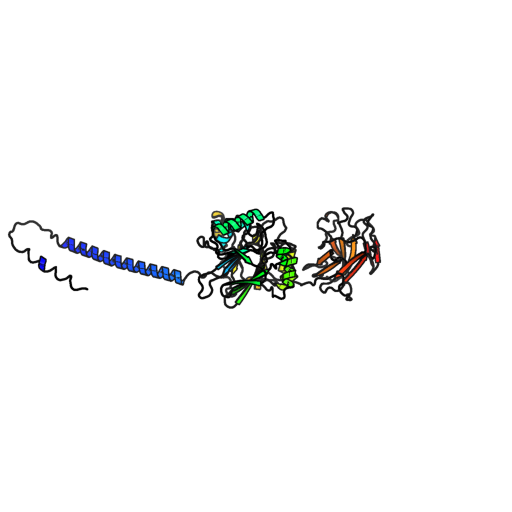04 -13.334 -12.287 1.00 91.19 428 THR A O 1
ATOM 3240 N N . GLY A 1 429 ? 9.631 -11.214 -11.783 1.00 90.81 429 GLY A N 1
ATOM 3241 C CA . GLY A 1 429 ? 10.771 -10.881 -10.929 1.00 90.81 429 GLY A CA 1
ATOM 3242 C C . GLY A 1 429 ? 12.061 -10.511 -11.670 1.00 90.81 429 GLY A C 1
ATOM 3243 O O . GLY A 1 429 ? 13.029 -10.075 -11.042 1.00 90.81 429 GLY A O 1
ATOM 3244 N N . TRP A 1 430 ? 12.091 -10.642 -13.001 1.00 93.56 430 TRP A N 1
ATOM 3245 C CA . TRP A 1 43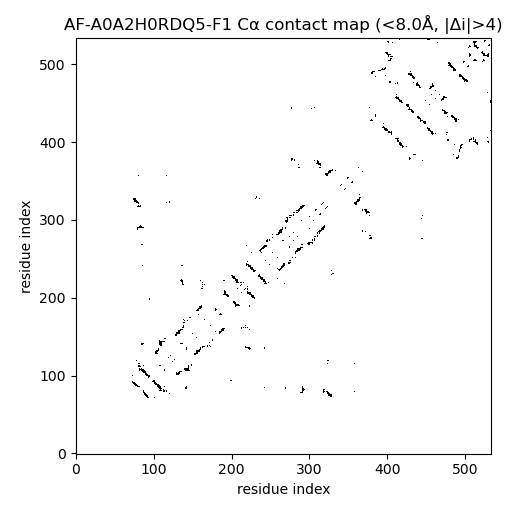0 ? 13.231 -10.207 -13.810 1.00 93.56 430 TRP A CA 1
ATOM 3246 C C . TRP A 1 430 ? 13.383 -8.690 -13.744 1.00 93.56 430 TRP A C 1
ATOM 3248 O O . TRP A 1 430 ? 12.418 -7.969 -13.471 1.00 93.56 430 TRP A O 1
ATOM 3258 N N . GLN A 1 431 ? 14.592 -8.199 -14.021 1.00 93.94 431 GLN A N 1
ATOM 3259 C CA . GLN A 1 431 ? 14.910 -6.777 -13.920 1.00 93.94 431 GLN A CA 1
ATOM 3260 C C . GLN A 1 431 ? 15.785 -6.289 -15.073 1.00 93.94 431 GLN A C 1
ATOM 3262 O O . GLN A 1 431 ? 16.769 -6.936 -15.427 1.00 93.94 431 GLN A O 1
ATOM 3267 N N . LEU A 1 432 ? 15.453 -5.124 -15.636 1.00 95.31 432 LEU A N 1
ATOM 3268 C CA . LEU A 1 432 ? 16.346 -4.374 -16.523 1.00 95.31 432 LEU A CA 1
ATOM 3269 C C . LEU A 1 432 ? 16.975 -3.226 -15.732 1.00 95.31 432 LEU A C 1
ATOM 3271 O O . LEU A 1 432 ? 16.256 -2.372 -15.213 1.00 95.31 432 LEU A O 1
ATOM 3275 N N . VAL A 1 433 ? 18.305 -3.211 -15.664 1.00 95.50 433 VAL A N 1
ATOM 3276 C CA . VAL A 1 433 ? 19.084 -2.268 -14.854 1.00 95.50 433 VAL A CA 1
ATOM 3277 C C . VAL A 1 433 ? 20.127 -1.573 -15.724 1.00 95.50 433 VAL A C 1
ATOM 3279 O O . VAL A 1 433 ? 20.811 -2.235 -16.511 1.00 95.50 433 VAL A O 1
ATOM 3282 N N . ASN A 1 434 ? 20.271 -0.251 -15.599 1.00 95.19 434 ASN A N 1
ATOM 3283 C CA . ASN A 1 434 ? 21.372 0.483 -16.232 1.00 95.19 434 ASN A CA 1
ATOM 3284 C C . ASN A 1 434 ? 22.549 0.751 -15.279 1.00 95.19 434 ASN A C 1
ATOM 3286 O O . ASN A 1 434 ? 22.455 0.540 -14.075 1.00 95.19 434 ASN A O 1
ATOM 3290 N N . GLU A 1 435 ? 23.669 1.238 -15.813 1.00 94.12 435 GLU A N 1
ATOM 3291 C CA . GLU A 1 435 ? 24.934 1.346 -15.067 1.00 94.12 435 GLU A CA 1
ATOM 3292 C C . GLU A 1 435 ? 24.888 2.327 -13.889 1.00 94.12 435 GLU A C 1
ATOM 3294 O O . GLU A 1 435 ? 25.572 2.124 -12.888 1.00 94.12 435 GLU A O 1
ATOM 3299 N N . ASN A 1 436 ? 24.068 3.379 -13.977 1.00 90.62 436 ASN A N 1
ATOM 3300 C CA . ASN A 1 436 ? 23.850 4.310 -12.863 1.00 90.62 436 ASN A CA 1
ATOM 3301 C C . ASN A 1 436 ? 22.653 3.939 -11.969 1.00 90.62 436 ASN A C 1
ATOM 3303 O O . ASN A 1 436 ? 22.306 4.727 -11.089 1.00 90.62 436 ASN A O 1
ATOM 3307 N N . GLU A 1 437 ? 22.021 2.792 -12.234 1.00 90.94 437 GLU A N 1
ATOM 3308 C CA . GLU A 1 437 ? 20.870 2.228 -11.516 1.00 90.94 437 GLU A CA 1
ATOM 3309 C C . GLU A 1 437 ? 19.655 3.170 -11.424 1.00 90.94 437 GLU A C 1
ATOM 3311 O O . GLU A 1 437 ? 18.780 3.005 -10.579 1.00 90.94 437 GLU A O 1
ATOM 3316 N N . ARG A 1 438 ? 19.563 4.173 -12.311 1.00 87.12 438 ARG A N 1
ATOM 3317 C CA . ARG A 1 438 ? 18.378 5.042 -12.418 1.00 87.12 438 ARG A CA 1
ATOM 3318 C C . ARG A 1 438 ? 17.285 4.437 -13.280 1.00 87.12 438 ARG A C 1
ATOM 3320 O O . ARG A 1 438 ? 16.132 4.818 -13.118 1.00 87.12 438 ARG A O 1
ATOM 3327 N N . VAL A 1 439 ? 17.655 3.568 -14.218 1.00 86.88 439 VAL A N 1
ATOM 3328 C CA . VAL A 1 439 ? 16.727 2.700 -14.936 1.00 86.88 439 VAL A CA 1
ATOM 3329 C C . VAL A 1 439 ? 16.706 1.379 -14.207 1.00 86.88 439 VAL A C 1
ATOM 3331 O O . VAL A 1 439 ? 17.675 0.627 -14.268 1.00 86.88 439 VAL A O 1
ATOM 3334 N N . HIS A 1 440 ? 15.593 1.124 -13.529 1.00 86.50 440 HIS A N 1
ATOM 3335 C CA . HIS A 1 440 ? 15.331 -0.130 -12.844 1.00 86.50 440 HIS A CA 1
ATOM 3336 C C . HIS A 1 440 ? 13.896 -0.558 -13.131 1.00 86.50 440 HIS A C 1
ATOM 3338 O O . HIS A 1 440 ? 12.943 -0.082 -12.520 1.00 86.50 440 HIS A O 1
ATOM 3344 N N . ALA A 1 441 ? 13.739 -1.412 -14.136 1.00 90.31 441 ALA A N 1
ATOM 3345 C CA . ALA A 1 441 ? 12.443 -1.928 -14.541 1.00 90.31 441 ALA A CA 1
ATOM 3346 C C . ALA A 1 441 ? 12.230 -3.311 -13.926 1.00 90.31 441 ALA A C 1
ATOM 3348 O O . ALA A 1 441 ? 12.988 -4.225 -14.245 1.00 90.31 441 ALA A O 1
ATOM 3349 N N . LEU A 1 442 ? 11.216 -3.466 -13.074 1.00 89.88 442 LEU A N 1
ATOM 3350 C CA . LEU A 1 442 ? 10.826 -4.747 -12.481 1.00 89.88 442 LEU A CA 1
ATOM 3351 C C . LEU A 1 442 ? 9.656 -5.354 -13.258 1.00 89.88 442 LEU A C 1
ATOM 3353 O O . LEU A 1 442 ? 8.588 -4.749 -13.352 1.00 89.88 442 LEU A O 1
ATOM 3357 N N . PHE A 1 443 ? 9.833 -6.574 -13.755 1.00 91.31 443 PHE A N 1
ATOM 3358 C CA . PHE A 1 443 ? 8.749 -7.358 -14.338 1.00 91.31 443 PHE A CA 1
ATOM 3359 C C . PHE A 1 443 ? 7.891 -7.966 -13.221 1.00 91.31 443 PHE A C 1
ATOM 3361 O O . PHE A 1 443 ? 8.296 -8.922 -12.566 1.00 91.31 443 PHE A O 1
ATOM 3368 N N . THR A 1 444 ? 6.704 -7.406 -12.991 1.00 88.44 444 THR A N 1
ATOM 3369 C CA . THR A 1 444 ? 5.810 -7.795 -11.885 1.00 88.44 444 THR A CA 1
ATOM 3370 C C . THR A 1 444 ? 5.148 -9.161 -12.098 1.00 88.44 444 THR A C 1
ATOM 3372 O O . THR A 1 444 ? 5.259 -9.766 -13.168 1.00 88.44 444 THR A O 1
ATOM 3375 N N . GLN A 1 445 ? 4.414 -9.653 -11.100 1.00 87.94 445 GLN A N 1
ATOM 3376 C CA . GLN A 1 445 ? 3.697 -10.929 -11.146 1.00 87.94 445 GLN A CA 1
ATOM 3377 C C . GLN A 1 445 ? 2.873 -11.115 -12.415 1.00 87.94 445 GLN A C 1
ATOM 3379 O O . GLN A 1 445 ? 2.099 -10.245 -12.812 1.00 87.94 445 GLN A O 1
ATOM 3384 N N . GLY A 1 446 ? 3.017 -12.294 -13.019 1.00 85.44 446 GLY A N 1
ATOM 3385 C CA . GLY A 1 446 ? 2.304 -12.654 -14.241 1.00 85.44 446 GLY A CA 1
ATOM 3386 C C . GLY A 1 446 ? 2.961 -12.130 -15.517 1.00 85.44 446 GLY A C 1
ATOM 3387 O O . GLY A 1 446 ? 2.478 -12.449 -16.602 1.00 85.44 446 GLY A O 1
ATOM 3388 N N . SER A 1 447 ? 4.069 -11.384 -15.417 1.00 89.06 447 SER A N 1
ATOM 3389 C CA . SER A 1 447 ? 4.819 -10.929 -16.589 1.00 89.06 447 SER A CA 1
ATOM 3390 C C . SER A 1 447 ? 5.334 -12.117 -17.396 1.00 89.06 447 SER A C 1
ATOM 3392 O O . SER A 1 447 ? 6.104 -12.953 -16.913 1.00 89.06 447 SER A O 1
ATOM 3394 N N . ALA A 1 448 ? 4.915 -12.180 -18.653 1.00 90.44 448 ALA A N 1
ATOM 3395 C CA . ALA A 1 448 ? 5.304 -13.208 -19.602 1.00 90.44 448 ALA A CA 1
ATOM 3396 C C . ALA A 1 448 ? 5.286 -12.641 -21.022 1.00 90.44 448 ALA A C 1
ATOM 3398 O O . ALA A 1 448 ? 4.593 -11.668 -21.320 1.00 90.44 448 ALA A O 1
ATOM 3399 N N . PHE A 1 449 ? 6.021 -13.288 -21.920 1.00 90.06 449 PHE A N 1
ATOM 3400 C CA . PHE A 1 449 ? 5.963 -12.972 -23.345 1.00 90.06 449 PHE A CA 1
ATOM 3401 C C . PHE A 1 449 ? 4.626 -13.435 -23.948 1.00 90.06 449 PHE A C 1
ATOM 3403 O O . PHE A 1 449 ? 4.382 -14.637 -24.069 1.00 90.06 449 PHE A O 1
ATOM 3410 N N . THR A 1 450 ? 3.773 -12.489 -24.355 1.00 81.38 450 THR A N 1
ATOM 3411 C CA . THR A 1 450 ? 2.526 -12.749 -25.109 1.00 81.38 450 THR A CA 1
ATOM 3412 C C . THR A 1 450 ? 2.759 -12.839 -26.621 1.00 81.38 450 THR A C 1
ATOM 3414 O O . THR A 1 450 ? 1.944 -13.409 -27.346 1.00 81.38 450 THR A O 1
ATOM 3417 N N . SER A 1 451 ? 3.893 -12.312 -27.089 1.00 86.81 451 SER A N 1
ATOM 3418 C CA . SER A 1 451 ? 4.410 -12.414 -28.455 1.00 86.81 451 SER A CA 1
ATOM 3419 C C . SER A 1 451 ? 5.908 -12.752 -28.423 1.00 86.81 451 SER A C 1
ATOM 3421 O O . SER A 1 451 ? 6.460 -13.011 -27.355 1.00 86.81 451 SER A O 1
ATOM 3423 N N . ASP A 1 452 ? 6.595 -12.745 -29.566 1.00 91.56 452 ASP A N 1
ATOM 3424 C CA . ASP A 1 452 ? 8.059 -12.887 -29.583 1.00 91.56 452 ASP A CA 1
ATOM 3425 C C . ASP A 1 452 ? 8.788 -11.641 -29.052 1.00 91.56 452 ASP A C 1
ATOM 3427 O O . ASP A 1 452 ? 9.990 -11.703 -28.800 1.00 91.56 452 ASP A O 1
ATOM 3431 N N . PHE A 1 453 ? 8.069 -10.534 -28.837 1.00 92.19 453 PHE A N 1
ATOM 3432 C CA . PHE A 1 453 ? 8.618 -9.243 -28.431 1.00 92.19 453 PHE A CA 1
ATOM 3433 C C . PHE A 1 453 ? 7.879 -8.651 -27.232 1.00 92.19 453 PHE A C 1
ATOM 3435 O O . PHE A 1 453 ? 6.680 -8.882 -27.052 1.00 92.19 453 PHE A O 1
ATOM 3442 N N . LEU A 1 454 ? 8.609 -7.867 -26.444 1.00 92.69 454 LEU A N 1
ATOM 3443 C CA . LEU A 1 454 ? 8.098 -7.074 -25.330 1.00 92.69 454 LEU A CA 1
ATOM 3444 C C . LEU A 1 454 ? 8.791 -5.713 -25.350 1.00 92.69 454 LEU A C 1
ATOM 3446 O O . LEU A 1 454 ? 10.018 -5.649 -25.405 1.00 92.69 454 LEU A O 1
ATOM 3450 N N . ILE A 1 455 ? 8.016 -4.638 -25.293 1.00 91.81 455 ILE A N 1
ATOM 3451 C CA . ILE A 1 455 ? 8.492 -3.262 -25.343 1.00 91.81 455 ILE A CA 1
ATOM 3452 C C . ILE A 1 455 ? 8.368 -2.618 -23.962 1.00 91.81 455 ILE A C 1
ATOM 3454 O O . ILE A 1 455 ? 7.318 -2.623 -23.322 1.00 91.81 455 ILE A O 1
ATOM 3458 N N . LEU A 1 456 ? 9.469 -2.021 -23.522 1.00 91.69 456 LEU A N 1
ATOM 3459 C CA . LEU A 1 456 ? 9.557 -1.195 -22.336 1.00 91.69 456 LEU A CA 1
ATOM 3460 C C . LEU A 1 456 ? 9.703 0.257 -22.775 1.00 91.69 456 LEU A C 1
ATOM 3462 O O . LEU A 1 456 ? 10.558 0.567 -23.604 1.00 91.69 456 LEU A O 1
ATOM 3466 N N . AL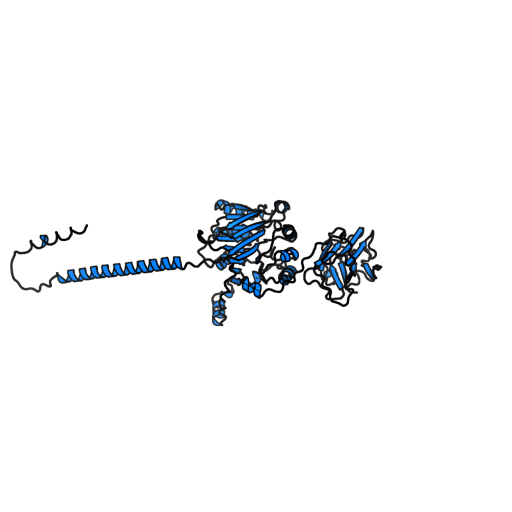A A 1 457 ? 8.920 1.154 -22.193 1.00 89.06 457 ALA A N 1
ATOM 3467 C CA . ALA A 1 457 ? 8.945 2.575 -22.516 1.00 89.06 457 ALA A CA 1
ATOM 3468 C C . ALA A 1 457 ? 9.181 3.424 -21.267 1.00 89.06 457 ALA A C 1
ATOM 3470 O O . ALA A 1 457 ? 8.842 3.026 -20.157 1.00 89.06 457 ALA A O 1
ATOM 3471 N N . ARG A 1 458 ? 9.772 4.608 -21.412 1.00 84.31 458 ARG A N 1
ATOM 3472 C CA . ARG A 1 458 ? 10.105 5.445 -20.250 1.00 84.31 458 ARG A CA 1
ATOM 3473 C C . ARG A 1 458 ? 8.886 6.115 -19.599 1.00 84.31 458 ARG A C 1
ATOM 3475 O O . ARG A 1 458 ? 8.930 6.526 -18.442 1.00 84.31 458 ARG A O 1
ATOM 3482 N N . ASN A 1 459 ? 7.799 6.330 -20.334 1.00 71.19 459 ASN A N 1
ATOM 3483 C CA . ASN A 1 459 ? 6.607 6.964 -19.774 1.00 71.19 459 ASN A CA 1
ATOM 3484 C C . ASN A 1 459 ? 5.332 6.576 -20.533 1.00 71.19 459 ASN A C 1
ATOM 3486 O O . ASN A 1 459 ? 5.360 6.144 -21.679 1.00 71.19 459 ASN A O 1
ATOM 3490 N N . THR A 1 460 ? 4.183 6.773 -19.888 1.00 61.88 460 THR A N 1
ATOM 3491 C CA . THR A 1 460 ? 2.858 6.496 -20.468 1.00 61.88 460 THR A CA 1
ATOM 3492 C C . THR A 1 460 ? 2.447 7.490 -21.561 1.00 61.88 460 THR A C 1
ATOM 3494 O O . THR A 1 460 ? 1.454 7.258 -22.251 1.00 61.88 460 THR A O 1
ATOM 3497 N N . ALA A 1 461 ? 3.191 8.589 -21.755 1.00 54.56 461 ALA A N 1
ATOM 3498 C CA . ALA A 1 461 ? 2.908 9.578 -22.795 1.00 54.56 461 ALA A CA 1
ATOM 3499 C C . ALA A 1 461 ? 3.350 9.123 -24.202 1.00 54.56 461 ALA A C 1
ATOM 3501 O O . ALA A 1 461 ? 3.068 9.816 -25.183 1.00 54.56 461 ALA A O 1
ATOM 3502 N N . ASP A 1 462 ? 3.902 7.912 -24.344 1.00 54.75 462 ASP A N 1
ATOM 3503 C CA . ASP A 1 462 ? 4.296 7.297 -25.621 1.00 54.75 462 ASP A CA 1
ATOM 3504 C C . ASP A 1 462 ? 3.124 6.871 -26.537 1.00 54.75 462 ASP A C 1
ATOM 3506 O O . ASP A 1 462 ? 3.296 6.136 -27.512 1.00 54.75 462 ASP A O 1
ATOM 3510 N N . THR A 1 463 ? 1.940 7.464 -26.343 1.00 48.81 463 THR A N 1
ATOM 3511 C CA . THR A 1 463 ? 0.922 7.613 -27.404 1.00 48.81 463 THR A CA 1
ATOM 3512 C C . THR A 1 463 ? 1.500 8.193 -28.705 1.00 48.81 463 THR A C 1
ATOM 3514 O O . THR A 1 463 ? 0.984 7.909 -29.783 1.00 48.81 463 THR A O 1
ATOM 3517 N N . ALA A 1 464 ? 2.605 8.947 -28.629 1.00 47.97 464 ALA A N 1
ATOM 3518 C CA . ALA A 1 464 ? 3.321 9.484 -29.785 1.00 47.97 464 ALA A CA 1
ATOM 3519 C C . ALA A 1 464 ? 4.096 8.433 -30.611 1.00 47.97 464 ALA A C 1
ATOM 3521 O O . ALA A 1 464 ? 4.484 8.743 -31.737 1.00 47.97 464 ALA A O 1
ATOM 3522 N N . LEU A 1 465 ? 4.327 7.220 -30.085 1.00 61.38 465 LEU A N 1
ATOM 3523 C CA . LEU A 1 465 ? 5.087 6.165 -30.774 1.00 61.38 465 LEU A CA 1
ATOM 3524 C C . LEU A 1 465 ? 4.239 4.970 -31.219 1.00 61.38 465 LEU A C 1
ATOM 3526 O O . LEU A 1 465 ? 4.684 4.211 -32.074 1.00 61.38 465 LEU A O 1
ATOM 3530 N N . GLY A 1 466 ? 3.027 4.802 -30.675 1.00 69.38 466 GLY A N 1
ATOM 3531 C CA . GLY A 1 466 ? 2.119 3.716 -31.072 1.00 69.38 466 GLY A CA 1
ATOM 3532 C C . GLY A 1 466 ? 2.672 2.308 -30.810 1.00 69.38 466 GLY A C 1
ATOM 3533 O O . GLY A 1 466 ? 2.296 1.374 -31.509 1.00 69.38 466 GLY A O 1
ATOM 3534 N N . LEU A 1 467 ? 3.585 2.166 -29.843 1.00 73.56 467 LEU A N 1
ATOM 3535 C CA . LEU A 1 467 ? 4.322 0.921 -29.585 1.00 73.56 467 LEU A CA 1
ATOM 3536 C C . LEU A 1 467 ? 3.529 -0.118 -28.779 1.00 73.56 467 LEU A C 1
ATOM 3538 O O . LEU A 1 467 ? 3.890 -1.293 -28.796 1.00 73.56 467 LEU A O 1
ATOM 3542 N N . GLU A 1 468 ? 2.467 0.311 -28.085 1.00 79.69 468 GLU A N 1
ATOM 3543 C CA . GLU A 1 468 ? 1.732 -0.512 -27.110 1.00 79.69 468 GLU A CA 1
ATOM 3544 C C . GLU A 1 468 ? 2.693 -1.140 -26.083 1.00 79.69 468 GLU A C 1
ATOM 3546 O O . GLU A 1 468 ? 2.790 -2.358 -25.974 1.00 79.69 468 GLU A O 1
ATOM 3551 N N . ALA A 1 469 ? 3.460 -0.294 -25.382 1.00 82.56 469 ALA A N 1
ATOM 3552 C CA . ALA A 1 469 ? 4.467 -0.747 -24.426 1.00 82.56 469 ALA A CA 1
ATOM 3553 C C . ALA A 1 469 ? 3.837 -1.544 -23.277 1.00 82.56 469 ALA A C 1
ATOM 3555 O O . ALA A 1 469 ? 2.907 -1.075 -22.618 1.00 82.56 469 ALA A O 1
ATOM 3556 N N . GLU A 1 470 ? 4.377 -2.732 -23.022 1.00 84.88 470 GLU A N 1
ATOM 3557 C CA . GLU A 1 470 ? 3.910 -3.641 -21.980 1.00 84.88 470 GLU A CA 1
ATOM 3558 C C . GLU A 1 470 ? 4.417 -3.254 -20.584 1.00 84.88 470 GLU A C 1
ATOM 3560 O O . GLU A 1 470 ? 3.829 -3.661 -19.583 1.00 84.88 470 GLU A O 1
ATOM 3565 N N . LEU A 1 471 ? 5.495 -2.468 -20.493 1.00 85.56 471 LEU A N 1
ATOM 3566 C CA . LEU A 1 471 ? 6.053 -2.026 -19.217 1.00 85.56 471 LEU A CA 1
ATOM 3567 C C . LEU A 1 471 ? 6.597 -0.599 -19.300 1.00 85.56 471 LEU A C 1
ATOM 3569 O O . LEU A 1 471 ? 7.196 -0.204 -20.300 1.00 85.56 471 LEU A O 1
ATOM 3573 N N . ILE A 1 472 ? 6.430 0.162 -18.215 1.00 82.94 472 ILE A N 1
ATOM 3574 C CA . ILE A 1 472 ? 6.990 1.508 -18.080 1.00 82.94 472 ILE A CA 1
ATOM 3575 C C . ILE A 1 472 ? 8.159 1.509 -17.092 1.00 82.94 472 ILE A C 1
ATOM 3577 O O . ILE A 1 472 ? 8.011 1.034 -15.968 1.00 82.94 472 ILE A O 1
ATOM 3581 N N . PHE A 1 473 ? 9.305 2.062 -17.492 1.00 85.50 473 PHE A N 1
ATOM 3582 C CA . PHE A 1 473 ? 10.484 2.225 -16.636 1.00 85.50 473 PHE A CA 1
ATOM 3583 C C . PHE A 1 473 ? 10.774 3.700 -16.343 1.00 85.50 473 PHE A C 1
ATOM 3585 O O . PHE A 1 473 ? 10.451 4.576 -17.135 1.00 85.50 473 PHE A O 1
ATOM 3592 N N . THR A 1 474 ? 11.414 3.997 -15.215 1.00 81.00 474 THR A N 1
ATOM 3593 C CA . THR A 1 474 ? 11.870 5.353 -14.863 1.00 81.00 474 THR A CA 1
ATOM 3594 C C . THR A 1 474 ? 13.372 5.507 -15.118 1.00 81.00 474 THR A C 1
ATOM 3596 O O . THR A 1 474 ? 14.054 4.537 -15.416 1.00 81.00 474 THR A O 1
ATOM 3599 N N . GLY A 1 475 ? 13.905 6.731 -15.054 1.00 85.62 475 GLY A N 1
ATOM 3600 C CA . GLY A 1 475 ? 15.311 7.001 -15.395 1.00 85.62 475 GLY A CA 1
ATOM 3601 C C . GLY A 1 475 ? 15.526 7.328 -16.872 1.00 85.62 475 GLY A C 1
ATOM 3602 O O . GLY A 1 475 ? 14.574 7.396 -17.636 1.00 85.62 475 GLY A O 1
ATOM 3603 N N . ALA A 1 476 ? 16.766 7.628 -17.258 1.00 88.69 476 ALA A N 1
ATOM 3604 C CA . ALA A 1 476 ? 17.140 8.028 -18.618 1.00 88.69 476 ALA A CA 1
ATOM 3605 C C . ALA A 1 476 ? 18.344 7.217 -19.091 1.00 88.69 476 ALA A C 1
ATOM 3607 O O . ALA A 1 476 ? 19.224 6.921 -18.277 1.00 88.69 476 ALA A O 1
ATOM 3608 N N . LEU A 1 477 ? 18.424 6.936 -20.390 1.00 92.25 477 LEU A N 1
ATOM 3609 C CA . LEU A 1 477 ? 19.602 6.317 -20.985 1.00 92.25 477 LEU A CA 1
ATOM 3610 C C . LEU A 1 477 ? 20.609 7.414 -21.341 1.00 92.25 477 LEU A C 1
ATOM 3612 O O . LEU A 1 477 ? 20.296 8.395 -22.013 1.00 92.25 477 LEU A O 1
ATOM 3616 N N . ARG A 1 478 ? 21.852 7.294 -20.868 1.00 93.12 478 ARG A N 1
ATOM 3617 C CA . ARG A 1 478 ? 22.904 8.237 -21.269 1.00 93.12 478 ARG A CA 1
ATOM 3618 C C . ARG A 1 478 ? 23.372 7.930 -22.690 1.00 93.12 478 ARG A C 1
ATOM 3620 O O . ARG A 1 478 ? 23.431 6.782 -23.117 1.00 93.12 478 ARG A O 1
ATOM 3627 N N . ASN A 1 479 ? 23.778 8.970 -23.417 1.00 91.12 479 ASN A N 1
ATOM 3628 C CA . ASN A 1 479 ? 24.296 8.832 -24.785 1.00 91.12 479 ASN A CA 1
ATOM 3629 C C . ASN A 1 479 ? 25.687 8.170 -24.851 1.00 91.12 479 ASN A C 1
ATOM 3631 O O . ASN A 1 479 ? 26.119 7.784 -25.937 1.00 91.12 479 ASN A O 1
ATOM 3635 N N . ALA A 1 480 ? 26.397 8.107 -23.723 1.00 93.00 480 ALA A N 1
ATOM 3636 C CA . ALA A 1 480 ? 27.755 7.596 -23.612 1.00 93.00 480 ALA A CA 1
ATOM 3637 C C . ALA A 1 480 ? 28.040 7.088 -22.192 1.00 93.00 480 ALA A C 1
ATOM 3639 O O . ALA A 1 480 ? 27.356 7.509 -21.253 1.00 93.00 480 ALA A O 1
ATOM 3640 N N . ASP A 1 481 ? 29.064 6.240 -22.067 1.00 94.38 481 ASP A N 1
ATOM 3641 C CA . ASP A 1 481 ? 29.548 5.647 -20.811 1.00 94.38 481 ASP A CA 1
ATOM 3642 C C . ASP A 1 481 ? 28.390 5.084 -19.973 1.00 94.38 481 ASP A C 1
ATOM 3644 O O . ASP A 1 481 ? 28.124 5.542 -18.860 1.00 94.38 481 ASP A O 1
ATOM 3648 N N . GLU A 1 482 ? 27.642 4.169 -20.592 1.00 94.56 482 GLU A N 1
ATOM 3649 C CA . GLU A 1 482 ? 26.405 3.576 -20.080 1.00 94.56 482 GLU A CA 1
ATOM 3650 C C . GLU A 1 482 ? 26.371 2.074 -20.378 1.00 94.56 482 GLU A C 1
ATOM 3652 O O . GLU A 1 482 ? 27.037 1.585 -21.293 1.00 94.56 482 GLU A O 1
ATOM 3657 N N . GLY A 1 483 ? 25.519 1.337 -19.677 1.00 94.56 483 GLY A N 1
ATOM 3658 C CA . GLY A 1 483 ? 25.164 -0.022 -20.061 1.00 94.56 483 GLY A CA 1
ATOM 3659 C C . GLY A 1 483 ? 23.755 -0.388 -19.634 1.00 94.56 483 GLY A C 1
ATOM 3660 O O . GLY A 1 483 ? 23.173 0.261 -18.772 1.00 94.56 483 GLY A O 1
ATOM 3661 N N . LEU A 1 484 ? 23.220 -1.438 -20.246 1.00 95.31 484 LEU A N 1
ATOM 3662 C CA . LEU A 1 484 ? 21.973 -2.088 -19.866 1.00 95.31 484 LEU A CA 1
ATOM 3663 C C . LEU A 1 484 ? 22.238 -3.565 -19.619 1.00 95.31 484 LEU A C 1
ATOM 3665 O O . LEU A 1 484 ? 22.877 -4.228 -20.437 1.00 95.31 484 LEU A O 1
ATOM 3669 N N . ARG A 1 485 ? 21.712 -4.070 -18.506 1.00 95.31 485 ARG A N 1
ATOM 3670 C CA . ARG A 1 485 ? 21.767 -5.476 -18.116 1.00 95.31 485 ARG A CA 1
ATOM 3671 C C . ARG A 1 485 ? 20.371 -5.974 -17.791 1.00 95.31 485 ARG A C 1
ATOM 3673 O O . ARG A 1 485 ? 19.659 -5.366 -16.997 1.00 95.31 485 ARG A O 1
ATOM 3680 N N . LEU A 1 486 ? 19.995 -7.077 -18.423 1.00 94.81 486 LEU A N 1
ATOM 3681 C CA . LEU A 1 486 ? 18.792 -7.832 -18.108 1.00 94.81 486 LEU A CA 1
ATOM 3682 C C . LEU A 1 486 ? 19.178 -8.977 -17.174 1.00 94.81 486 LEU A C 1
ATOM 3684 O O . LEU A 1 486 ? 20.053 -9.776 -17.510 1.00 94.81 486 LEU A O 1
ATOM 3688 N N . PHE A 1 487 ? 18.512 -9.067 -16.032 1.00 94.00 487 PHE A N 1
ATOM 3689 C CA . PHE A 1 487 ? 18.711 -10.099 -15.024 1.00 94.00 487 PHE A CA 1
ATOM 3690 C C . PHE A 1 487 ? 17.453 -10.945 -14.853 1.00 94.00 487 PHE A C 1
ATOM 3692 O O . PHE A 1 487 ? 16.336 -10.432 -14.958 1.00 94.00 487 PHE A O 1
ATOM 3699 N N . ASP A 1 488 ? 17.638 -12.233 -14.561 1.00 91.81 488 ASP A N 1
ATOM 3700 C CA . ASP A 1 488 ? 16.548 -13.080 -14.083 1.00 91.81 488 ASP A CA 1
ATOM 3701 C C . ASP A 1 488 ? 16.266 -12.859 -12.587 1.00 91.81 488 ASP A C 1
ATOM 3703 O O . ASP A 1 488 ? 16.945 -12.079 -11.919 1.00 91.81 488 ASP A O 1
ATOM 3707 N N . ASN A 1 489 ? 15.254 -13.547 -12.052 1.00 90.44 489 ASN A N 1
ATOM 3708 C CA . ASN A 1 489 ? 14.814 -13.380 -10.664 1.00 90.44 489 ASN A CA 1
ATOM 3709 C C . ASN A 1 489 ? 15.875 -13.778 -9.612 1.00 90.44 489 ASN A C 1
ATOM 3711 O O . ASN A 1 489 ? 15.787 -13.379 -8.451 1.00 90.44 489 ASN A O 1
ATOM 3715 N N . GLU A 1 490 ? 16.902 -14.540 -10.004 1.00 89.62 490 GLU A N 1
ATOM 3716 C CA . GLU A 1 490 ? 18.044 -14.887 -9.152 1.00 89.62 490 GLU A CA 1
ATOM 3717 C C . GLU A 1 490 ? 19.242 -13.942 -9.354 1.00 89.62 490 GLU A C 1
ATOM 3719 O O . GLU A 1 490 ? 20.342 -14.211 -8.862 1.00 89.62 490 GLU A O 1
ATOM 3724 N N . CYS A 1 491 ? 19.040 -12.833 -10.068 1.00 91.94 491 CYS A N 1
ATOM 3725 C CA . CYS A 1 491 ? 20.063 -11.876 -10.476 1.00 91.94 491 CYS A CA 1
ATOM 3726 C C . CYS A 1 491 ? 21.200 -12.484 -11.306 1.00 91.94 491 CYS A C 1
ATOM 3728 O O . CYS A 1 491 ? 22.333 -12.000 -11.273 1.00 91.94 491 CYS A O 1
ATOM 3730 N N . ARG A 1 492 ? 20.923 -13.540 -12.082 1.00 91.62 492 ARG A N 1
ATOM 3731 C CA . ARG A 1 492 ? 21.873 -14.041 -13.082 1.00 91.62 492 ARG A CA 1
ATOM 3732 C C . ARG A 1 492 ? 21.719 -13.218 -14.353 1.00 91.62 492 ARG A C 1
ATOM 3734 O O . ARG A 1 492 ? 20.598 -12.917 -14.767 1.00 91.62 492 ARG A O 1
ATOM 3741 N N . LEU A 1 493 ? 22.842 -12.858 -14.977 1.00 92.94 493 LEU A N 1
ATOM 3742 C CA . LEU A 1 493 ? 22.810 -12.091 -16.219 1.00 92.94 493 LEU A CA 1
ATOM 3743 C C . LEU A 1 493 ? 22.133 -12.908 -17.330 1.00 92.94 493 LEU A C 1
ATOM 3745 O O . LEU A 1 493 ? 22.521 -14.046 -17.607 1.00 92.94 493 LEU A O 1
ATOM 3749 N N . VAL A 1 494 ? 21.144 -12.294 -17.974 1.00 92.88 494 VAL A N 1
ATOM 3750 C CA .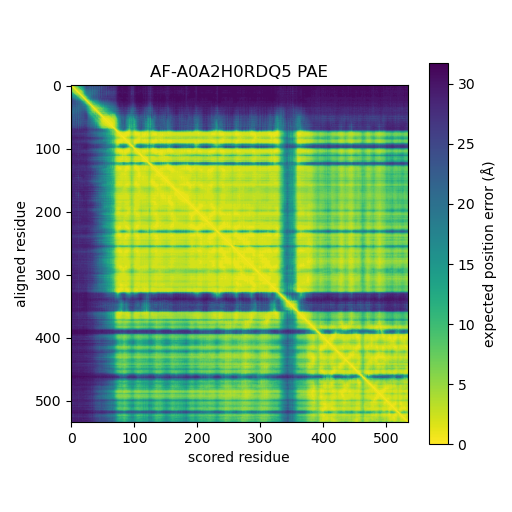 VAL A 1 494 ? 20.444 -12.824 -19.146 1.00 92.88 494 VAL A CA 1
ATOM 3751 C C . VAL A 1 494 ? 21.017 -12.228 -20.428 1.00 92.88 494 VAL A C 1
ATOM 3753 O O . VAL A 1 494 ? 21.398 -12.977 -21.320 1.00 92.88 494 VAL A O 1
ATOM 3756 N N . ASP A 1 495 ? 21.090 -10.902 -20.536 1.00 93.69 495 ASP A N 1
ATOM 3757 C CA . ASP A 1 495 ? 21.690 -10.217 -21.688 1.00 93.69 495 ASP A CA 1
ATOM 3758 C C . ASP A 1 495 ? 22.231 -8.843 -21.286 1.00 93.69 495 ASP A C 1
ATOM 3760 O O . ASP A 1 495 ? 21.801 -8.263 -20.287 1.00 93.69 495 ASP A O 1
ATOM 3764 N N . GLU A 1 496 ? 23.162 -8.312 -22.075 1.00 93.75 496 GLU A N 1
ATOM 3765 C CA . GLU A 1 496 ? 23.747 -6.995 -21.836 1.00 93.75 496 GLU A CA 1
ATOM 3766 C C . GLU A 1 496 ? 24.126 -6.251 -23.121 1.00 93.75 496 GLU A C 1
ATOM 3768 O O . GLU A 1 496 ? 24.351 -6.837 -24.188 1.00 93.75 496 GLU A O 1
ATOM 3773 N N . VAL A 1 497 ? 24.210 -4.926 -23.004 1.00 93.50 497 VAL A N 1
ATOM 3774 C CA . VAL A 1 497 ? 24.735 -4.029 -24.036 1.00 93.50 497 VAL A CA 1
ATOM 3775 C C . VAL A 1 497 ? 25.361 -2.790 -23.396 1.00 93.50 497 VAL A C 1
ATOM 3777 O O . VAL A 1 497 ? 24.846 -2.273 -22.409 1.00 93.50 497 VAL A O 1
ATOM 3780 N N . PHE A 1 498 ? 26.465 -2.301 -23.967 1.00 93.88 498 PHE A N 1
ATOM 3781 C CA . PHE A 1 498 ? 27.229 -1.169 -23.437 1.00 93.88 498 PHE A CA 1
ATOM 3782 C C . PHE A 1 498 ? 27.414 -0.056 -24.464 1.00 93.88 498 PHE A C 1
ATOM 3784 O O . PHE A 1 498 ? 27.661 -0.321 -25.641 1.00 93.88 498 PHE A O 1
ATOM 3791 N N . ALA A 1 499 ? 27.401 1.180 -23.978 1.00 94.00 499 ALA A N 1
ATOM 3792 C CA . ALA A 1 499 ? 27.937 2.362 -24.624 1.00 94.00 499 ALA A CA 1
ATOM 3793 C C . ALA A 1 499 ? 29.332 2.664 -24.054 1.00 94.00 499 ALA A C 1
ATOM 3795 O O . ALA A 1 499 ? 29.460 3.358 -23.051 1.00 94.00 499 ALA A O 1
ATOM 3796 N N . ALA A 1 500 ? 30.381 2.134 -24.688 1.00 90.44 500 ALA A N 1
ATOM 3797 C CA . ALA A 1 500 ? 31.759 2.241 -24.197 1.00 90.44 500 ALA A CA 1
ATOM 3798 C C . ALA A 1 500 ? 32.732 2.735 -25.296 1.00 90.44 500 ALA A C 1
ATOM 3800 O O . ALA A 1 500 ? 33.312 1.921 -26.019 1.00 90.44 500 ALA A O 1
ATOM 3801 N N . PRO A 1 501 ? 32.936 4.058 -25.462 1.00 92.00 501 PRO A N 1
ATOM 3802 C CA . PRO A 1 501 ? 32.196 5.142 -24.809 1.00 92.00 501 PRO A CA 1
ATOM 3803 C C . PRO A 1 501 ? 30.845 5.423 -25.478 1.00 92.00 501 PRO A C 1
ATOM 3805 O O . PRO A 1 501 ? 29.991 6.039 -24.869 1.00 92.00 501 PRO A O 1
ATOM 3808 N N . ASN A 1 502 ? 30.626 4.985 -26.722 1.00 94.81 502 ASN A N 1
ATOM 3809 C CA . ASN A 1 502 ? 29.387 5.236 -27.465 1.00 94.81 502 ASN A CA 1
ATOM 3810 C C . ASN A 1 502 ? 28.586 3.948 -27.638 1.00 94.81 502 ASN A C 1
ATOM 3812 O O . ASN A 1 502 ? 29.169 2.863 -27.701 1.00 94.81 502 ASN A O 1
ATOM 3816 N N . TRP A 1 503 ? 27.267 4.081 -27.789 1.00 95.56 503 TRP A N 1
ATOM 3817 C CA . TRP A 1 503 ? 26.406 2.978 -28.211 1.00 95.56 503 TRP A CA 1
ATOM 3818 C C . TRP A 1 503 ? 26.906 2.369 -29.534 1.00 95.56 503 TRP A C 1
ATOM 3820 O O . TRP A 1 503 ? 27.342 3.108 -30.423 1.00 95.56 503 TRP A O 1
ATOM 3830 N N . PRO A 1 504 ? 26.852 1.034 -29.698 1.00 95.25 504 PRO A N 1
ATOM 3831 C CA . PRO A 1 504 ? 27.396 0.360 -30.874 1.00 95.25 504 PRO A CA 1
ATOM 3832 C C . PRO A 1 504 ? 26.603 0.649 -32.156 1.00 95.25 504 PRO A C 1
ATOM 3834 O O . PRO A 1 504 ? 27.139 0.471 -33.249 1.00 95.25 504 PRO A O 1
ATOM 3837 N N . ALA A 1 505 ? 25.356 1.113 -32.038 1.00 96.75 505 ALA A N 1
ATOM 3838 C CA . ALA A 1 505 ? 24.591 1.685 -33.138 1.00 96.75 505 ALA A CA 1
ATOM 3839 C C . ALA A 1 505 ? 23.549 2.699 -32.627 1.00 96.75 505 ALA A C 1
ATOM 3841 O O . ALA A 1 505 ? 23.499 3.042 -31.443 1.00 96.75 505 ALA A O 1
ATOM 3842 N N . GLY A 1 506 ? 22.709 3.176 -33.538 1.00 95.69 506 GLY A N 1
ATOM 3843 C CA . GLY A 1 506 ? 21.746 4.242 -33.322 1.00 95.69 506 GLY A CA 1
ATOM 3844 C C . GLY A 1 506 ? 22.317 5.618 -33.675 1.00 95.69 506 GLY A C 1
ATOM 3845 O O . GLY A 1 506 ? 23.508 5.891 -33.534 1.00 95.69 506 GLY A O 1
ATOM 3846 N N . VAL A 1 507 ? 21.460 6.511 -34.164 1.00 95.56 507 VAL A N 1
ATOM 3847 C CA . VAL A 1 507 ? 21.836 7.849 -34.624 1.00 95.56 507 VAL A CA 1
ATOM 3848 C C . VAL A 1 507 ? 20.890 8.886 -34.032 1.00 95.56 507 VAL A C 1
ATOM 3850 O O . VAL A 1 507 ? 19.722 8.972 -34.405 1.00 95.56 507 VAL A O 1
ATOM 3853 N N . ASN A 1 508 ? 21.414 9.741 -33.151 1.00 94.56 508 ASN A N 1
ATOM 3854 C CA . ASN A 1 508 ? 20.624 10.776 -32.477 1.00 94.56 508 ASN A CA 1
ATOM 3855 C C . ASN A 1 508 ? 19.993 11.793 -33.448 1.00 94.56 508 ASN A C 1
ATOM 3857 O O . ASN A 1 508 ? 18.845 12.190 -33.270 1.00 94.56 508 ASN A O 1
ATOM 3861 N N . ASN A 1 509 ? 20.713 12.190 -34.501 1.00 93.44 509 ASN A N 1
ATOM 3862 C CA . ASN A 1 509 ? 20.232 13.220 -35.429 1.00 93.44 509 ASN A CA 1
ATOM 3863 C C . ASN A 1 509 ? 19.060 12.744 -36.296 1.00 93.44 509 ASN A C 1
ATOM 3865 O O . ASN A 1 509 ? 18.128 13.505 -36.533 1.00 93.44 509 ASN A O 1
ATOM 3869 N N . THR A 1 510 ? 19.109 11.502 -36.779 1.00 94.88 510 THR A N 1
ATOM 3870 C CA . THR A 1 510 ? 18.062 10.916 -37.630 1.00 94.88 510 THR A CA 1
ATOM 3871 C C . THR A 1 510 ? 17.053 10.093 -36.836 1.00 94.88 510 THR A C 1
ATOM 3873 O O . THR A 1 510 ? 16.092 9.606 -37.420 1.00 94.88 510 THR A O 1
ATOM 3876 N N . LYS A 1 511 ? 17.256 9.944 -35.520 1.00 93.88 511 LYS A N 1
ATOM 3877 C CA . LYS A 1 511 ? 16.436 9.123 -34.616 1.00 93.88 511 LYS A CA 1
ATOM 3878 C C . LYS A 1 511 ? 16.311 7.668 -35.063 1.00 93.88 511 LYS A C 1
ATOM 3880 O O . LYS A 1 511 ? 15.299 7.029 -34.808 1.00 93.88 511 LYS A O 1
ATOM 3885 N N . GLN A 1 512 ? 17.329 7.144 -35.741 1.00 95.81 512 GLN A N 1
ATOM 3886 C CA . GLN A 1 512 ? 17.423 5.713 -36.013 1.0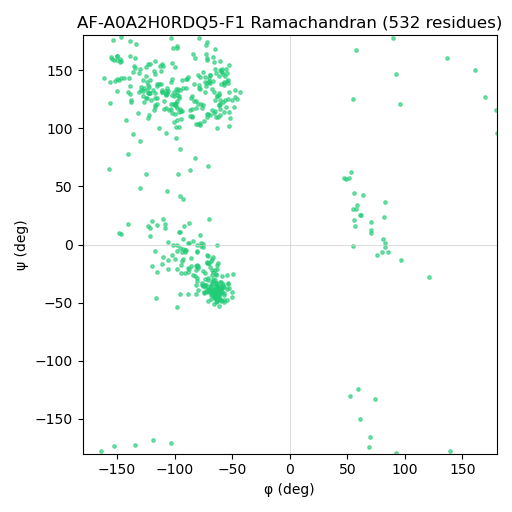0 95.81 512 GLN A CA 1
ATOM 3887 C C . GLN A 1 512 ? 17.877 5.024 -34.732 1.00 95.81 512 GLN A C 1
ATOM 3889 O O . GLN A 1 512 ? 18.931 5.357 -34.200 1.00 95.81 512 GLN A O 1
ATOM 3894 N N . THR A 1 513 ? 17.071 4.107 -34.232 1.00 95.69 513 THR A N 1
ATOM 3895 C CA . THR A 1 513 ? 17.354 3.236 -33.087 1.00 95.69 513 THR A CA 1
ATOM 3896 C C . THR A 1 513 ? 18.508 2.265 -33.356 1.00 95.69 513 THR A C 1
ATOM 3898 O O . THR A 1 513 ? 18.995 2.115 -34.483 1.00 95.69 513 THR A O 1
ATOM 3901 N N . MET A 1 514 ? 18.970 1.626 -32.287 1.00 96.38 514 MET A N 1
ATOM 3902 C CA . MET A 1 514 ? 19.983 0.580 -32.307 1.00 96.38 514 MET A CA 1
ATOM 3903 C C . MET A 1 514 ? 19.309 -0.799 -32.343 1.00 96.38 514 MET A C 1
ATOM 3905 O O . MET A 1 514 ? 18.684 -1.170 -31.358 1.00 96.38 514 MET A O 1
ATOM 3909 N N . GLU A 1 515 ? 19.477 -1.562 -33.426 1.00 95.81 515 GLU A N 1
ATOM 3910 C CA . GLU A 1 515 ? 18.853 -2.879 -33.656 1.00 95.81 515 GLU A CA 1
ATOM 3911 C C . GLU A 1 515 ? 19.879 -4.017 -33.638 1.00 95.81 515 GLU A C 1
ATOM 3913 O O . GLU A 1 515 ? 20.969 -3.906 -34.212 1.00 95.81 515 GLU A O 1
ATOM 3918 N N . ARG A 1 516 ? 19.533 -5.137 -33.001 1.00 92.94 516 ARG A N 1
ATOM 3919 C CA . ARG A 1 516 ? 20.400 -6.309 -32.880 1.00 92.94 516 ARG A CA 1
ATOM 3920 C C . ARG A 1 516 ? 20.242 -7.222 -34.101 1.00 92.94 516 ARG A C 1
ATOM 3922 O O . ARG A 1 516 ? 19.241 -7.909 -34.260 1.00 92.94 516 ARG A O 1
ATOM 3929 N N . GLY A 1 517 ? 21.276 -7.304 -34.941 1.00 83.12 517 GLY A N 1
ATOM 3930 C CA . GLY A 1 517 ? 21.304 -8.193 -36.115 1.00 83.12 517 GLY A CA 1
ATOM 3931 C C . GLY A 1 517 ? 21.814 -9.616 -35.829 1.00 83.12 517 GLY A C 1
ATOM 3932 O O . GLY A 1 517 ? 21.550 -10.546 -36.588 1.00 83.12 517 GLY A O 1
ATOM 3933 N N . GLY A 1 518 ? 22.556 -9.809 -34.733 1.00 74.50 518 GLY A N 1
ATOM 3934 C CA . GLY A 1 518 ? 23.120 -11.100 -34.320 1.00 74.50 518 GLY A CA 1
ATOM 3935 C C . GLY A 1 518 ? 23.571 -11.096 -32.851 1.00 74.50 518 GLY A C 1
ATOM 3936 O O . GLY A 1 518 ? 23.417 -10.083 -32.174 1.00 74.50 518 GLY A O 1
ATOM 3937 N N . PRO A 1 519 ? 24.162 -12.187 -32.321 1.00 72.06 519 PRO A N 1
ATOM 3938 C CA . PRO A 1 519 ? 24.482 -12.308 -30.890 1.00 72.06 519 PRO A CA 1
ATOM 3939 C C . PRO A 1 519 ? 25.342 -11.181 -30.296 1.00 72.06 519 PRO A C 1
ATOM 3941 O O . PRO A 1 519 ? 25.237 -10.918 -29.107 1.00 72.06 519 PRO A O 1
ATOM 3944 N N . ALA A 1 520 ? 26.159 -10.501 -31.104 1.00 74.81 520 ALA A N 1
ATOM 3945 C CA . ALA A 1 520 ? 26.969 -9.352 -30.684 1.00 74.81 520 ALA A CA 1
ATOM 3946 C C . ALA A 1 520 ? 27.022 -8.236 -31.750 1.00 74.81 520 ALA A C 1
ATOM 3948 O O . ALA A 1 520 ? 27.927 -7.406 -31.737 1.00 74.81 520 ALA A O 1
ATOM 3949 N N . SER A 1 521 ? 26.097 -8.244 -32.716 1.00 89.75 521 SER A N 1
ATOM 3950 C CA . SER A 1 521 ? 26.095 -7.297 -33.837 1.00 89.75 521 SER A CA 1
ATOM 3951 C C . SER A 1 521 ? 24.921 -6.338 -33.719 1.00 89.75 521 SER A C 1
ATOM 3953 O O . SER A 1 521 ? 23.786 -6.780 -33.539 1.00 89.75 521 SER A O 1
ATOM 3955 N N . TRP A 1 522 ? 25.221 -5.049 -33.858 1.00 95.56 522 TRP A N 1
ATOM 3956 C CA . TRP A 1 522 ? 24.268 -3.949 -33.786 1.00 95.56 522 TRP A CA 1
ATOM 3957 C C . TRP A 1 522 ? 24.330 -3.113 -35.063 1.00 95.56 522 TRP A C 1
ATOM 3959 O O . TRP A 1 522 ? 25.414 -2.859 -35.593 1.00 95.56 522 TRP A O 1
ATOM 3969 N N . THR A 1 523 ? 23.173 -2.685 -35.551 1.00 96.38 523 THR A N 1
ATOM 3970 C CA . THR A 1 523 ? 23.023 -1.828 -36.730 1.00 96.38 523 THR A CA 1
ATOM 3971 C C . THR A 1 523 ? 22.034 -0.706 -36.453 1.00 96.38 523 THR A C 1
ATOM 3973 O O . THR A 1 523 ? 21.237 -0.777 -35.523 1.00 96.38 523 THR A O 1
ATOM 3976 N N . ASN A 1 524 ? 22.089 0.355 -37.255 1.00 96.88 524 ASN A N 1
ATOM 3977 C CA . ASN A 1 524 ? 21.062 1.392 -37.211 1.00 96.88 524 ASN A CA 1
ATOM 3978 C C . ASN A 1 524 ? 19.788 0.852 -37.855 1.00 96.88 524 ASN A C 1
ATOM 3980 O O . ASN A 1 524 ? 19.871 0.221 -38.913 1.00 96.88 524 ASN A O 1
ATOM 3984 N N . SER A 1 525 ? 18.636 1.170 -37.278 1.00 95.12 525 SER A N 1
ATOM 3985 C CA . SER A 1 525 ? 17.356 0.850 -37.899 1.00 95.12 525 SER A CA 1
ATOM 3986 C C . SER A 1 525 ? 17.187 1.483 -39.272 1.00 95.12 525 SER A C 1
ATOM 3988 O O . SER A 1 525 ? 17.737 2.545 -39.586 1.00 95.12 525 SER A O 1
ATOM 3990 N N . ALA A 1 526 ? 16.404 0.822 -40.122 1.00 93.19 526 ALA A N 1
ATOM 3991 C CA . ALA A 1 526 ? 16.185 1.266 -41.497 1.00 93.19 526 ALA A CA 1
ATOM 3992 C C . ALA A 1 526 ? 15.415 2.598 -41.588 1.00 93.19 526 ALA A C 1
ATOM 3994 O O . ALA A 1 526 ? 15.531 3.303 -42.593 1.00 93.19 526 ALA A O 1
ATOM 3995 N N . ILE A 1 527 ? 14.634 2.943 -40.558 1.00 92.50 527 ILE A N 1
ATOM 3996 C CA . ILE A 1 527 ? 13.786 4.138 -40.508 1.00 92.50 527 ILE A CA 1
ATOM 3997 C C . ILE A 1 527 ? 13.933 4.875 -39.165 1.00 92.50 527 ILE A C 1
ATOM 3999 O O . ILE A 1 527 ? 14.211 4.244 -38.146 1.00 92.50 527 ILE A O 1
ATOM 4003 N N . PRO A 1 528 ? 13.723 6.204 -39.129 1.00 91.62 528 PRO A N 1
ATOM 4004 C CA . PRO A 1 528 ? 13.582 6.940 -37.875 1.00 91.62 528 PRO A CA 1
ATOM 4005 C C . PRO A 1 528 ? 12.493 6.336 -36.983 1.00 91.62 528 PRO A C 1
ATOM 4007 O O . PRO A 1 528 ? 11.418 5.995 -37.471 1.00 91.62 528 PRO A O 1
ATOM 4010 N N . GLY A 1 529 ? 12.753 6.251 -35.682 1.00 87.69 529 GLY A N 1
ATOM 4011 C CA . GLY A 1 529 ? 11.835 5.673 -34.701 1.00 87.69 529 GLY A CA 1
ATOM 4012 C C . GLY A 1 529 ? 11.938 4.156 -34.545 1.00 87.69 529 GLY A C 1
ATOM 4013 O O . GLY A 1 529 ? 11.337 3.641 -33.611 1.00 87.69 529 GLY A O 1
ATOM 4014 N N . GLY A 1 530 ? 12.729 3.472 -35.380 1.00 91.50 530 GLY A N 1
ATOM 4015 C CA . GLY A 1 530 ? 13.012 2.045 -35.229 1.00 91.50 530 GLY A CA 1
ATOM 4016 C C . GLY A 1 530 ? 12.091 1.105 -35.991 1.00 91.50 530 GLY A C 1
ATOM 4017 O O . GLY A 1 530 ? 11.200 1.546 -36.722 1.00 91.50 530 GLY A O 1
ATOM 4018 N N . THR A 1 531 ? 12.325 -0.200 -35.849 1.00 91.69 531 THR A N 1
ATOM 4019 C CA . THR A 1 531 ? 11.465 -1.242 -36.431 1.00 91.69 531 THR A CA 1
ATOM 4020 C C . THR A 1 531 ? 10.954 -2.231 -35.377 1.00 91.69 531 THR A C 1
ATOM 4022 O O . THR A 1 531 ? 11.160 -3.436 -35.509 1.00 91.69 531 THR A O 1
ATOM 4025 N N . PRO A 1 532 ? 10.193 -1.742 -34.378 1.00 89.75 532 PRO A N 1
ATOM 4026 C CA . PRO A 1 532 ? 9.697 -2.561 -33.277 1.00 89.75 532 PRO A CA 1
ATOM 4027 C C . PRO A 1 532 ? 8.915 -3.786 -33.771 1.00 89.75 532 PRO A C 1
ATOM 4029 O O . PRO A 1 532 ? 8.193 -3.743 -34.777 1.00 89.75 532 PRO A O 1
ATOM 4032 N N . ARG A 1 533 ? 9.024 -4.864 -32.998 1.00 89.31 533 ARG A N 1
ATOM 4033 C CA . ARG A 1 533 ? 8.429 -6.189 -33.182 1.00 89.31 533 ARG A CA 1
ATOM 4034 C C . ARG A 1 533 ? 8.926 -6.912 -34.442 1.00 89.31 533 ARG A C 1
ATOM 4036 O O . ARG A 1 533 ? 8.116 -7.509 -35.162 1.00 89.31 533 ARG A O 1
ATOM 4043 N N . ARG A 1 534 ? 10.237 -6.855 -34.733 1.00 83.25 534 ARG A N 1
ATOM 4044 C CA . ARG A 1 534 ? 10.863 -7.513 -35.906 1.00 83.25 534 ARG A CA 1
ATOM 4045 C C . ARG A 1 534 ? 12.075 -8.409 -35.615 1.00 83.25 534 ARG A C 1
ATOM 4047 O O . ARG A 1 534 ? 12.876 -8.191 -34.678 1.00 83.25 534 ARG A O 1
#

Solvent-accessible surface area (backbone atoms only — not comparable to full-atom values): 28916 Å² total; per-residue (Å²): 142,90,83,84,74,81,78,73,67,71,76,71,72,79,77,81,86,87,83,88,80,91,78,93,73,92,75,81,70,75,70,61,63,56,55,52,52,50,50,51,49,54,49,49,53,54,48,50,52,50,50,52,49,51,51,50,50,52,50,50,49,50,52,49,45,51,68,74,62,52,79,76,66,68,33,29,40,30,44,36,36,42,43,56,32,36,28,32,40,40,36,40,41,48,48,92,94,56,97,56,60,49,35,36,34,40,28,27,5,33,65,87,30,39,66,59,33,48,46,65,73,62,75,40,92,82,70,45,66,35,47,32,40,33,30,26,37,60,48,53,39,23,46,37,12,45,67,60,41,58,77,70,32,50,60,58,31,38,36,35,41,70,62,81,50,51,83,90,34,37,67,62,53,51,50,48,53,48,56,35,54,76,70,66,34,51,76,48,66,49,35,44,80,40,72,51,76,57,83,79,25,36,38,36,25,70,23,22,48,74,68,38,45,72,68,64,48,54,41,50,18,13,32,22,34,44,31,42,38,63,39,97,92,42,79,49,28,38,34,40,33,44,39,25,28,50,72,42,45,50,56,54,67,70,41,90,64,83,61,58,17,47,31,30,43,45,14,41,36,26,29,83,62,17,63,44,53,52,50,48,63,54,24,56,33,35,36,33,42,28,37,31,28,93,68,90,85,57,54,60,19,69,68,31,53,50,43,38,46,29,43,11,24,38,77,45,44,20,65,86,41,23,25,35,36,33,52,57,55,81,83,66,75,79,77,77,74,71,78,74,85,43,76,66,46,57,50,48,31,65,75,70,51,51,80,75,50,83,41,77,36,78,49,44,65,61,56,33,64,71,71,31,53,71,73,67,58,70,66,52,55,93,65,58,69,85,50,70,88,45,96,51,87,49,56,41,36,78,37,35,39,24,56,56,11,32,91,94,34,68,74,54,28,38,39,29,36,30,53,71,57,92,67,85,51,79,41,43,34,14,35,42,28,22,68,85,62,52,26,60,31,73,33,52,86,85,33,53,60,90,53,60,46,49,36,35,24,43,51,91,76,48,73,85,69,72,71,78,58,78,42,72,26,52,62,78,66,61,78,43,72,33,36,43,37,34,26,41,40,85,39,34,42,38,35,75,53,58,13,82,57,46,51,78,35,44,39,66,92,66,21,17,16,22,30,53,81,49,100,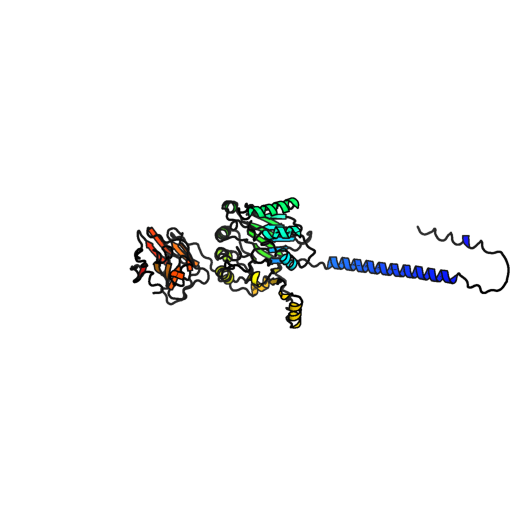88,40,57,36,58,32,97,39,62,69,37,67,86,87,116

Mean predicted aligned error: 12.13 Å

Nearest PDB structures (foldseek):
  6jl6-assembly1_A  TM=5.346E-01  e=9.027E-02  Trypanosoma cruzi
  6jl6-assembly2_D  TM=5.472E-01  e=1.068E-01  Trypanosoma cruzi
  6jks-assembly2_F  TM=5.055E-01  e=2.091E-01  Trypanosoma cruzi strain CL Brener
  6jl6-assembly2_E  TM=5.306E-01  e=2.925E-01  Trypanosoma cruzi
  6jkr-assembly1_A  TM=4.814E-01  e=4.578E-01  Trypanosoma cruzi

Foldseek 3Di:
DPDPPPPPPVVVVPPPDDDDDDDDDDDPDPVPVVVVVVVVVVVCVVVVVVVVVVVVVVVVVVVVCCVVVVPFDFFKWKFAAPAAAGWIWTWATADDPGDGIAIEIFFQFAADCSVQSCCVVVVDLPQQEHAEYEFQFQDRGGHNNVVVSLVRHHYAAYEYQPAQDDPVRNVVVVVNVVSCVVSVHHYYHDAAQDWDDHPPKIWGFRDDDPVQSVVPDRLQRTGWTWIFDDDPNDTAIEIEREAHFPVNLVVSVVDPDQLAGQEYAWHNLQAPGGQDLQSCVRHLYLEYEGEHHDDPRCPNPPLNVLSCLLSLHHYDYCHVAPMEMERPDQPDDPPPPPPPPDPVVVVVCVVVVVVVRGHYHYDYSNNSVVNGDDNRRDDFDDAAPPDDADDDAQQKEFFWWLQCAAPVDSQWIKIKMFGNDPDKDDQQRKWKAKNVRQWTWGQHPPDIDPDRMAMETQDPVVVVQPQPHPYHTHDHRDQAQMKIFIAGRVNHTNYMFHRHGGGLEADNVQQFIWGDPDPPDIYTAPHHSHDPPD

Sequence (534 aa):
MSKDVDKNLEEYQAKASNTKKSVGGDIISYTDVETDMVKGIYGAYGAATKASLVALVAFTIWLLFGLLTGTKVESSLYFLDIGQGDAQLLVLAAPEHSKGSIKVLIDAGRAGQVLHALDDALESKNDKYIDILITTHAHEDHYGGFLELLKNYEVGLFIHNGQAPEEKDAPLWGVLLNELAERKVPTLALKAGDTIRYGETELAVLLPTDALIEAGDANEASLVILADIKEGGESIRALFTGDIGFTTEDTLLEDKQSLKADILKVGHHGSNHSTSENFVHAVRPVIAGIGVGENRYGHPHERVLATLAAAGTLVYTTKDRGTIKVPLNRSRPAKMERAEGGMLANIQTVLTGSYLAPRLTTVTLSQAKAEGGEFSLVAHKTCHFNEPQGVSPAPVRINEVAWMGALSGATHEWVELKKMTAEAINITGWQLVNENERVHALFTQGSAFTSDFLILARNTADTALGLEAELIFTGALRNADEGLRLFDNECRLVDEVFAAPNWPAGVNNTKQTMERGGPASWTNSAIPGGTPRR

Radius of gyration: 37.73 Å; Cα contacts (8 Å, |Δi|>4): 1129; chains: 1; bounding box: 123×47×122 Å